Protein AF-A0A0R3M4E8-F1 (afdb_monomer)

Structure (mmCIF, N/CA/C/O backbone):
data_AF-A0A0R3M4E8-F1
#
_entry.id   AF-A0A0R3M4E8-F1
#
loop_
_atom_site.group_PDB
_atom_site.id
_atom_site.type_symbol
_atom_site.label_atom_id
_atom_site.label_alt_id
_atom_site.label_comp_id
_atom_site.label_asym_id
_atom_site.label_entity_id
_atom_site.label_seq_id
_atom_site.pdbx_PDB_ins_code
_atom_site.Cartn_x
_atom_site.Cartn_y
_atom_site.Cartn_z
_atom_site.occupancy
_atom_site.B_iso_or_equiv
_atom_site.auth_seq_id
_atom_site.auth_comp_id
_atom_site.auth_asym_id
_atom_site.auth_atom_id
_atom_site.pdbx_PDB_model_num
ATOM 1 N N . MET A 1 1 ? -7.649 -5.199 27.808 1.00 62.06 1 MET A N 1
ATOM 2 C CA . MET A 1 1 ? -7.960 -5.856 26.514 1.00 62.06 1 MET A CA 1
ATOM 3 C C . MET A 1 1 ? -8.496 -7.250 26.816 1.00 62.06 1 MET A C 1
ATOM 5 O O . MET A 1 1 ? -7.953 -7.874 27.716 1.00 62.06 1 MET A O 1
ATOM 9 N N . SER A 1 2 ? -9.551 -7.737 26.151 1.00 83.25 2 SER A N 1
ATOM 10 C CA . SER A 1 2 ? -9.974 -9.137 26.346 1.00 83.25 2 SER A CA 1
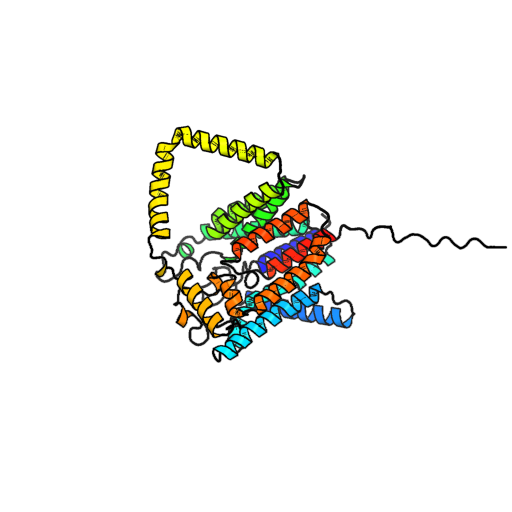ATOM 11 C C . SER A 1 2 ? -8.920 -10.089 25.763 1.00 83.25 2 SER A C 1
ATOM 13 O O . SER A 1 2 ? -8.258 -9.737 24.784 1.00 83.25 2 SER A O 1
ATOM 15 N N . LYS A 1 3 ? -8.766 -11.294 26.332 1.00 87.00 3 LYS A N 1
ATOM 16 C CA . LYS A 1 3 ? -7.793 -12.303 25.857 1.00 87.00 3 LYS A CA 1
ATOM 17 C C . LYS A 1 3 ? -7.952 -12.590 24.354 1.00 87.00 3 LYS A C 1
ATOM 19 O O . LYS A 1 3 ? -6.965 -12.651 23.635 1.00 87.00 3 LYS A O 1
ATOM 24 N N . SER A 1 4 ? -9.199 -12.639 23.876 1.00 90.81 4 SER A N 1
ATOM 25 C CA . SER A 1 4 ? -9.542 -12.791 22.454 1.00 90.81 4 SER A CA 1
ATOM 26 C C . SER A 1 4 ? -8.992 -11.651 21.579 1.00 90.81 4 SER A C 1
ATOM 28 O O . SER A 1 4 ? -8.351 -11.905 20.560 1.00 90.81 4 SER A O 1
ATOM 30 N N . ARG A 1 5 ? -9.140 -10.386 22.002 1.00 91.44 5 ARG A N 1
ATOM 31 C CA . ARG A 1 5 ? -8.614 -9.235 21.246 1.00 91.44 5 ARG A CA 1
ATOM 32 C C . ARG A 1 5 ? -7.090 -9.214 21.210 1.00 91.44 5 ARG A C 1
ATOM 34 O O . ARG A 1 5 ? -6.534 -8.917 20.164 1.00 91.44 5 ARG A O 1
ATOM 41 N N . ALA A 1 6 ? -6.422 -9.598 22.300 1.00 92.94 6 ALA A N 1
ATOM 42 C CA . ALA A 1 6 ? -4.962 -9.724 22.325 1.00 92.94 6 ALA A CA 1
ATOM 43 C C . ALA A 1 6 ? -4.442 -10.746 21.309 1.00 92.94 6 ALA A C 1
ATOM 45 O O . ALA A 1 6 ? -3.509 -10.449 20.566 1.00 92.94 6 ALA A O 1
ATOM 46 N N . THR A 1 7 ? -5.093 -11.909 21.216 1.00 94.81 7 THR A N 1
ATOM 47 C CA . THR A 1 7 ? -4.775 -12.908 20.191 1.00 94.81 7 THR A CA 1
ATOM 48 C C . THR A 1 7 ? -4.981 -12.350 18.781 1.00 94.81 7 THR A C 1
ATOM 50 O O . THR A 1 7 ? -4.099 -12.489 17.938 1.00 94.81 7 THR A O 1
ATOM 53 N N . GLY A 1 8 ? -6.098 -11.661 18.525 1.00 95.00 8 GLY A N 1
ATOM 54 C CA . GLY A 1 8 ? -6.354 -11.047 17.220 1.00 95.00 8 GLY A CA 1
ATOM 55 C C . GLY A 1 8 ? -5.342 -9.959 16.841 1.00 95.00 8 GLY A C 1
ATOM 56 O O . GLY A 1 8 ? -4.887 -9.926 15.698 1.00 95.00 8 GLY A O 1
ATOM 57 N N . THR A 1 9 ? -4.936 -9.109 17.791 1.00 95.06 9 THR A N 1
ATOM 58 C CA . THR A 1 9 ? -3.873 -8.109 17.595 1.00 95.06 9 THR A CA 1
ATOM 59 C C . THR A 1 9 ? -2.549 -8.782 17.246 1.00 95.06 9 THR A C 1
ATOM 61 O O . THR A 1 9 ? -1.916 -8.380 16.275 1.00 95.06 9 THR A O 1
ATOM 64 N N . ALA A 1 10 ? -2.148 -9.830 17.973 1.00 95.69 10 ALA A N 1
ATOM 65 C CA . ALA A 1 10 ? -0.907 -10.556 17.700 1.00 95.69 10 ALA A CA 1
ATOM 66 C C . ALA A 1 10 ? -0.906 -11.198 16.301 1.00 95.69 10 ALA A C 1
ATOM 68 O O . ALA A 1 10 ? 0.052 -11.028 15.549 1.00 95.69 10 ALA A O 1
ATOM 69 N N . ILE A 1 11 ? -2.003 -11.863 15.916 1.00 96.06 11 ILE A N 1
ATOM 70 C CA . ILE A 1 11 ? -2.159 -12.447 14.573 1.00 96.06 11 ILE A CA 1
ATOM 71 C C . ILE A 1 11 ? -2.083 -11.354 13.501 1.00 96.06 11 ILE A C 1
ATOM 73 O O . ILE A 1 11 ? -1.383 -11.514 12.507 1.00 96.06 11 ILE A O 1
ATOM 77 N N . THR A 1 12 ? -2.760 -10.224 13.710 1.00 95.50 12 THR A N 1
ATOM 78 C CA . THR A 1 12 ? -2.741 -9.101 12.758 1.00 95.50 12 THR A CA 1
ATOM 79 C C . THR A 1 12 ? -1.342 -8.500 12.621 1.00 95.50 12 THR A C 1
ATOM 81 O O . THR A 1 12 ? -0.925 -8.192 11.510 1.00 95.50 12 THR A O 1
ATOM 84 N N . THR A 1 13 ? -0.582 -8.390 13.716 1.00 94.50 13 THR A N 1
ATOM 85 C CA . THR A 1 13 ? 0.820 -7.948 13.677 1.00 94.50 13 THR A CA 1
ATOM 86 C C . THR A 1 13 ? 1.671 -8.894 12.831 1.00 94.50 13 THR A C 1
ATOM 88 O O . THR A 1 13 ? 2.413 -8.426 11.976 1.00 94.50 13 THR A O 1
ATOM 91 N N . LEU A 1 14 ? 1.528 -10.213 13.007 1.00 91.75 14 LEU A N 1
ATOM 92 C CA . LEU A 1 14 ? 2.250 -11.202 12.195 1.00 91.75 14 LEU A CA 1
ATOM 93 C C . LEU A 1 14 ? 1.879 -11.105 10.709 1.00 91.75 14 LEU A C 1
ATOM 95 O O . LEU A 1 14 ? 2.760 -11.157 9.851 1.00 91.75 14 LEU A O 1
ATOM 99 N N . LEU A 1 15 ? 0.593 -10.906 10.402 1.00 92.38 15 LEU A N 1
ATOM 100 C CA . LEU A 1 15 ? 0.132 -10.679 9.031 1.00 92.38 15 LEU A CA 1
ATOM 101 C C . LEU A 1 15 ? 0.729 -9.399 8.434 1.00 92.38 15 LEU A C 1
ATOM 103 O O . LEU A 1 15 ? 1.126 -9.418 7.274 1.00 92.38 15 LEU A O 1
ATOM 107 N N . PHE A 1 16 ? 0.855 -8.316 9.208 1.00 90.75 16 PHE A N 1
ATOM 108 C CA . PHE A 1 16 ? 1.550 -7.109 8.756 1.00 90.75 16 PHE A CA 1
ATOM 109 C C . PHE A 1 16 ? 3.044 -7.349 8.536 1.00 90.75 16 PHE A C 1
ATOM 111 O O . PHE A 1 16 ? 3.555 -6.947 7.495 1.00 90.75 16 PHE A O 1
ATOM 118 N N . CYS A 1 17 ? 3.736 -8.056 9.433 1.00 86.44 17 CYS A N 1
ATOM 119 C CA . CYS A 1 17 ? 5.146 -8.401 9.230 1.00 86.44 17 CYS A CA 1
ATOM 120 C C . CYS A 1 17 ? 5.358 -9.221 7.944 1.00 86.44 17 CYS A C 1
ATOM 122 O O . CYS A 1 17 ? 6.305 -8.977 7.199 1.00 86.44 17 CYS A O 1
ATOM 124 N N . SER A 1 18 ? 4.449 -10.154 7.647 1.00 85.06 18 SER A N 1
ATOM 125 C CA . SER A 1 18 ? 4.442 -10.885 6.375 1.00 85.06 18 SER A CA 1
ATOM 126 C C . SER A 1 18 ? 4.154 -9.958 5.183 1.00 85.06 18 SER A C 1
ATOM 128 O O . SER A 1 18 ? 4.870 -10.002 4.185 1.00 85.06 18 SER A O 1
ATOM 130 N N . ALA A 1 19 ? 3.162 -9.068 5.293 1.00 82.25 19 ALA A N 1
ATOM 131 C CA . ALA A 1 19 ? 2.735 -8.181 4.208 1.00 82.25 19 ALA A CA 1
ATOM 132 C C . ALA A 1 19 ? 3.786 -7.139 3.809 1.00 82.25 19 ALA A C 1
ATOM 134 O O . ALA A 1 19 ? 3.996 -6.908 2.620 1.00 82.25 19 ALA A O 1
ATOM 135 N N . PHE A 1 20 ? 4.499 -6.571 4.785 1.00 74.50 20 PHE A N 1
ATOM 136 C CA . PHE A 1 20 ? 5.648 -5.690 4.551 1.00 74.50 20 PHE A CA 1
ATOM 137 C C . PHE A 1 20 ? 6.913 -6.457 4.117 1.00 74.50 20 PHE A C 1
ATOM 139 O O . PHE A 1 20 ? 7.983 -5.863 3.940 1.00 74.50 20 PHE A O 1
ATOM 146 N N . GLN A 1 21 ? 6.793 -7.771 3.896 1.00 69.88 21 GLN A N 1
ATOM 147 C CA . GLN A 1 21 ? 7.810 -8.627 3.294 1.00 69.88 21 GLN A CA 1
ATOM 148 C C . GLN A 1 21 ? 9.078 -8.780 4.143 1.00 69.88 21 GLN A C 1
ATOM 150 O O . GLN A 1 21 ? 10.173 -8.913 3.607 1.00 69.88 21 GLN A O 1
ATOM 155 N N . PHE A 1 22 ? 8.938 -8.788 5.473 1.00 57.41 22 PHE A N 1
ATOM 156 C CA . PHE A 1 22 ? 10.063 -8.781 6.420 1.00 57.41 22 PHE A CA 1
ATOM 157 C C . PHE A 1 22 ? 11.060 -9.924 6.206 1.00 57.41 22 PHE A C 1
ATOM 159 O O . PHE A 1 22 ? 12.260 -9.762 6.406 1.00 57.41 22 PHE A O 1
ATOM 166 N N . PHE A 1 23 ? 10.550 -11.079 5.780 1.00 51.22 23 PHE A N 1
ATOM 167 C CA . PHE A 1 23 ? 11.311 -12.314 5.614 1.00 51.22 23 PHE A CA 1
ATOM 168 C C . PHE A 1 23 ? 11.366 -12.797 4.159 1.00 51.22 23 PHE A C 1
ATOM 170 O O . PHE A 1 23 ? 11.741 -13.940 3.911 1.00 51.22 23 PHE A O 1
ATOM 177 N N . HIS A 1 24 ? 10.951 -11.985 3.187 1.00 50.78 24 HIS A N 1
ATOM 178 C CA . HIS A 1 24 ? 10.823 -12.439 1.802 1.00 50.78 24 HIS A CA 1
ATOM 179 C C . HIS A 1 24 ? 12.125 -12.235 1.020 1.00 50.78 24 HIS A C 1
ATOM 181 O O . HIS A 1 24 ? 12.656 -11.128 0.968 1.00 50.78 24 HIS A O 1
ATOM 187 N N . SER A 1 25 ? 12.639 -13.311 0.419 1.00 43.62 25 SER A N 1
ATOM 188 C CA . SER A 1 25 ? 13.825 -13.315 -0.446 1.00 43.62 25 SER A CA 1
ATOM 189 C C . SER A 1 25 ? 13.421 -13.741 -1.858 1.00 43.62 25 SER A C 1
ATOM 191 O O . SER A 1 25 ? 12.580 -14.627 -2.021 1.00 43.62 25 SER A O 1
ATOM 193 N N . ILE A 1 26 ? 14.019 -13.101 -2.868 1.00 40.25 26 ILE A N 1
ATOM 194 C CA . ILE A 1 26 ? 13.931 -13.490 -4.278 1.00 40.25 26 ILE A CA 1
ATOM 195 C C . ILE A 1 26 ? 15.354 -13.829 -4.741 1.00 40.25 26 ILE A C 1
ATOM 197 O O . ILE A 1 26 ? 16.227 -12.976 -4.655 1.00 40.25 26 ILE A O 1
ATOM 201 N N . GLY A 1 27 ? 15.572 -15.033 -5.276 1.00 40.22 27 GLY A N 1
ATOM 202 C CA . GLY A 1 27 ? 16.795 -15.354 -6.030 1.00 40.22 27 GLY A CA 1
ATOM 203 C C . GLY A 1 27 ? 18.064 -15.614 -5.203 1.00 40.22 27 GLY A C 1
ATOM 204 O O . GLY A 1 27 ? 18.010 -15.790 -3.988 1.00 40.22 27 GLY A O 1
ATOM 205 N N . ASN A 1 28 ? 19.203 -15.736 -5.902 1.00 31.58 28 ASN A N 1
ATOM 206 C CA . ASN A 1 28 ? 20.511 -16.073 -5.319 1.00 31.58 28 ASN A CA 1
ATOM 207 C C . ASN A 1 28 ? 20.929 -15.071 -4.227 1.00 31.58 28 ASN A C 1
ATOM 209 O O . ASN A 1 28 ? 20.568 -13.899 -4.289 1.00 31.58 28 ASN A O 1
ATOM 213 N N . ALA A 1 29 ? 21.767 -15.534 -3.289 1.00 32.72 29 ALA A N 1
ATOM 214 C CA . ALA A 1 29 ? 22.208 -14.874 -2.046 1.00 32.72 29 ALA A CA 1
ATOM 215 C C . ALA A 1 29 ? 22.697 -13.405 -2.142 1.00 32.72 29 ALA A C 1
ATOM 217 O O . ALA A 1 29 ? 22.910 -12.763 -1.117 1.00 32.72 29 ALA A O 1
ATOM 218 N N . PHE A 1 30 ? 22.871 -12.870 -3.351 1.00 33.12 30 PHE A N 1
ATOM 219 C CA . PHE A 1 30 ? 23.314 -11.506 -3.638 1.00 33.12 30 PHE A CA 1
ATOM 220 C C . PHE A 1 30 ? 22.165 -10.495 -3.831 1.00 33.12 30 PHE A C 1
ATOM 222 O O . PHE A 1 30 ? 22.423 -9.295 -3.869 1.00 33.12 30 PHE A O 1
ATOM 229 N N . GLU A 1 31 ? 20.906 -10.943 -3.925 1.00 39.31 31 GLU A N 1
ATOM 230 C CA . GLU A 1 31 ? 19.721 -10.071 -4.086 1.00 39.31 31 GLU A CA 1
ATOM 231 C C . GLU A 1 31 ? 18.872 -9.947 -2.809 1.00 39.31 31 GLU A C 1
ATOM 233 O O . GLU A 1 31 ? 17.789 -9.361 -2.815 1.00 39.31 31 GLU A O 1
ATOM 238 N N . THR A 1 32 ? 19.342 -10.518 -1.698 1.00 47.06 32 THR A N 1
ATOM 239 C CA . THR A 1 32 ? 18.466 -10.910 -0.592 1.00 47.06 32 THR A CA 1
ATOM 240 C C . THR A 1 32 ? 18.948 -10.383 0.747 1.00 47.06 32 THR A C 1
ATOM 242 O O . THR A 1 32 ? 20.133 -10.439 1.070 1.00 47.06 32 THR A O 1
ATOM 245 N N . HIS A 1 33 ? 18.000 -9.944 1.572 1.00 49.28 33 HIS A N 1
ATOM 246 C CA . HIS A 1 33 ? 18.232 -9.728 2.992 1.00 49.28 33 HIS A CA 1
ATOM 247 C C . HIS A 1 33 ? 18.763 -11.027 3.640 1.00 49.28 33 HIS A C 1
ATOM 249 O O . HIS A 1 33 ? 18.192 -12.088 3.386 1.00 49.28 33 HIS A O 1
ATOM 255 N N . PRO A 1 34 ? 19.797 -10.986 4.502 1.00 51.19 34 PRO A N 1
ATOM 256 C CA . PRO A 1 34 ? 20.463 -12.193 5.009 1.00 51.19 34 PRO A CA 1
ATOM 257 C C . PRO A 1 34 ? 19.550 -13.114 5.835 1.00 51.19 34 PRO A C 1
ATOM 259 O O . PRO A 1 34 ? 19.832 -14.299 5.972 1.00 51.19 34 PRO A O 1
ATOM 262 N N . LEU A 1 35 ? 18.445 -12.586 6.373 1.00 54.88 35 LEU A N 1
ATOM 263 C CA . LEU A 1 35 ? 17.439 -13.363 7.116 1.00 54.88 35 LEU A CA 1
ATOM 264 C C . LEU A 1 35 ? 16.225 -13.792 6.281 1.00 54.88 35 LEU A C 1
ATOM 266 O O . LEU A 1 35 ? 15.286 -14.371 6.824 1.00 54.88 35 LEU A O 1
ATOM 270 N N . ALA A 1 36 ? 16.169 -13.436 5.000 1.00 58.34 36 ALA A N 1
ATOM 271 C CA . ALA A 1 36 ? 14.986 -13.692 4.201 1.00 58.34 36 ALA A CA 1
ATOM 272 C C . ALA A 1 36 ? 14.990 -15.124 3.646 1.00 58.34 36 ALA A C 1
ATOM 274 O O . ALA A 1 36 ? 15.937 -15.555 2.990 1.00 58.34 36 ALA A O 1
ATOM 275 N N . ALA A 1 37 ? 13.911 -15.861 3.909 1.00 63.91 37 ALA A N 1
ATOM 276 C CA . ALA A 1 37 ? 13.771 -17.239 3.471 1.00 63.91 37 ALA A CA 1
ATOM 277 C C . ALA A 1 37 ? 13.447 -17.291 1.972 1.00 63.91 37 ALA A C 1
ATOM 279 O O . ALA A 1 37 ? 12.542 -16.602 1.485 1.00 63.91 37 ALA A O 1
ATOM 280 N N . TYR A 1 38 ? 14.195 -18.124 1.247 1.00 68.00 38 TYR A N 1
ATOM 281 C CA . TYR A 1 38 ? 13.992 -18.369 -0.178 1.00 68.00 38 TYR A CA 1
ATOM 282 C C . TYR A 1 38 ? 12.555 -18.855 -0.444 1.00 68.00 38 TYR A C 1
ATOM 284 O O . TYR A 1 38 ? 12.046 -19.705 0.287 1.00 68.00 38 TYR A O 1
ATOM 292 N N . LEU A 1 39 ? 11.898 -18.301 -1.471 1.00 72.50 39 LEU A N 1
ATOM 293 C CA . LEU A 1 39 ? 10.517 -18.610 -1.893 1.00 72.50 39 LEU A CA 1
ATOM 294 C C . LEU A 1 39 ? 9.404 -18.304 -0.876 1.00 72.50 39 LEU A C 1
ATOM 296 O O . LEU A 1 39 ? 8.247 -18.671 -1.099 1.00 72.50 39 LEU A O 1
ATOM 300 N N . LEU A 1 40 ? 9.698 -17.618 0.234 1.00 77.94 40 LEU A N 1
ATOM 301 C CA . LEU A 1 40 ? 8.673 -17.326 1.239 1.00 77.94 40 LEU A CA 1
ATOM 302 C C . LEU A 1 40 ? 7.575 -16.394 0.701 1.00 77.94 40 LEU A C 1
ATOM 304 O O . LEU A 1 40 ? 6.406 -16.562 1.055 1.00 77.94 40 LEU A O 1
ATOM 308 N N . LEU A 1 41 ? 7.921 -15.446 -0.177 1.00 78.12 41 LEU A N 1
ATOM 309 C CA . LEU A 1 41 ? 6.932 -14.588 -0.834 1.00 78.12 41 LEU A CA 1
ATOM 310 C C . LEU A 1 41 ? 6.006 -15.419 -1.719 1.00 78.12 41 LEU A C 1
ATOM 312 O O . LEU A 1 41 ? 4.792 -15.307 -1.603 1.00 78.12 41 LEU A O 1
ATOM 316 N N . GLU A 1 42 ? 6.570 -16.255 -2.585 1.00 82.94 42 GLU A N 1
ATOM 317 C CA . GLU A 1 42 ? 5.833 -17.105 -3.516 1.00 82.94 42 GLU A CA 1
ATOM 318 C C . GLU A 1 42 ? 4.895 -18.057 -2.762 1.00 82.94 42 GLU A C 1
ATOM 320 O O . GLU A 1 42 ? 3.714 -18.149 -3.098 1.00 82.94 42 GLU A O 1
ATOM 325 N N . ALA A 1 43 ? 5.378 -18.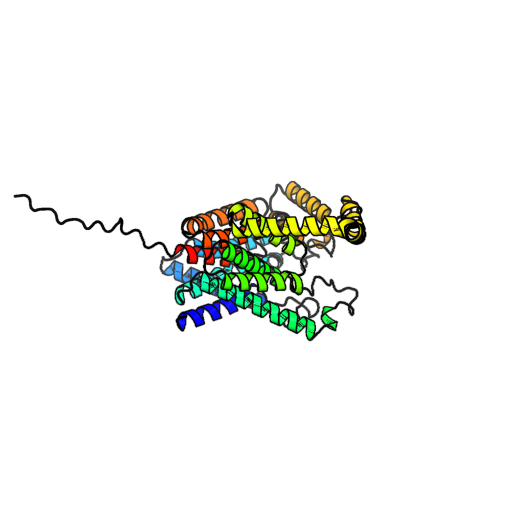681 -1.682 1.00 87.06 43 ALA A N 1
ATOM 326 C CA . ALA A 1 43 ? 4.560 -19.514 -0.803 1.00 87.06 43 ALA A CA 1
ATOM 327 C C . ALA A 1 43 ? 3.430 -18.714 -0.131 1.00 87.06 43 ALA A C 1
ATOM 329 O O . ALA A 1 43 ? 2.289 -19.177 -0.067 1.00 87.06 43 ALA A O 1
ATOM 330 N N . THR A 1 44 ? 3.719 -17.493 0.328 1.00 88.50 44 THR A N 1
ATOM 331 C CA . THR A 1 44 ? 2.721 -16.602 0.938 1.00 88.50 44 THR A CA 1
ATOM 332 C C . THR A 1 44 ? 1.646 -16.204 -0.071 1.00 88.50 44 THR A C 1
ATOM 334 O O . THR A 1 44 ? 0.458 -16.301 0.227 1.00 88.50 44 THR A O 1
ATOM 337 N N . LEU A 1 45 ? 2.031 -15.805 -1.285 1.00 90.06 45 LEU A N 1
ATOM 338 C CA . LEU A 1 45 ? 1.089 -15.448 -2.345 1.00 90.06 45 LEU A CA 1
ATOM 339 C C . LEU A 1 45 ? 0.227 -16.650 -2.756 1.00 90.06 45 LEU A C 1
ATOM 341 O O . LEU A 1 45 ? -0.986 -16.503 -2.890 1.00 90.06 45 LEU A O 1
ATOM 345 N N . ALA A 1 46 ? 0.816 -17.843 -2.886 1.00 93.00 46 ALA A N 1
ATOM 346 C CA . ALA A 1 46 ? 0.073 -19.070 -3.171 1.00 93.00 46 ALA A CA 1
ATOM 347 C C . ALA A 1 46 ? -0.950 -19.392 -2.069 1.00 93.00 46 ALA A C 1
ATOM 349 O O . ALA A 1 46 ? -2.106 -19.706 -2.360 1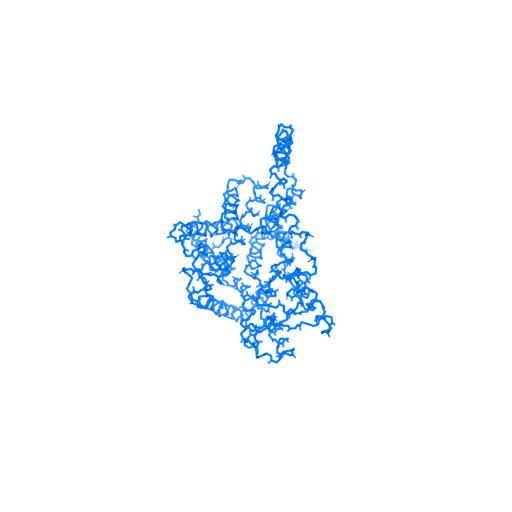.00 93.00 46 ALA A O 1
ATOM 350 N N . MET A 1 47 ? -0.561 -19.239 -0.799 1.00 94.94 47 MET A N 1
ATOM 351 C CA . MET A 1 47 ? -1.469 -19.405 0.336 1.00 94.94 47 MET A CA 1
ATOM 352 C C . MET A 1 47 ? -2.608 -18.378 0.304 1.00 94.94 47 MET A C 1
ATOM 354 O O . MET A 1 47 ? -3.765 -18.745 0.505 1.00 94.94 47 MET A O 1
ATOM 358 N N . LEU A 1 48 ? -2.314 -17.106 0.015 1.00 95.75 48 LEU A N 1
ATOM 359 C CA . LEU A 1 48 ? -3.333 -16.061 -0.108 1.00 95.75 48 LEU A CA 1
ATOM 360 C C . LEU A 1 48 ? -4.322 -16.352 -1.243 1.00 95.75 48 LEU A C 1
ATOM 362 O O . LEU A 1 48 ? -5.521 -16.160 -1.050 1.00 95.75 48 LEU A O 1
ATOM 366 N N . ILE A 1 49 ? -3.854 -16.862 -2.388 1.00 97.00 49 ILE A N 1
ATOM 367 C CA . ILE A 1 49 ? -4.724 -17.309 -3.488 1.00 97.00 49 ILE A CA 1
ATOM 368 C C . ILE A 1 49 ? -5.639 -18.440 -3.015 1.00 97.00 49 ILE A C 1
ATOM 370 O O . ILE A 1 49 ? -6.851 -18.358 -3.209 1.00 97.00 49 ILE A O 1
ATOM 374 N N . ALA A 1 50 ? -5.091 -19.470 -2.365 1.00 97.50 50 ALA A N 1
ATOM 375 C CA . ALA A 1 50 ? -5.877 -20.603 -1.878 1.00 97.50 50 ALA A CA 1
ATOM 376 C C . ALA A 1 50 ? -6.954 -20.163 -0.869 1.00 97.50 50 ALA A C 1
ATOM 378 O O . ALA A 1 50 ? -8.117 -20.553 -0.989 1.00 97.50 50 ALA A O 1
ATOM 379 N N . ILE A 1 51 ? -6.595 -19.295 0.084 1.00 97.38 51 ILE A N 1
ATOM 380 C CA . ILE A 1 51 ? -7.532 -18.738 1.069 1.00 97.38 51 ILE A CA 1
ATOM 381 C C . ILE A 1 51 ? -8.599 -17.878 0.383 1.00 97.38 51 ILE A C 1
ATOM 383 O O . ILE A 1 51 ? -9.781 -17.993 0.716 1.00 97.38 51 ILE A O 1
ATOM 387 N N . ALA A 1 52 ? -8.217 -17.038 -0.580 1.00 97.38 52 ALA A N 1
ATOM 388 C CA . ALA A 1 52 ? -9.152 -16.200 -1.323 1.00 97.38 52 ALA A CA 1
ATOM 389 C C . ALA A 1 52 ? -10.150 -17.046 -2.127 1.00 97.38 52 ALA A C 1
ATOM 391 O O . ALA A 1 52 ? -11.353 -16.829 -2.016 1.00 97.38 52 ALA A O 1
ATOM 392 N N . MET A 1 53 ? -9.677 -18.061 -2.856 1.00 97.06 53 MET A N 1
ATOM 393 C CA . MET A 1 53 ? -10.517 -19.004 -3.606 1.00 97.06 53 MET A CA 1
ATOM 394 C C . MET A 1 53 ? -11.503 -19.743 -2.696 1.00 97.06 53 MET A C 1
ATOM 396 O O . MET A 1 53 ? -12.697 -19.826 -2.998 1.00 97.06 53 MET A O 1
ATOM 400 N N . LEU A 1 54 ? -11.031 -20.248 -1.553 1.00 97.00 54 LEU A N 1
ATOM 401 C CA . LEU A 1 54 ? -11.886 -20.914 -0.572 1.00 97.00 54 LEU A CA 1
ATOM 402 C C . LEU A 1 54 ? -12.929 -19.948 0.012 1.00 97.00 54 LEU A C 1
ATOM 404 O O . LEU A 1 54 ? -14.101 -20.293 0.151 1.00 97.00 54 LEU A O 1
ATOM 408 N N . THR A 1 55 ? -12.532 -18.715 0.319 1.00 95.69 55 THR A N 1
ATOM 409 C CA . THR A 1 55 ? -13.451 -17.706 0.862 1.00 95.69 55 THR A CA 1
ATOM 410 C C . THR A 1 55 ? -14.510 -17.319 -0.169 1.00 95.69 55 THR A C 1
ATOM 412 O O . THR A 1 55 ? -15.695 -17.317 0.139 1.00 95.69 55 THR A O 1
ATOM 415 N N . ILE A 1 56 ? -14.119 -17.055 -1.417 1.00 96.56 56 ILE A N 1
ATOM 416 C CA . ILE A 1 56 ? -15.061 -16.700 -2.485 1.00 96.56 56 ILE A CA 1
ATOM 417 C C . ILE A 1 56 ? -16.019 -17.852 -2.784 1.00 96.56 56 ILE A C 1
ATOM 419 O O . ILE A 1 56 ? -17.218 -17.618 -2.884 1.00 96.56 56 ILE A O 1
ATOM 423 N N . SER A 1 57 ? -15.530 -19.091 -2.875 1.00 95.56 57 SER A N 1
ATOM 424 C CA . SER A 1 57 ? -16.391 -20.256 -3.127 1.00 95.56 57 SER A CA 1
ATOM 425 C C . SER A 1 57 ? -17.401 -20.495 -2.001 1.00 95.56 57 SER A C 1
ATOM 427 O O . SER A 1 57 ? -18.577 -20.727 -2.275 1.00 95.56 57 SER A O 1
ATOM 429 N N . THR A 1 58 ? -16.985 -20.374 -0.739 1.00 94.94 58 THR A N 1
ATOM 430 C CA . THR A 1 58 ? -17.877 -20.534 0.425 1.00 94.94 58 THR A CA 1
ATOM 431 C C . THR A 1 58 ? -18.896 -19.396 0.560 1.00 94.94 58 THR A C 1
ATOM 433 O O . THR A 1 58 ? -20.077 -19.640 0.823 1.00 94.94 58 THR A O 1
ATOM 436 N N . GLU A 1 59 ? -18.486 -18.147 0.337 1.00 93.50 59 GLU A N 1
ATOM 437 C CA . GLU A 1 59 ? -19.380 -16.981 0.367 1.00 93.50 59 GLU A CA 1
ATOM 438 C C . GLU A 1 59 ? -20.356 -16.980 -0.824 1.00 93.50 59 GLU A C 1
ATOM 440 O O . GLU A 1 59 ? -21.518 -16.597 -0.674 1.00 93.50 59 GLU A O 1
ATOM 445 N N . LEU A 1 60 ? -19.925 -17.469 -1.993 1.00 94.00 60 LEU A N 1
ATOM 446 C CA . LEU A 1 60 ? -20.787 -17.659 -3.161 1.00 94.00 60 LEU A CA 1
ATOM 447 C C . LEU A 1 60 ? -21.817 -18.768 -2.913 1.00 94.00 60 LEU A C 1
ATOM 449 O O . LEU A 1 60 ? -23.007 -18.541 -3.118 1.00 94.00 60 LEU A O 1
ATOM 453 N N . ALA A 1 61 ? -21.385 -19.928 -2.407 1.00 94.50 61 ALA A N 1
ATOM 454 C CA . ALA A 1 61 ? -22.274 -21.049 -2.091 1.00 94.50 61 ALA A CA 1
ATOM 455 C C . ALA A 1 61 ? -23.310 -20.700 -1.008 1.00 94.50 61 ALA A C 1
ATOM 457 O O . ALA A 1 61 ? -24.423 -21.216 -1.021 1.00 94.50 61 ALA A O 1
ATOM 458 N N . SER A 1 62 ? -22.962 -19.806 -0.079 1.00 93.88 62 SER A N 1
ATOM 459 C CA . SER A 1 62 ? -23.870 -19.341 0.976 1.00 93.88 62 SER A CA 1
ATOM 460 C C . SER A 1 62 ? -24.710 -18.113 0.600 1.00 93.88 62 SER A C 1
ATOM 462 O O . SER A 1 62 ? -25.534 -17.682 1.408 1.00 93.88 62 SER A O 1
ATOM 464 N N . GLY A 1 63 ? -24.514 -17.533 -0.592 1.00 91.56 63 GLY A N 1
ATOM 465 C CA . GLY A 1 63 ? -25.220 -16.331 -1.051 1.00 91.56 63 GLY A CA 1
ATOM 466 C C . GLY A 1 63 ? -24.861 -15.047 -0.287 1.00 91.56 63 GLY A C 1
ATOM 467 O O . GLY A 1 63 ? -25.620 -14.080 -0.318 1.00 91.56 63 GLY A O 1
ATOM 468 N N . LYS A 1 64 ? -23.726 -15.026 0.424 1.00 92.19 64 LYS A N 1
ATOM 469 C CA . LYS A 1 64 ? -23.289 -13.920 1.302 1.00 92.19 64 LYS A CA 1
ATOM 470 C C . LYS A 1 64 ? -22.125 -13.103 0.739 1.00 92.19 64 LYS A C 1
ATOM 472 O O . LYS A 1 64 ? -21.596 -12.224 1.423 1.00 92.19 64 LYS A O 1
ATOM 477 N N . LEU A 1 65 ? -21.775 -13.332 -0.526 1.00 92.88 65 LEU A N 1
ATOM 478 C CA . LEU A 1 65 ? -20.673 -12.661 -1.206 1.00 92.88 65 LEU A CA 1
ATOM 479 C C . LEU A 1 65 ? -20.795 -11.129 -1.151 1.00 92.88 65 LEU A C 1
ATOM 481 O O . LEU A 1 65 ? -21.717 -10.528 -1.708 1.00 92.88 65 LEU A O 1
ATOM 485 N N . ARG A 1 66 ? -19.831 -10.476 -0.492 1.00 92.25 66 ARG A N 1
ATOM 486 C CA . ARG A 1 66 ? -19.805 -9.013 -0.375 1.00 92.25 66 ARG A CA 1
ATOM 487 C C . ARG A 1 66 ? -19.129 -8.400 -1.607 1.00 92.25 66 ARG A C 1
ATOM 489 O O . ARG A 1 66 ? -18.103 -8.916 -2.047 1.00 92.25 66 ARG A O 1
ATOM 496 N N . PRO A 1 67 ? -19.585 -7.228 -2.092 1.00 93.31 67 PRO A N 1
ATOM 497 C CA . PRO A 1 67 ? -18.935 -6.538 -3.211 1.00 93.31 67 PRO A CA 1
ATOM 498 C C . PRO A 1 67 ? -17.443 -6.252 -2.987 1.00 93.31 67 PRO A C 1
ATOM 500 O O . PRO A 1 67 ? -16.663 -6.292 -3.931 1.00 93.31 67 PRO A O 1
ATOM 503 N N . LEU A 1 68 ? -17.032 -5.983 -1.739 1.00 93.56 68 LEU A N 1
ATOM 504 C CA . LEU A 1 68 ? -15.617 -5.792 -1.394 1.00 93.56 68 LEU A CA 1
ATOM 505 C C . LEU A 1 68 ? -14.799 -7.075 -1.567 1.00 93.56 68 LEU A C 1
ATOM 507 O O . LEU A 1 68 ? -13.689 -6.999 -2.076 1.00 93.56 68 LEU A O 1
ATOM 511 N N . ASP A 1 69 ? -15.346 -8.235 -1.196 1.00 94.94 69 ASP A N 1
ATOM 512 C CA . ASP A 1 69 ? -14.651 -9.515 -1.372 1.00 94.94 69 ASP A CA 1
ATOM 513 C C . ASP A 1 69 ? -14.459 -9.804 -2.860 1.00 94.94 69 ASP A C 1
ATOM 515 O O . ASP A 1 69 ? -13.356 -10.119 -3.295 1.00 94.94 69 ASP A O 1
ATOM 519 N N . LEU A 1 70 ? -15.505 -9.590 -3.661 1.00 95.19 70 LEU A N 1
ATOM 520 C CA . LEU A 1 70 ? -15.416 -9.746 -5.108 1.00 95.19 70 LEU A CA 1
ATOM 521 C C . LEU A 1 70 ? -14.396 -8.780 -5.733 1.00 95.19 70 LEU A C 1
ATOM 523 O O . LEU A 1 70 ? -13.629 -9.189 -6.598 1.00 95.19 70 LEU A O 1
ATOM 527 N N . PHE A 1 71 ? -14.346 -7.525 -5.276 1.00 95.31 71 PHE A N 1
ATOM 528 C CA . PHE A 1 71 ? -13.356 -6.548 -5.733 1.00 95.31 71 PHE A CA 1
ATOM 529 C C . PHE A 1 71 ? -11.924 -6.995 -5.420 1.00 95.31 71 PHE A C 1
ATOM 531 O O . PHE A 1 71 ? -11.100 -7.067 -6.326 1.00 95.31 71 PHE A O 1
ATOM 538 N N . PHE A 1 72 ? -11.631 -7.339 -4.162 1.00 95.56 72 PHE A N 1
ATOM 539 C CA . PHE A 1 72 ? -10.291 -7.770 -3.754 1.00 95.56 72 PHE A CA 1
ATOM 540 C C . PHE A 1 72 ? -9.858 -9.086 -4.399 1.00 95.56 72 PHE A C 1
ATOM 542 O O . PHE A 1 72 ? -8.661 -9.336 -4.507 1.00 95.56 72 PHE A O 1
ATOM 549 N N . PHE A 1 73 ? -10.811 -9.907 -4.840 1.00 96.81 73 PHE A N 1
ATOM 550 C CA . PHE A 1 73 ? -10.536 -11.087 -5.644 1.00 96.81 73 PHE A CA 1
ATOM 551 C C . PHE A 1 73 ? -10.254 -10.722 -7.107 1.00 96.81 73 PHE A C 1
ATOM 553 O O . PHE A 1 73 ? -9.161 -10.970 -7.600 1.00 96.81 73 PHE A O 1
ATOM 560 N N . LEU A 1 74 ? -11.206 -10.096 -7.805 1.00 96.56 74 LEU A N 1
ATOM 561 C CA . LEU A 1 74 ? -11.117 -9.876 -9.251 1.00 96.56 74 LEU A CA 1
ATOM 562 C C . LEU A 1 74 ? -10.075 -8.830 -9.652 1.00 96.56 74 LEU A C 1
ATOM 564 O O . LEU A 1 74 ? -9.466 -8.973 -10.710 1.00 96.56 74 LEU A O 1
ATOM 568 N N . PHE A 1 75 ? -9.863 -7.790 -8.843 1.00 95.75 75 PHE A N 1
ATOM 569 C CA . PHE A 1 75 ? -8.954 -6.687 -9.167 1.00 95.75 75 PHE A CA 1
ATOM 570 C C . PHE A 1 75 ? -7.524 -7.166 -9.478 1.00 95.75 75 PHE A C 1
ATOM 572 O O . PHE A 1 75 ? -7.066 -6.927 -10.599 1.00 95.75 75 PHE A O 1
ATOM 579 N N . PRO A 1 76 ? -6.820 -7.881 -8.572 1.00 95.19 76 PRO A N 1
ATOM 580 C CA . PRO A 1 76 ? -5.455 -8.319 -8.846 1.00 95.19 76 PRO A CA 1
ATOM 581 C C . PRO A 1 76 ? -5.375 -9.343 -9.985 1.00 95.19 76 PRO A C 1
ATOM 583 O O . PRO A 1 76 ? -4.438 -9.279 -10.772 1.00 95.19 76 PRO A O 1
ATOM 586 N N . PHE A 1 77 ? -6.350 -10.249 -10.138 1.00 95.88 77 PHE A N 1
ATOM 587 C CA . PHE A 1 77 ? -6.337 -11.211 -11.250 1.00 95.88 77 PHE A CA 1
ATOM 588 C C . PHE A 1 77 ? -6.574 -10.544 -12.603 1.00 95.88 77 PHE A C 1
ATOM 590 O O . PHE A 1 77 ? -5.895 -10.873 -13.569 1.00 95.88 77 PHE A O 1
ATOM 597 N N . THR A 1 78 ? -7.484 -9.572 -12.678 1.00 95.88 78 THR A N 1
ATOM 598 C CA . THR A 1 78 ? -7.718 -8.813 -13.915 1.00 95.88 78 THR A CA 1
ATOM 599 C C . THR A 1 78 ? -6.470 -8.021 -14.296 1.00 95.88 78 THR A C 1
ATOM 601 O O . THR A 1 78 ? -6.067 -8.036 -15.455 1.00 95.88 78 THR A O 1
ATOM 604 N N . TRP A 1 79 ? -5.812 -7.390 -13.318 1.00 94.56 79 TRP A N 1
ATOM 605 C CA . TRP A 1 79 ? -4.538 -6.703 -13.532 1.00 94.56 79 TRP A CA 1
ATOM 606 C C . TRP A 1 79 ? -3.452 -7.650 -14.057 1.00 94.56 79 TRP A C 1
ATOM 608 O O . TRP A 1 79 ? -2.818 -7.351 -15.065 1.00 94.56 79 TRP A O 1
ATOM 618 N N . LEU A 1 80 ? -3.272 -8.810 -13.412 1.00 93.75 80 LEU A N 1
ATOM 619 C CA . LEU A 1 80 ? -2.311 -9.836 -13.831 1.00 93.75 80 LEU A CA 1
ATOM 620 C C . LEU A 1 80 ? -2.552 -10.310 -15.265 1.00 93.75 80 LEU A C 1
ATOM 622 O O . LEU A 1 80 ? -1.609 -10.406 -16.047 1.00 93.75 80 LEU A O 1
ATOM 626 N N . LEU A 1 81 ? -3.806 -10.622 -15.599 1.00 94.50 81 LEU A N 1
ATOM 627 C CA . LEU A 1 81 ? -4.178 -11.133 -16.915 1.00 94.50 81 LEU A CA 1
ATOM 628 C C . LEU A 1 81 ? -3.996 -10.077 -18.003 1.00 94.50 81 LEU A C 1
ATOM 630 O O . LEU A 1 81 ? -3.479 -10.406 -19.064 1.00 94.50 81 LEU A O 1
ATOM 634 N N . LEU A 1 82 ? -4.357 -8.817 -17.738 1.00 94.19 82 LEU A N 1
ATOM 635 C CA . LEU A 1 82 ? -4.118 -7.723 -18.681 1.00 94.19 82 LEU A CA 1
ATOM 636 C C . LEU A 1 82 ? -2.622 -7.466 -18.868 1.00 94.19 82 LEU A C 1
ATOM 638 O O . LEU A 1 82 ? -2.152 -7.429 -19.999 1.00 94.19 82 LEU A O 1
ATOM 642 N N . GLY A 1 83 ? -1.858 -7.351 -17.777 1.00 92.56 83 GLY A N 1
ATOM 643 C CA . GLY A 1 83 ? -0.416 -7.115 -17.846 1.00 92.56 83 GLY A CA 1
ATOM 644 C C . GLY A 1 83 ? 0.327 -8.241 -18.572 1.00 92.56 83 GLY A C 1
ATOM 645 O O . GLY A 1 83 ? 1.168 -7.980 -19.429 1.00 92.56 83 GLY A O 1
ATOM 646 N N . SER A 1 84 ? -0.006 -9.497 -18.279 1.00 93.12 84 SER A N 1
ATOM 647 C CA . SER A 1 84 ? 0.583 -10.659 -18.952 1.00 93.12 84 SER A CA 1
ATOM 648 C C . SER A 1 84 ? 0.116 -10.788 -20.409 1.00 93.12 84 SER A C 1
ATOM 650 O O . SER A 1 84 ? 0.935 -11.000 -21.302 1.00 93.12 84 SER A O 1
ATOM 652 N N . GLY A 1 85 ? -1.179 -10.589 -20.668 1.00 94.31 85 GLY A N 1
ATOM 653 C CA . GLY A 1 85 ? -1.769 -10.673 -22.003 1.00 94.31 85 GLY A CA 1
ATOM 654 C C . GLY A 1 85 ? -1.235 -9.608 -22.957 1.00 94.31 85 GLY A C 1
ATOM 655 O O . GLY A 1 85 ? -0.890 -9.927 -24.088 1.00 94.31 85 GLY A O 1
ATOM 656 N N . PHE A 1 86 ? -1.083 -8.363 -22.502 1.00 94.19 86 PHE A N 1
ATOM 657 C CA . PHE A 1 86 ? -0.484 -7.310 -23.321 1.00 94.19 86 PHE A CA 1
ATOM 658 C C . PHE A 1 86 ? 0.994 -7.566 -23.620 1.00 94.19 86 PHE A C 1
ATOM 660 O O . PHE A 1 86 ? 1.419 -7.325 -24.744 1.00 94.19 86 PHE A O 1
ATOM 667 N N . ALA A 1 87 ? 1.760 -8.128 -22.678 1.00 91.88 87 ALA A N 1
ATOM 668 C CA . ALA A 1 87 ? 3.157 -8.480 -22.937 1.00 91.88 87 ALA A CA 1
ATOM 669 C C . ALA A 1 87 ? 3.276 -9.609 -23.969 1.00 91.88 87 ALA A C 1
ATOM 671 O O . ALA A 1 87 ? 4.190 -9.603 -24.793 1.00 91.88 87 ALA A O 1
ATOM 672 N N . TRP A 1 88 ? 2.341 -10.562 -23.939 1.00 93.44 88 TRP A N 1
ATOM 673 C CA . TRP A 1 88 ? 2.256 -11.608 -24.949 1.00 93.44 88 TRP A CA 1
ATOM 674 C C . TRP A 1 88 ? 1.926 -11.035 -26.330 1.00 93.44 88 TRP A C 1
ATOM 676 O O . TRP A 1 88 ? 2.620 -11.347 -27.287 1.00 93.44 88 TRP A O 1
ATOM 686 N N . LEU A 1 89 ? 0.934 -10.145 -26.427 1.00 92.81 89 LEU A N 1
ATOM 687 C CA . LEU A 1 89 ? 0.534 -9.538 -27.701 1.00 92.81 89 LEU A CA 1
ATOM 688 C C . LEU A 1 89 ? 1.585 -8.581 -28.284 1.00 92.81 89 LEU A C 1
ATOM 690 O O . LEU A 1 89 ? 1.705 -8.488 -29.500 1.00 92.81 89 LEU A O 1
ATOM 694 N N . ALA A 1 90 ? 2.317 -7.851 -27.438 1.00 89.88 90 ALA A N 1
ATOM 695 C CA . ALA A 1 90 ? 3.272 -6.836 -27.884 1.00 89.88 90 ALA A CA 1
ATOM 696 C C . ALA A 1 90 ? 4.689 -7.383 -28.130 1.00 89.88 90 ALA A C 1
ATOM 698 O O . ALA A 1 90 ? 5.436 -6.805 -28.916 1.00 89.88 90 ALA A O 1
ATOM 699 N N . PHE A 1 91 ? 5.086 -8.458 -27.441 1.00 89.19 91 PHE A N 1
ATOM 700 C CA . PHE A 1 91 ? 6.476 -8.939 -27.437 1.00 89.19 91 PHE A CA 1
ATOM 701 C C . PHE A 1 91 ? 6.617 -10.456 -27.587 1.00 89.19 91 PHE A C 1
ATOM 703 O O . PHE A 1 91 ? 7.697 -10.987 -27.319 1.00 89.19 91 PHE A O 1
ATOM 710 N N . ASP A 1 92 ? 5.533 -11.162 -27.922 1.00 91.38 92 ASP A N 1
ATOM 711 C CA . ASP A 1 92 ? 5.476 -12.629 -27.975 1.00 91.38 92 ASP A CA 1
ATOM 712 C C . ASP A 1 92 ? 5.961 -13.299 -26.675 1.00 91.38 92 ASP A C 1
ATOM 714 O O . ASP A 1 92 ? 6.393 -14.452 -26.660 1.00 91.38 92 ASP A O 1
ATOM 718 N N . GLN A 1 93 ? 5.896 -12.579 -25.548 1.00 90.19 93 GLN A N 1
ATOM 719 C CA . GLN A 1 93 ? 6.358 -13.083 -24.262 1.00 90.19 93 GLN A CA 1
ATOM 720 C C . GLN A 1 93 ? 5.388 -14.149 -23.738 1.00 90.19 93 GLN A C 1
ATOM 722 O O . GLN A 1 93 ? 4.204 -13.852 -23.556 1.00 90.19 93 GLN A O 1
ATOM 727 N N . PRO A 1 94 ? 5.860 -15.359 -23.382 1.00 93.31 94 PRO A N 1
ATOM 728 C CA . PRO A 1 94 ? 5.003 -16.360 -22.767 1.00 93.31 94 PRO A CA 1
ATOM 729 C C . PRO A 1 94 ? 4.336 -15.819 -21.487 1.00 93.31 94 PRO A C 1
ATOM 731 O O . PRO A 1 94 ? 5.032 -15.259 -20.628 1.00 93.31 94 PRO A O 1
ATOM 734 N N . PRO A 1 95 ? 3.017 -16.026 -21.292 1.00 91.25 95 PRO A N 1
ATOM 735 C CA . PRO A 1 95 ? 2.265 -15.409 -20.197 1.00 91.25 95 PRO A CA 1
ATOM 736 C C . PRO A 1 95 ? 2.845 -15.634 -18.794 1.00 91.25 95 PRO A C 1
ATOM 738 O O . PRO A 1 95 ? 2.736 -14.766 -17.926 1.00 91.25 95 PRO A O 1
ATOM 741 N N . ILE A 1 96 ? 3.507 -16.773 -18.564 1.00 90.00 96 ILE A N 1
ATOM 742 C CA . ILE A 1 96 ? 4.120 -17.117 -17.273 1.00 90.00 96 ILE A CA 1
ATOM 743 C C . ILE A 1 96 ? 5.160 -16.088 -16.808 1.00 90.00 96 ILE A C 1
ATOM 745 O O . ILE A 1 96 ? 5.223 -15.777 -15.618 1.00 90.00 96 ILE A O 1
ATOM 749 N N . TYR A 1 97 ? 5.924 -15.501 -17.734 1.00 86.38 97 TYR A N 1
ATOM 750 C CA . TYR A 1 97 ? 6.910 -14.473 -17.407 1.00 86.38 97 TYR A CA 1
ATOM 751 C C . TYR A 1 97 ? 6.231 -13.169 -16.982 1.00 86.38 97 TYR A C 1
ATOM 753 O O . TYR A 1 97 ? 6.636 -12.564 -15.991 1.00 86.38 97 TYR A O 1
ATOM 761 N N . GLY A 1 98 ? 5.138 -12.789 -17.652 1.00 85.56 98 GLY A N 1
ATOM 762 C CA . GLY A 1 98 ? 4.355 -11.609 -17.280 1.00 85.56 98 GLY A CA 1
ATOM 763 C C . GLY A 1 98 ? 3.636 -11.779 -15.941 1.00 85.56 98 GLY A C 1
ATOM 764 O O . GLY A 1 98 ? 3.632 -10.869 -15.115 1.00 85.56 98 GLY A O 1
ATOM 765 N N . LEU A 1 99 ? 3.098 -12.976 -15.675 1.00 87.88 99 LEU A N 1
ATOM 766 C CA . LEU A 1 99 ? 2.495 -13.312 -14.380 1.00 87.88 99 LEU A CA 1
ATOM 767 C C . LEU A 1 99 ? 3.525 -13.255 -13.249 1.00 87.88 99 LEU A C 1
ATOM 769 O O . LEU A 1 99 ? 3.226 -12.746 -12.169 1.00 87.88 99 LEU A O 1
ATOM 773 N N . SER A 1 100 ? 4.739 -13.755 -13.498 1.00 82.62 100 SER A N 1
ATOM 774 C CA . SER A 1 100 ? 5.839 -13.669 -12.540 1.00 82.62 100 SER A CA 1
ATOM 775 C C . SER A 1 100 ? 6.204 -12.213 -12.251 1.00 82.62 100 SER A C 1
ATOM 777 O O . SER A 1 100 ? 6.320 -11.839 -11.084 1.00 82.62 100 SER A O 1
ATOM 779 N N . GLU A 1 101 ? 6.320 -11.369 -13.276 1.00 78.94 101 GLU A N 1
ATOM 780 C CA . GLU A 1 101 ? 6.671 -9.954 -13.120 1.00 78.94 101 GLU A CA 1
ATOM 781 C C . GLU A 1 101 ? 5.613 -9.178 -12.313 1.00 78.94 101 GLU A C 1
ATOM 783 O O . GLU A 1 101 ? 5.953 -8.402 -11.424 1.00 78.94 101 GLU A O 1
ATOM 788 N N . GLU A 1 102 ? 4.322 -9.430 -12.548 1.00 81.81 102 GLU A N 1
ATOM 789 C CA . GLU A 1 102 ? 3.225 -8.684 -11.909 1.00 81.81 102 GLU A CA 1
ATOM 790 C C . GLU A 1 102 ? 2.770 -9.246 -10.559 1.00 81.81 102 GLU A C 1
ATOM 792 O O . GLU A 1 102 ? 1.927 -8.644 -9.892 1.00 81.81 102 GLU A O 1
ATOM 797 N N . ARG A 1 103 ? 3.321 -10.380 -10.108 1.00 84.69 103 ARG A N 1
ATOM 798 C CA . ARG A 1 103 ? 2.813 -11.135 -8.946 1.00 84.69 103 ARG A CA 1
ATOM 799 C C . ARG A 1 103 ? 2.640 -10.315 -7.664 1.00 84.69 103 ARG A C 1
ATOM 801 O O . ARG A 1 103 ? 1.827 -10.673 -6.820 1.00 84.69 103 ARG A O 1
ATOM 808 N N . ARG A 1 104 ? 3.356 -9.196 -7.504 1.00 80.94 104 ARG A N 1
ATOM 809 C CA . ARG A 1 104 ? 3.241 -8.304 -6.333 1.00 80.94 104 ARG A CA 1
ATOM 810 C C . ARG A 1 104 ? 1.847 -7.683 -6.178 1.00 80.94 104 ARG A C 1
ATOM 812 O O . ARG A 1 104 ? 1.439 -7.423 -5.043 1.00 80.94 104 ARG A O 1
ATOM 819 N N . ILE A 1 105 ? 1.075 -7.547 -7.260 1.00 88.06 105 ILE A N 1
ATOM 820 C CA . ILE A 1 105 ? -0.322 -7.095 -7.192 1.00 88.06 105 ILE A CA 1
ATOM 821 C C . ILE A 1 105 ? -1.201 -8.064 -6.381 1.00 88.06 105 ILE A C 1
ATOM 823 O O . ILE A 1 105 ? -2.180 -7.654 -5.765 1.00 88.06 105 ILE A O 1
ATOM 827 N N . LEU A 1 106 ? -0.823 -9.343 -6.265 1.00 92.19 106 LEU A N 1
ATOM 828 C CA . LEU A 1 106 ? -1.545 -10.327 -5.447 1.00 92.19 106 LEU A CA 1
ATOM 829 C C . LEU A 1 106 ? -1.517 -10.002 -3.949 1.00 92.19 106 LEU A C 1
ATOM 831 O O . LEU A 1 106 ? -2.286 -10.578 -3.185 1.00 92.19 106 LEU A O 1
ATOM 835 N N . THR A 1 107 ? -0.702 -9.042 -3.505 1.00 90.19 107 THR A N 1
ATOM 836 C CA . THR A 1 107 ? -0.754 -8.543 -2.124 1.00 90.19 107 THR A CA 1
ATOM 837 C C . THR A 1 107 ? -2.096 -7.880 -1.770 1.00 90.19 107 THR A C 1
ATOM 839 O O . THR A 1 107 ? -2.424 -7.770 -0.591 1.00 90.19 107 THR A O 1
ATOM 842 N N . PHE A 1 108 ? -2.946 -7.534 -2.747 1.00 93.06 108 PHE A N 1
ATOM 843 C CA . PHE A 1 108 ? -4.358 -7.193 -2.498 1.00 93.06 108 PHE A CA 1
ATOM 844 C C . PHE A 1 108 ? -5.114 -8.305 -1.746 1.00 93.06 108 PHE A C 1
ATOM 846 O O . PHE A 1 108 ? -6.009 -8.025 -0.945 1.00 93.06 108 PHE A O 1
ATOM 853 N N . LEU A 1 109 ? -4.719 -9.568 -1.938 1.00 95.81 109 LEU A N 1
ATOM 854 C CA . LEU A 1 109 ? -5.361 -10.725 -1.315 1.00 95.81 109 LEU A CA 1
ATOM 855 C C . LEU A 1 109 ? -5.149 -10.799 0.205 1.00 95.81 109 LEU A C 1
ATOM 857 O O . LEU A 1 109 ? -5.853 -11.560 0.869 1.00 95.81 109 LEU A O 1
ATOM 861 N N . TYR A 1 110 ? -4.282 -9.961 0.794 1.00 95.00 110 TYR A N 1
ATOM 862 C CA . TYR A 1 110 ? -4.210 -9.815 2.254 1.00 95.00 110 TYR A CA 1
ATOM 863 C C . TYR A 1 110 ? -5.559 -9.423 2.878 1.00 95.00 110 TYR A C 1
ATOM 865 O O . TYR A 1 110 ? -5.793 -9.705 4.054 1.00 95.00 110 TYR A O 1
ATOM 873 N N . TRP A 1 111 ? -6.487 -8.850 2.103 1.00 96.00 111 TRP A N 1
ATOM 874 C CA . TRP A 1 111 ? -7.875 -8.642 2.523 1.00 96.00 111 TRP A CA 1
ATOM 875 C C . TRP A 1 111 ? -8.528 -9.913 3.097 1.00 96.00 111 TRP A C 1
ATOM 877 O O . TRP A 1 111 ? -9.167 -9.856 4.151 1.00 96.00 111 TRP A O 1
ATOM 887 N N . PHE A 1 112 ? -8.304 -11.067 2.459 1.00 96.44 112 PHE A N 1
ATOM 888 C CA . PHE A 1 112 ? -8.917 -12.350 2.824 1.00 96.44 112 PHE A CA 1
ATOM 889 C C . PHE A 1 112 ? -8.362 -12.969 4.105 1.00 96.44 112 PHE A C 1
ATOM 891 O O . PHE A 1 112 ? -8.981 -13.868 4.661 1.00 96.44 112 PHE A O 1
ATOM 898 N N . VAL A 1 113 ? -7.234 -12.480 4.615 1.00 96.19 113 VAL A N 1
ATOM 899 C CA . VAL A 1 113 ? -6.711 -12.890 5.926 1.00 96.19 113 VAL A CA 1
ATOM 900 C C . VAL A 1 113 ? -6.970 -11.822 6.985 1.00 96.19 113 VAL A C 1
ATOM 902 O O . VAL A 1 113 ? -7.349 -12.145 8.110 1.00 96.19 113 VAL A O 1
ATOM 905 N N . LEU A 1 114 ? -6.864 -10.542 6.625 1.00 95.69 114 LEU A N 1
ATOM 906 C CA . LEU A 1 114 ? -7.021 -9.432 7.561 1.00 95.69 114 LEU A CA 1
ATOM 907 C C . LEU A 1 114 ? -8.478 -9.204 7.988 1.00 95.69 114 LEU A C 1
ATOM 909 O O . LEU A 1 114 ? -8.751 -9.077 9.184 1.00 95.69 114 LEU A O 1
ATOM 913 N N . ASP A 1 115 ? -9.432 -9.158 7.051 1.00 95.00 115 ASP A N 1
ATOM 914 C CA . ASP A 1 115 ? -10.829 -8.868 7.399 1.00 95.00 115 ASP A CA 1
ATOM 915 C C . ASP A 1 115 ? -11.494 -9.995 8.213 1.00 95.00 115 ASP A C 1
ATOM 917 O O . ASP A 1 115 ? -12.184 -9.681 9.191 1.00 95.00 115 ASP A O 1
ATOM 921 N N . PRO A 1 116 ? -11.274 -11.294 7.923 1.00 94.31 116 PRO A N 1
ATOM 922 C CA . PRO A 1 116 ? -11.769 -12.365 8.786 1.00 94.31 116 PRO A CA 1
ATOM 923 C C . PRO A 1 116 ? -11.169 -12.344 10.193 1.00 94.31 116 PRO A C 1
ATOM 925 O O . PRO A 1 116 ? -11.917 -12.492 11.160 1.00 94.31 116 PRO A O 1
ATOM 928 N N . VAL A 1 117 ? -9.860 -12.098 10.344 1.00 95.50 117 VAL A N 1
ATOM 929 C CA . VAL A 1 117 ? -9.220 -11.957 11.668 1.00 95.50 117 VAL A CA 1
ATOM 930 C C . VAL A 1 117 ? -9.845 -10.791 12.432 1.00 95.50 117 VAL A C 1
ATOM 932 O O . VAL A 1 117 ? -10.281 -10.956 13.574 1.00 95.50 117 VAL A O 1
ATOM 935 N N . ARG A 1 118 ? -9.994 -9.630 11.786 1.00 94.75 118 ARG A N 1
ATOM 936 C CA . ARG A 1 118 ? -10.642 -8.460 12.385 1.00 94.75 118 ARG A CA 1
ATOM 937 C C . ARG A 1 118 ? -12.060 -8.772 12.865 1.00 94.75 118 ARG A C 1
ATOM 939 O O . ARG A 1 118 ? -12.396 -8.442 14.002 1.00 94.75 118 ARG A O 1
ATOM 946 N N . ARG A 1 119 ? -12.884 -9.410 12.025 1.00 91.88 119 ARG A N 1
ATOM 947 C CA . ARG A 1 119 ? -14.273 -9.771 12.359 1.00 91.88 119 ARG A CA 1
ATOM 948 C C . ARG A 1 119 ? -14.345 -10.810 13.479 1.00 91.88 119 ARG A C 1
ATOM 950 O O . ARG A 1 119 ? -15.110 -10.616 14.417 1.00 91.88 119 ARG A O 1
ATOM 957 N N . LYS A 1 120 ? -13.531 -11.868 13.415 1.00 93.88 120 LYS A N 1
ATOM 958 C CA . LYS A 1 120 ? -13.520 -12.975 14.388 1.00 93.88 120 LYS A CA 1
ATOM 959 C C . LYS A 1 120 ? -13.131 -12.518 15.792 1.00 93.88 120 LYS A C 1
ATOM 961 O O . LYS A 1 120 ? -13.735 -12.955 16.766 1.00 93.88 120 LYS A O 1
ATOM 966 N N . PHE A 1 121 ? -12.134 -11.641 15.897 1.00 94.38 121 PHE A N 1
ATOM 967 C CA . PHE A 1 121 ? -11.616 -11.172 17.185 1.00 94.38 121 PHE A CA 1
ATOM 968 C C . PHE A 1 121 ? -12.185 -9.812 17.619 1.00 94.38 121 PHE A C 1
ATOM 970 O O . PHE A 1 121 ? -11.822 -9.314 18.684 1.00 94.38 121 PHE A O 1
ATOM 977 N N . GLY A 1 122 ? -13.082 -9.206 16.830 1.00 91.19 122 GLY A N 1
ATOM 978 C CA . GLY A 1 122 ? -13.705 -7.917 17.148 1.00 91.19 122 GLY A CA 1
ATOM 979 C C . GLY A 1 122 ? -12.694 -6.771 17.249 1.00 91.19 122 GLY A C 1
ATOM 980 O O . GLY A 1 122 ? -12.777 -5.951 18.167 1.00 91.19 122 GLY A O 1
ATOM 981 N N . LEU A 1 123 ? -11.708 -6.746 16.347 1.00 93.25 123 LEU A N 1
ATOM 982 C CA . LEU A 1 123 ? -10.636 -5.752 16.367 1.00 93.25 123 LEU A CA 1
ATOM 983 C C . LEU A 1 123 ? -11.156 -4.371 15.959 1.00 93.25 123 LEU A C 1
ATOM 985 O O . LEU A 1 123 ? -11.831 -4.201 14.941 1.00 93.25 123 LEU A O 1
ATOM 989 N N . THR A 1 124 ? -10.806 -3.377 16.766 1.00 91.75 124 THR A N 1
ATOM 990 C CA . THR A 1 124 ? -11.115 -1.961 16.548 1.00 91.75 124 THR A CA 1
ATOM 991 C C . THR A 1 124 ? -9.992 -1.258 15.798 1.00 91.75 124 THR A C 1
ATOM 993 O O . THR A 1 124 ? -8.886 -1.782 15.692 1.00 91.75 124 THR A O 1
ATOM 996 N N . VAL A 1 125 ? -10.247 -0.025 15.346 1.00 90.44 125 VAL A N 1
ATOM 997 C CA . VAL A 1 125 ? -9.221 0.854 14.762 1.00 90.44 125 VAL A CA 1
ATOM 998 C C . VAL A 1 125 ? -7.974 0.905 15.647 1.00 90.44 125 VAL A C 1
ATOM 1000 O O . VAL A 1 125 ? -6.886 0.631 15.162 1.00 90.44 125 VAL A O 1
ATOM 1003 N N . SER A 1 126 ? -8.120 1.140 16.955 1.00 89.00 126 SER A N 1
ATOM 1004 C CA . SER A 1 126 ? -6.976 1.197 17.875 1.00 89.00 126 SER A CA 1
ATOM 1005 C C . SER A 1 126 ? -6.160 -0.099 17.922 1.00 89.00 126 SER A C 1
ATOM 1007 O O . SER A 1 126 ? -4.942 -0.026 18.042 1.00 89.00 126 SER A O 1
ATOM 1009 N N . ASP A 1 127 ? -6.798 -1.267 17.794 1.00 92.00 127 ASP A N 1
ATOM 1010 C CA . ASP A 1 127 ? -6.081 -2.550 17.775 1.00 92.00 127 ASP A CA 1
ATOM 1011 C C . ASP A 1 127 ? -5.286 -2.714 16.474 1.00 92.00 127 ASP A C 1
ATOM 1013 O O . ASP A 1 127 ? -4.150 -3.172 16.507 1.00 92.00 127 ASP A O 1
ATOM 1017 N N . LEU A 1 128 ? -5.857 -2.291 15.339 1.00 92.62 128 LEU A N 1
ATOM 1018 C CA . LEU A 1 128 ? -5.171 -2.303 14.043 1.00 92.62 128 LEU A CA 1
ATOM 1019 C C . LEU A 1 128 ? -3.969 -1.350 14.037 1.00 92.62 128 LEU A C 1
ATOM 1021 O O . LEU A 1 1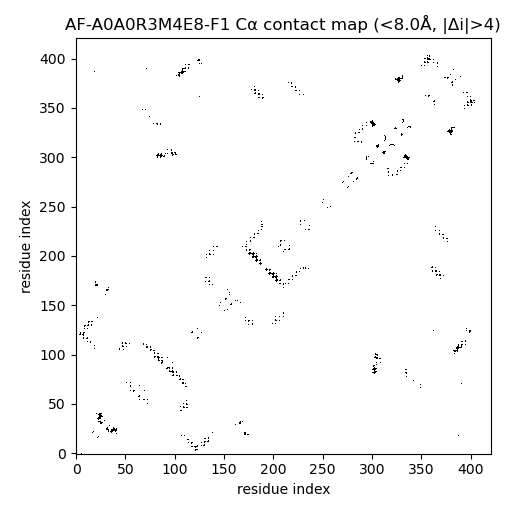28 ? -2.910 -1.694 13.518 1.00 92.62 128 LEU A O 1
ATOM 1025 N N . LEU A 1 129 ? -4.110 -0.170 14.648 1.00 90.75 129 LEU A N 1
ATOM 1026 C CA . LEU A 1 129 ? -3.008 0.785 14.781 1.00 90.75 129 LEU A CA 1
ATOM 1027 C C . LEU A 1 129 ? -1.910 0.269 15.711 1.00 90.75 129 LEU A C 1
ATOM 1029 O O . LEU A 1 129 ? -0.727 0.455 15.425 1.00 90.75 129 LEU A O 1
ATOM 1033 N N . LEU A 1 130 ? -2.290 -0.402 16.801 1.00 91.38 130 LEU A N 1
ATOM 1034 C CA . LEU A 1 130 ? -1.340 -1.069 17.683 1.00 91.38 130 LEU A CA 1
ATOM 1035 C C . LEU A 1 130 ? -0.577 -2.160 16.926 1.00 91.38 130 LEU A C 1
ATOM 1037 O O . LEU A 1 130 ? 0.646 -2.190 17.005 1.00 91.38 130 LEU A O 1
ATOM 1041 N N . SER A 1 131 ? -1.262 -3.002 16.146 1.00 93.69 131 SER A N 1
ATOM 1042 C CA . SER A 1 131 ? -0.606 -4.014 15.309 1.00 93.69 131 SER A CA 1
ATOM 1043 C C . SER A 1 131 ? 0.367 -3.403 14.301 1.00 93.69 131 SER A C 1
ATOM 1045 O O . SER A 1 131 ? 1.473 -3.915 14.141 1.00 93.69 131 SER A O 1
ATOM 1047 N N . LEU A 1 132 ? -0.002 -2.290 13.657 1.00 91.94 132 LEU A N 1
ATOM 1048 C CA . LEU A 1 132 ? 0.891 -1.571 12.743 1.00 91.94 132 LEU A CA 1
ATOM 1049 C C . LEU A 1 132 ? 2.120 -1.016 13.475 1.00 91.94 132 LEU A C 1
ATOM 1051 O O . LEU A 1 132 ? 3.239 -1.160 12.993 1.00 91.94 132 LEU A O 1
ATOM 1055 N N . THR A 1 133 ? 1.920 -0.416 14.649 1.00 91.50 133 THR A N 1
ATOM 1056 C CA . THR A 1 133 ? 3.008 0.171 15.445 1.00 91.50 133 THR A CA 1
ATOM 1057 C C . THR A 1 133 ? 3.959 -0.915 15.939 1.00 91.50 133 THR A C 1
ATOM 1059 O O . THR A 1 133 ? 5.168 -0.759 15.830 1.00 91.50 133 THR A O 1
ATOM 1062 N N . LEU A 1 134 ? 3.426 -2.045 16.416 1.00 93.38 134 LEU A N 1
ATOM 1063 C CA . LEU A 1 134 ? 4.222 -3.208 16.813 1.00 93.38 134 LEU A CA 1
ATOM 1064 C C . LEU A 1 134 ? 5.012 -3.773 15.632 1.00 93.38 134 LEU A C 1
ATOM 1066 O O . LEU A 1 134 ? 6.190 -4.072 15.793 1.00 93.38 134 LEU A O 1
ATOM 1070 N N . CYS A 1 135 ? 4.399 -3.868 14.448 1.00 91.88 135 CYS A N 1
ATOM 1071 C CA . CYS A 1 135 ? 5.099 -4.251 13.225 1.00 91.88 135 CYS A CA 1
ATOM 1072 C C . CYS A 1 135 ? 6.267 -3.290 12.951 1.00 91.88 135 CYS A C 1
ATOM 1074 O O . CYS A 1 135 ? 7.405 -3.738 12.846 1.00 91.88 135 CYS A O 1
ATOM 1076 N N . ALA A 1 136 ? 6.022 -1.976 12.935 1.00 90.19 136 ALA A N 1
ATOM 1077 C CA . ALA A 1 136 ? 7.070 -0.975 12.741 1.00 90.19 136 ALA A CA 1
ATOM 1078 C C . ALA A 1 136 ? 8.180 -1.083 13.806 1.00 90.19 136 ALA A C 1
ATOM 1080 O O . ALA A 1 136 ? 9.360 -1.019 13.477 1.00 90.19 136 ALA A O 1
ATOM 1081 N N . SER A 1 137 ? 7.838 -1.316 15.075 1.00 91.69 137 SER A N 1
ATOM 1082 C CA . SER A 1 137 ? 8.823 -1.515 16.144 1.00 91.69 137 SER A CA 1
ATOM 1083 C C . SER A 1 137 ? 9.670 -2.775 15.945 1.00 91.69 137 SER A C 1
ATOM 1085 O O . SER A 1 137 ? 10.885 -2.706 16.108 1.00 91.69 137 SER A O 1
ATOM 1087 N N . ILE A 1 138 ? 9.065 -3.904 15.559 1.00 89.44 138 ILE A N 1
ATOM 1088 C CA . ILE A 1 138 ? 9.788 -5.152 15.252 1.00 89.44 138 ILE A CA 1
ATOM 1089 C C . ILE A 1 138 ? 10.783 -4.915 14.111 1.00 89.44 138 ILE A C 1
ATOM 1091 O O . ILE A 1 138 ? 11.949 -5.306 14.216 1.00 89.44 138 ILE A O 1
ATOM 1095 N N . TYR A 1 139 ? 10.346 -4.220 13.057 1.00 83.00 139 TYR A N 1
ATOM 1096 C CA . TYR A 1 139 ? 11.208 -3.827 11.945 1.00 83.00 139 TYR A CA 1
ATOM 1097 C C . TYR A 1 139 ? 12.359 -2.940 12.396 1.00 83.00 139 TYR A C 1
ATOM 1099 O O . TYR A 1 139 ? 13.501 -3.203 12.036 1.00 83.00 139 TYR A O 1
ATOM 1107 N N . LEU A 1 140 ? 12.076 -1.910 13.194 1.00 84.12 140 LEU A N 1
ATOM 1108 C CA . LEU A 1 140 ? 13.085 -0.971 13.668 1.00 84.12 140 LEU A CA 1
ATOM 1109 C C . LEU A 1 140 ? 14.168 -1.678 14.486 1.00 84.12 140 LEU A C 1
ATOM 1111 O O . LEU A 1 140 ? 15.352 -1.522 14.201 1.00 84.12 140 LEU A O 1
ATOM 1115 N N . VAL A 1 141 ? 13.760 -2.479 15.474 1.00 86.19 141 VAL A N 1
ATOM 1116 C CA . VAL A 1 141 ? 14.685 -3.215 16.347 1.00 86.19 141 VAL A CA 1
ATOM 1117 C C . VAL A 1 141 ? 15.529 -4.190 15.537 1.00 86.19 141 VAL A C 1
ATOM 1119 O O . VAL A 1 141 ? 16.740 -4.254 15.724 1.00 86.19 141 VAL A O 1
ATOM 1122 N N . THR A 1 142 ? 14.913 -4.916 14.605 1.00 79.19 142 THR A N 1
ATOM 1123 C CA . THR A 1 142 ? 15.639 -5.909 13.809 1.00 79.19 142 THR A CA 1
ATOM 1124 C C . THR A 1 142 ? 16.577 -5.257 12.802 1.00 79.19 142 THR A C 1
ATOM 1126 O O . THR A 1 142 ? 17.704 -5.713 12.647 1.00 79.19 142 THR A O 1
ATOM 1129 N N . ALA A 1 143 ? 16.159 -4.164 12.160 1.00 74.25 143 ALA A N 1
ATOM 1130 C CA . ALA A 1 143 ? 17.000 -3.412 11.236 1.00 74.25 143 ALA A CA 1
ATOM 1131 C C . ALA A 1 143 ? 18.233 -2.833 11.937 1.00 74.25 143 ALA A C 1
ATOM 1133 O O . ALA A 1 143 ? 19.347 -3.016 11.454 1.00 74.25 143 ALA A O 1
ATOM 1134 N N . ILE A 1 144 ? 18.051 -2.200 13.101 1.00 74.88 144 ILE A N 1
ATOM 1135 C CA . ILE A 1 144 ? 19.166 -1.688 13.909 1.00 74.88 144 ILE A CA 1
ATOM 1136 C C . ILE A 1 144 ? 20.057 -2.846 14.372 1.00 74.88 144 ILE A C 1
ATOM 1138 O O . ILE A 1 144 ? 21.274 -2.777 14.232 1.00 74.88 144 ILE A O 1
ATOM 1142 N N . GLY A 1 145 ? 19.463 -3.930 14.879 1.00 72.94 145 GLY A N 1
ATOM 1143 C CA . GLY A 1 145 ? 20.205 -5.112 15.320 1.00 72.94 145 GLY A CA 1
ATOM 1144 C C . GLY A 1 145 ? 21.080 -5.701 14.213 1.00 72.94 145 GLY A C 1
ATOM 1145 O O . GLY A 1 145 ? 22.240 -6.017 14.452 1.00 72.94 145 GLY A O 1
ATOM 1146 N N . LEU A 1 146 ? 20.564 -5.778 12.986 1.00 68.88 146 LEU A N 1
ATOM 1147 C CA . LEU A 1 146 ? 21.315 -6.252 11.824 1.00 68.88 146 LEU A CA 1
ATOM 1148 C C . LEU A 1 146 ? 22.414 -5.290 11.381 1.00 68.88 146 LEU A C 1
ATOM 1150 O O . LEU A 1 146 ? 23.514 -5.742 11.072 1.00 68.88 146 LEU A O 1
ATOM 1154 N N . GLN A 1 147 ? 22.144 -3.982 11.383 1.00 66.81 147 GLN A N 1
ATOM 1155 C CA . GLN A 1 147 ? 23.156 -2.964 11.087 1.00 66.81 147 GLN A CA 1
ATOM 1156 C C . GLN A 1 147 ? 24.334 -3.029 12.071 1.00 66.81 147 GLN A C 1
ATOM 1158 O O . GLN A 1 147 ? 25.476 -2.823 11.668 1.00 66.81 147 GLN A O 1
ATOM 1163 N N . LEU A 1 148 ? 24.066 -3.344 13.344 1.00 68.56 148 LEU A N 1
ATOM 1164 C CA . LEU A 1 148 ? 25.091 -3.502 14.378 1.00 68.56 148 LEU A CA 1
ATOM 1165 C C . LEU A 1 148 ? 25.818 -4.853 14.302 1.00 68.56 148 LEU A C 1
ATOM 1167 O O . LEU A 1 148 ? 27.021 -4.906 14.537 1.00 68.56 148 LEU A O 1
ATOM 1171 N N . ALA A 1 149 ? 25.102 -5.940 13.999 1.00 66.12 149 ALA A N 1
ATOM 1172 C CA . ALA A 1 149 ? 25.652 -7.296 14.019 1.00 66.12 149 ALA A CA 1
ATOM 1173 C C . ALA A 1 149 ? 26.459 -7.652 12.762 1.00 66.12 149 ALA A C 1
ATOM 1175 O O . ALA A 1 149 ? 27.376 -8.466 12.844 1.00 66.12 149 ALA A O 1
ATOM 1176 N N . VAL A 1 150 ? 26.124 -7.075 11.602 1.00 62.53 150 VAL A N 1
ATOM 1177 C CA . VAL A 1 150 ? 26.769 -7.409 10.321 1.00 62.53 150 VAL A CA 1
ATOM 1178 C C . VAL A 1 150 ? 27.136 -6.144 9.522 1.00 62.53 150 VAL A C 1
ATOM 1180 O O . VAL A 1 150 ? 26.638 -5.937 8.410 1.00 62.53 150 VAL A O 1
ATOM 1183 N N . PRO A 1 151 ? 28.014 -5.272 10.055 1.00 55.88 151 PRO A N 1
ATOM 1184 C CA . PRO A 1 151 ? 28.362 -4.014 9.396 1.00 55.88 151 PRO A CA 1
ATOM 1185 C C . PRO A 1 151 ? 29.063 -4.226 8.042 1.00 55.88 151 PRO A C 1
ATOM 1187 O O . PRO A 1 151 ? 28.833 -3.461 7.108 1.00 55.88 151 PRO A O 1
ATOM 1190 N N . GLU A 1 152 ? 29.870 -5.281 7.885 1.00 48.50 152 GLU A N 1
ATOM 1191 C CA . GLU A 1 152 ? 30.705 -5.486 6.690 1.00 48.50 152 GLU A CA 1
ATOM 1192 C C . GLU A 1 152 ? 29.924 -5.959 5.449 1.00 48.50 152 GLU A C 1
ATOM 1194 O O . GLU A 1 152 ? 30.142 -5.404 4.371 1.00 48.50 152 GLU A O 1
ATOM 1199 N N . LEU A 1 153 ? 28.948 -6.874 5.581 1.00 47.44 153 LEU A N 1
ATOM 1200 C CA . LEU A 1 153 ? 28.100 -7.324 4.454 1.00 47.44 153 LEU A CA 1
ATOM 1201 C C . LEU A 1 153 ? 27.090 -6.259 3.988 1.00 47.44 153 LEU A C 1
ATOM 1203 O O . LEU A 1 153 ? 26.679 -6.273 2.830 1.00 47.44 153 LEU A O 1
ATOM 1207 N N . LEU A 1 154 ? 26.704 -5.322 4.860 1.00 46.97 154 LEU A N 1
ATOM 1208 C CA . LEU A 1 154 ? 25.763 -4.239 4.538 1.00 46.97 154 LEU A CA 1
ATOM 1209 C C . LEU A 1 154 ? 26.459 -2.943 4.087 1.00 46.97 154 LEU A C 1
ATOM 1211 O O . LEU A 1 154 ? 25.825 -2.096 3.460 1.00 46.97 154 LEU A O 1
ATOM 1215 N N . SER A 1 155 ? 27.760 -2.785 4.369 1.00 41.38 155 SER A N 1
ATOM 1216 C CA . SER A 1 155 ? 28.542 -1.594 3.997 1.00 41.38 155 SER A CA 1
ATOM 1217 C C . SER A 1 155 ? 28.852 -1.471 2.500 1.00 41.38 155 SER A C 1
ATOM 1219 O O . SER A 1 155 ? 29.380 -0.444 2.076 1.00 41.38 155 SER A O 1
ATOM 1221 N N . GLY A 1 156 ? 28.565 -2.501 1.693 1.00 41.81 156 GLY A N 1
ATOM 1222 C CA . GLY A 1 156 ? 28.811 -2.495 0.245 1.00 41.81 156 GLY A CA 1
ATOM 1223 C C . GLY A 1 156 ? 30.291 -2.407 -0.157 1.00 41.81 156 GLY A C 1
ATOM 1224 O O . GLY A 1 156 ? 30.586 -2.263 -1.337 1.00 41.81 156 GLY A O 1
ATOM 1225 N N . ARG A 1 157 ? 31.237 -2.495 0.792 1.00 39.06 157 ARG A N 1
ATOM 1226 C CA . ARG A 1 157 ? 32.678 -2.306 0.533 1.00 39.06 157 ARG A CA 1
ATOM 1227 C C . ARG A 1 157 ? 33.376 -3.504 -0.118 1.00 39.06 157 ARG A C 1
ATOM 1229 O O . ARG A 1 157 ? 34.488 -3.340 -0.603 1.00 39.06 157 ARG A O 1
ATOM 1236 N N . ALA A 1 158 ? 32.753 -4.682 -0.139 1.00 40.59 158 ALA A N 1
ATOM 1237 C CA . ALA A 1 158 ? 33.393 -5.912 -0.613 1.00 40.59 158 ALA A CA 1
ATOM 1238 C C . ALA A 1 158 ? 33.044 -6.313 -2.061 1.00 40.59 158 ALA A C 1
ATOM 1240 O O . ALA A 1 158 ? 33.664 -7.233 -2.587 1.00 40.59 158 ALA A O 1
ATOM 1241 N N . LEU A 1 159 ? 32.068 -5.667 -2.715 1.00 43.78 159 LEU A N 1
ATOM 1242 C CA . LEU A 1 159 ? 31.561 -6.093 -4.028 1.00 43.78 159 LEU A CA 1
ATOM 1243 C C . LEU A 1 159 ? 31.338 -4.872 -4.944 1.00 43.78 159 LEU A C 1
ATOM 1245 O O . LEU A 1 159 ? 30.309 -4.209 -4.815 1.00 43.78 159 LEU A O 1
ATOM 1249 N N . PRO A 1 160 ? 32.278 -4.561 -5.858 1.00 37.88 160 PRO A N 1
ATOM 1250 C CA . PRO A 1 160 ? 32.248 -3.344 -6.679 1.00 37.88 160 PRO A CA 1
ATOM 1251 C C . PRO A 1 160 ? 31.058 -3.241 -7.655 1.00 37.88 160 PRO A C 1
ATOM 1253 O O . PRO A 1 160 ? 30.748 -2.137 -8.090 1.00 37.88 160 PRO A O 1
ATOM 1256 N N . ASP A 1 161 ? 30.345 -4.342 -7.923 1.00 40.38 161 ASP A N 1
ATOM 1257 C CA . ASP A 1 161 ? 29.159 -4.382 -8.800 1.00 40.38 161 ASP A CA 1
ATOM 1258 C C . ASP A 1 161 ? 27.817 -4.471 -8.044 1.00 40.38 161 ASP A C 1
ATOM 1260 O O . ASP A 1 161 ? 26.748 -4.570 -8.656 1.00 40.38 161 ASP A O 1
ATOM 1264 N N . LEU A 1 162 ? 27.831 -4.465 -6.706 1.00 39.34 162 LEU A N 1
ATOM 1265 C CA . LEU A 1 162 ? 26.609 -4.603 -5.918 1.00 39.34 162 LEU A CA 1
ATOM 1266 C C . LEU A 1 162 ? 25.940 -3.234 -5.743 1.00 39.34 162 LEU A C 1
ATOM 1268 O O . LEU A 1 162 ? 26.425 -2.370 -5.011 1.00 39.34 162 LEU A O 1
ATOM 1272 N N . ASP A 1 163 ? 24.794 -3.031 -6.393 1.00 41.22 163 ASP A N 1
ATOM 1273 C CA . ASP A 1 163 ? 23.968 -1.842 -6.177 1.00 41.22 163 ASP A CA 1
ATOM 1274 C C . ASP A 1 163 ? 23.567 -1.754 -4.694 1.00 41.22 163 ASP A C 1
ATOM 1276 O O . ASP A 1 163 ? 22.705 -2.488 -4.207 1.00 41.22 163 ASP A O 1
ATOM 1280 N N . THR A 1 164 ? 24.193 -0.830 -3.961 1.00 38.25 164 THR A N 1
ATOM 1281 C CA . THR A 1 164 ? 23.958 -0.600 -2.526 1.00 38.25 164 THR A CA 1
ATOM 1282 C C . THR A 1 164 ? 22.507 -0.235 -2.197 1.00 38.25 164 THR A C 1
ATOM 1284 O O . THR A 1 164 ? 22.123 -0.266 -1.028 1.00 38.25 164 THR A O 1
ATOM 1287 N N . ARG A 1 165 ? 21.665 0.085 -3.194 1.00 39.75 165 ARG A N 1
ATOM 1288 C CA . ARG A 1 165 ? 20.212 0.248 -3.024 1.00 39.75 165 ARG A CA 1
ATOM 1289 C C . ARG A 1 165 ? 19.495 -1.087 -2.817 1.00 39.75 165 ARG A C 1
ATOM 1291 O O . ARG A 1 165 ? 18.482 -1.102 -2.126 1.00 39.75 165 ARG A O 1
ATOM 1298 N N . ARG A 1 166 ? 20.019 -2.194 -3.357 1.00 39.16 166 ARG A N 1
ATOM 1299 C CA . ARG A 1 166 ? 19.440 -3.549 -3.257 1.00 39.16 166 ARG A CA 1
ATOM 1300 C C . ARG A 1 166 ? 19.645 -4.198 -1.886 1.00 39.16 166 ARG A C 1
ATOM 1302 O O . ARG A 1 166 ? 18.862 -5.054 -1.501 1.00 39.16 166 ARG A O 1
ATOM 1309 N N . LEU A 1 167 ? 20.645 -3.744 -1.126 1.00 36.00 167 LEU A N 1
ATOM 1310 C CA . LEU A 1 167 ? 20.857 -4.127 0.278 1.00 36.00 167 LEU A CA 1
ATOM 1311 C C . LEU A 1 167 ? 19.966 -3.347 1.259 1.00 36.00 167 LEU A C 1
ATOM 1313 O O . LEU A 1 167 ? 19.880 -3.696 2.437 1.00 36.00 167 LEU A O 1
ATOM 1317 N N . ARG A 1 168 ? 19.308 -2.271 0.808 1.00 40.97 168 ARG A N 1
ATOM 1318 C CA . ARG A 1 168 ? 18.414 -1.485 1.664 1.00 40.97 168 ARG A CA 1
ATOM 1319 C C . ARG A 1 168 ? 17.092 -2.225 1.795 1.00 40.97 168 ARG A C 1
ATOM 1321 O O . ARG A 1 168 ? 16.521 -2.661 0.800 1.00 40.97 168 ARG A O 1
ATOM 1328 N N . MET A 1 169 ? 16.574 -2.308 3.020 1.00 42.28 169 MET A N 1
ATOM 1329 C CA . MET A 1 169 ? 15.220 -2.787 3.313 1.00 42.28 169 MET A CA 1
ATOM 1330 C C . MET A 1 169 ? 14.175 -1.853 2.668 1.00 42.28 169 MET A C 1
ATOM 1332 O O . MET A 1 169 ? 13.569 -1.023 3.345 1.00 42.28 169 MET A O 1
ATOM 1336 N N . SER A 1 170 ? 13.975 -1.933 1.350 1.00 41.94 170 SER A N 1
ATOM 1337 C CA . SER A 1 170 ? 13.142 -0.967 0.626 1.00 41.94 170 SER A CA 1
ATOM 1338 C C . SER A 1 170 ? 11.654 -1.103 0.970 1.00 41.94 170 SER A C 1
ATOM 1340 O O . SER A 1 170 ? 10.925 -0.124 0.853 1.00 41.94 170 SER A O 1
ATOM 1342 N N . SER A 1 171 ? 11.197 -2.277 1.426 1.00 51.09 171 SER A N 1
ATOM 1343 C CA . SER A 1 171 ? 9.791 -2.533 1.782 1.00 51.09 171 SER A CA 1
ATOM 1344 C C . SER A 1 171 ? 9.407 -2.063 3.192 1.00 51.09 171 SER A C 1
ATOM 1346 O O . SER A 1 171 ? 8.230 -1.840 3.472 1.00 51.09 171 SER A O 1
ATOM 1348 N N . ALA A 1 172 ? 10.382 -1.868 4.089 1.00 60.84 172 ALA A N 1
ATOM 1349 C CA . ALA A 1 172 ? 10.135 -1.402 5.456 1.00 60.84 172 ALA A CA 1
ATOM 1350 C C . ALA A 1 172 ? 9.767 0.091 5.515 1.00 60.84 172 ALA A C 1
ATOM 1352 O O . ALA A 1 172 ? 9.108 0.536 6.457 1.00 60.84 172 ALA A O 1
ATOM 1353 N N . GLY A 1 173 ? 10.183 0.865 4.505 1.00 73.75 173 GLY A N 1
ATOM 1354 C CA . GLY A 1 173 ? 9.952 2.307 4.442 1.00 73.75 173 GLY A CA 1
ATOM 1355 C C . GLY A 1 173 ? 8.474 2.669 4.544 1.00 73.75 173 GLY A C 1
ATOM 1356 O O . GLY A 1 173 ? 8.114 3.550 5.324 1.00 73.75 173 GLY A O 1
ATOM 1357 N N . ASP A 1 174 ? 7.607 1.945 3.837 1.00 79.81 174 ASP A N 1
ATOM 1358 C CA . ASP A 1 174 ? 6.166 2.200 3.858 1.00 79.81 174 ASP A CA 1
ATOM 1359 C C . ASP A 1 174 ? 5.556 1.950 5.238 1.00 79.81 174 ASP A C 1
ATOM 1361 O O . ASP A 1 174 ? 4.692 2.706 5.676 1.00 79.81 174 ASP A O 1
ATOM 1365 N N . CYS A 1 175 ? 6.045 0.945 5.972 1.00 86.44 175 CYS A N 1
ATOM 1366 C CA . CYS A 1 175 ? 5.586 0.664 7.334 1.00 86.44 175 CYS A CA 1
ATOM 1367 C C . CYS A 1 175 ? 5.860 1.857 8.251 1.00 86.44 175 CYS A C 1
ATOM 1369 O O . CYS A 1 175 ? 4.969 2.336 8.958 1.00 86.44 175 CYS A O 1
ATOM 1371 N N . PHE A 1 176 ? 7.082 2.388 8.177 1.00 87.56 176 PHE A N 1
ATOM 1372 C CA . PHE A 1 176 ? 7.492 3.559 8.941 1.00 87.56 176 PHE A CA 1
ATOM 1373 C C . PHE A 1 176 ? 6.752 4.823 8.513 1.00 87.56 176 PHE A C 1
ATOM 1375 O O . PHE A 1 176 ? 6.305 5.578 9.375 1.00 87.56 176 PHE A O 1
ATOM 1382 N N . ALA A 1 177 ? 6.559 5.030 7.209 1.00 88.50 177 ALA A N 1
ATOM 1383 C CA . ALA A 1 177 ? 5.835 6.180 6.685 1.00 88.50 177 ALA A CA 1
ATOM 1384 C C . ALA A 1 177 ? 4.366 6.172 7.119 1.00 88.50 177 ALA A C 1
ATOM 1386 O O . ALA A 1 177 ? 3.881 7.167 7.654 1.00 88.50 177 ALA A O 1
ATOM 1387 N N . ILE A 1 178 ? 3.667 5.043 6.968 1.00 90.00 178 ILE A N 1
ATOM 1388 C CA . ILE A 1 178 ? 2.273 4.907 7.403 1.00 90.00 178 ILE A CA 1
ATOM 1389 C C . ILE A 1 178 ? 2.180 5.080 8.925 1.00 90.00 178 ILE A C 1
ATOM 1391 O O . ILE A 1 178 ? 1.330 5.839 9.389 1.00 90.00 178 ILE A O 1
ATOM 1395 N N . SER A 1 179 ? 3.061 4.437 9.706 1.00 92.06 179 SER A N 1
ATOM 1396 C CA . SER A 1 179 ? 3.093 4.587 11.170 1.00 92.06 179 SER A CA 1
ATOM 1397 C C . SER A 1 179 ? 3.318 6.042 11.586 1.00 92.06 179 SER A C 1
ATOM 1399 O O . SER A 1 179 ? 2.621 6.547 12.467 1.00 92.06 179 SER A O 1
ATOM 1401 N N . PHE A 1 180 ? 4.242 6.740 10.918 1.00 92.81 180 PHE A N 1
ATOM 1402 C CA . PHE A 1 180 ? 4.520 8.151 11.164 1.00 92.81 180 PHE A CA 1
ATOM 1403 C C . PHE A 1 180 ? 3.297 9.024 10.875 1.00 92.81 180 PHE A C 1
ATOM 1405 O O . PHE A 1 180 ? 2.855 9.772 11.746 1.00 92.81 180 PHE A O 1
ATOM 1412 N N . ILE A 1 181 ? 2.707 8.893 9.684 1.00 92.81 181 ILE A N 1
ATOM 1413 C CA . ILE A 1 181 ? 1.562 9.707 9.263 1.00 92.81 181 ILE A CA 1
ATOM 1414 C C . ILE A 1 181 ? 0.335 9.452 10.134 1.00 92.81 181 ILE A C 1
ATOM 1416 O O . ILE A 1 181 ? -0.310 10.405 10.566 1.00 92.81 181 ILE A O 1
ATOM 1420 N N . ILE A 1 182 ? 0.030 8.193 10.451 1.00 90.50 182 ILE A N 1
ATOM 1421 C CA . ILE A 1 182 ? -1.063 7.841 11.363 1.00 90.50 182 ILE A CA 1
ATOM 1422 C C . ILE A 1 182 ? -0.792 8.393 12.767 1.00 90.50 182 ILE A C 1
ATOM 1424 O O . ILE A 1 182 ? -1.702 8.937 13.394 1.00 90.50 182 ILE A O 1
ATOM 1428 N N . GLY A 1 183 ? 0.442 8.289 13.263 1.00 90.25 183 GLY A N 1
ATOM 1429 C CA . GLY A 1 183 ? 0.827 8.838 14.560 1.00 90.25 183 GLY A CA 1
ATOM 1430 C C . GLY A 1 183 ? 0.665 10.359 14.623 1.00 90.25 183 GLY A C 1
ATOM 1431 O O . GLY A 1 183 ? 0.077 10.895 15.562 1.00 90.25 183 GLY A O 1
ATOM 1432 N N . VAL A 1 184 ? 1.091 11.077 13.584 1.00 89.88 184 VAL A N 1
ATOM 1433 C CA . VAL A 1 184 ? 0.905 12.530 13.512 1.00 89.88 184 VAL A CA 1
ATOM 1434 C C . VAL A 1 184 ? -0.581 12.873 13.391 1.00 89.88 184 VAL A C 1
ATOM 1436 O O . VAL A 1 184 ? -1.102 13.591 14.241 1.00 89.88 184 VAL A O 1
ATOM 1439 N N . ALA A 1 185 ? -1.300 12.304 12.421 1.00 88.88 185 ALA A N 1
ATOM 1440 C CA . ALA A 1 185 ? -2.726 12.560 12.208 1.00 88.88 185 ALA A CA 1
ATOM 1441 C C . ALA A 1 185 ? -3.574 12.286 13.464 1.00 88.88 185 ALA A C 1
ATOM 1443 O O . ALA A 1 185 ? -4.463 13.071 13.803 1.00 88.88 185 ALA A O 1
ATOM 1444 N N . GLY A 1 186 ? -3.273 11.202 14.182 1.00 86.62 186 GLY A N 1
ATOM 1445 C CA . GLY A 1 186 ? -3.935 10.853 15.432 1.00 86.62 186 GLY A CA 1
ATOM 1446 C C . GLY A 1 186 ? -3.570 11.790 16.582 1.00 86.62 186 GLY A C 1
ATOM 1447 O O . GLY A 1 186 ? -4.456 12.207 17.320 1.00 86.62 186 GLY A O 1
ATOM 1448 N N . SER A 1 187 ? -2.305 12.201 16.719 1.00 87.31 187 SER A N 1
ATOM 1449 C CA . SER A 1 187 ? -1.891 13.151 17.769 1.00 87.31 187 SER A CA 1
ATOM 1450 C C . SER A 1 187 ? -2.477 14.559 17.583 1.00 87.31 187 SER A C 1
ATOM 1452 O O . SER A 1 187 ? -2.717 15.260 18.568 1.00 87.31 187 SER A O 1
ATOM 1454 N N . LEU A 1 188 ? -2.769 14.953 16.337 1.00 84.75 188 LEU A N 1
ATOM 1455 C CA . LEU A 1 188 ? -3.398 16.235 16.011 1.00 84.75 188 LEU A CA 1
ATOM 1456 C C . LEU A 1 188 ? -4.864 16.310 16.460 1.00 84.75 188 LEU A C 1
ATOM 1458 O O . LEU A 1 188 ? -5.308 17.383 16.869 1.00 84.75 188 LEU A O 1
ATOM 1462 N N . VAL A 1 189 ? -5.601 15.194 16.404 1.00 84.50 189 VAL A N 1
ATOM 1463 C CA . VAL A 1 189 ? -7.069 15.175 16.573 1.00 84.50 189 VAL A CA 1
ATOM 1464 C C . VAL A 1 189 ? -7.522 14.438 17.837 1.00 84.50 189 VAL A C 1
ATOM 1466 O O . VAL A 1 189 ? -8.542 14.792 18.425 1.00 84.50 189 VAL A O 1
ATOM 1469 N N . SER A 1 190 ? -6.791 13.413 18.275 1.00 83.19 190 SER A N 1
ATOM 1470 C CA . SER A 1 190 ? -7.221 12.521 19.354 1.00 83.19 190 SER A CA 1
ATOM 1471 C C . SER A 1 190 ? -6.859 13.050 20.746 1.00 83.19 190 SER A C 1
ATOM 1473 O O . SER A 1 190 ? -5.768 13.595 20.937 1.00 83.19 190 SER A O 1
ATOM 1475 N N . PRO A 1 191 ? -7.702 12.816 21.773 1.00 75.69 191 PRO A N 1
ATOM 1476 C CA . PRO A 1 191 ? -7.328 13.054 23.168 1.00 75.69 191 PRO A CA 1
ATOM 1477 C C . PRO A 1 191 ? -6.249 12.076 23.666 1.00 75.69 191 PRO A C 1
ATOM 1479 O O . PRO A 1 191 ? -5.520 12.386 24.605 1.00 75.69 191 PRO A O 1
ATOM 1482 N N . ARG A 1 192 ? -6.089 10.903 23.034 1.00 78.50 192 ARG A N 1
ATOM 1483 C CA . ARG A 1 192 ? -5.097 9.877 23.414 1.00 78.50 192 ARG A CA 1
ATOM 1484 C C . ARG A 1 192 ? -3.742 10.110 22.745 1.00 78.50 192 ARG A C 1
ATOM 1486 O O . ARG A 1 192 ? -3.176 9.211 22.128 1.00 78.50 192 ARG A O 1
ATOM 1493 N N . ARG A 1 193 ? -3.226 11.337 22.846 1.00 80.38 193 ARG A N 1
ATOM 1494 C CA . ARG A 1 193 ? -2.045 11.790 22.090 1.00 80.38 193 ARG A CA 1
ATOM 1495 C C . ARG A 1 193 ? -0.809 10.923 22.309 1.00 80.38 193 ARG A C 1
ATOM 1497 O O . ARG A 1 193 ? -0.056 10.721 21.367 1.00 80.38 193 ARG A O 1
ATOM 1504 N N . THR A 1 194 ? -0.618 10.384 23.511 1.00 80.75 194 THR A N 1
ATOM 1505 C CA . THR A 1 194 ? 0.576 9.606 23.877 1.00 80.75 194 THR A CA 1
ATOM 1506 C C . THR A 1 194 ? 0.752 8.351 23.022 1.00 80.75 194 THR A C 1
ATOM 1508 O O . THR A 1 194 ? 1.842 8.116 22.516 1.00 80.75 194 THR A O 1
ATOM 1511 N N . THR A 1 195 ? -0.309 7.575 22.784 1.00 81.81 195 THR A N 1
ATOM 1512 C CA . THR A 1 195 ? -0.230 6.360 21.952 1.00 81.81 195 THR A CA 1
ATOM 1513 C C . THR A 1 195 ? 0.120 6.689 20.500 1.00 81.81 195 THR A C 1
ATOM 1515 O O . THR A 1 195 ? 0.947 6.018 19.890 1.00 81.81 195 THR A O 1
ATOM 1518 N N . TYR A 1 196 ? -0.468 7.755 19.958 1.00 88.62 196 TYR A N 1
ATOM 1519 C CA . TYR A 1 196 ? -0.180 8.216 18.602 1.00 88.62 196 TYR A CA 1
ATOM 1520 C C . TYR A 1 196 ? 1.221 8.821 18.468 1.00 88.62 196 TYR A C 1
ATOM 1522 O O . TYR A 1 196 ? 1.878 8.629 17.449 1.00 88.62 196 TYR A O 1
ATOM 1530 N N . LEU A 1 197 ? 1.713 9.483 19.518 1.00 89.19 197 LEU A N 1
ATOM 1531 C CA . LEU A 1 197 ? 3.078 9.996 19.573 1.00 89.19 197 LEU A CA 1
ATOM 1532 C C . LEU A 1 197 ? 4.102 8.858 19.492 1.00 89.19 197 LEU A C 1
ATOM 1534 O O . LEU A 1 197 ? 5.088 8.991 18.780 1.00 89.19 197 LEU A O 1
ATOM 1538 N N . VAL A 1 198 ? 3.855 7.722 20.157 1.00 90.44 198 VAL A N 1
ATOM 1539 C CA . VAL A 1 198 ? 4.729 6.540 20.050 1.00 90.44 198 VAL A CA 1
ATOM 1540 C C . VAL A 1 198 ? 4.800 6.050 18.603 1.00 90.44 198 VAL A C 1
ATOM 1542 O O . VAL A 1 198 ? 5.897 5.863 18.083 1.00 90.44 198 VAL A O 1
ATOM 1545 N N . ALA A 1 199 ? 3.657 5.916 17.922 1.00 91.00 199 ALA A N 1
ATOM 1546 C CA . ALA A 1 199 ? 3.624 5.528 16.509 1.00 91.00 199 ALA A CA 1
ATOM 1547 C C . ALA A 1 199 ? 4.361 6.534 15.603 1.00 91.00 199 ALA A C 1
ATOM 1549 O O . ALA A 1 199 ? 5.076 6.126 14.682 1.00 91.00 199 ALA A O 1
ATOM 1550 N N . ALA A 1 200 ? 4.235 7.835 15.899 1.00 92.12 200 ALA A N 1
ATOM 1551 C CA . ALA A 1 200 ? 4.945 8.899 15.197 1.00 92.12 200 ALA A CA 1
ATOM 1552 C C . ALA A 1 200 ? 6.463 8.809 15.411 1.00 92.12 200 ALA A C 1
ATOM 1554 O O . ALA A 1 200 ? 7.220 8.855 14.449 1.00 92.12 200 ALA A O 1
ATOM 1555 N N . ILE A 1 201 ? 6.921 8.630 16.651 1.00 92.12 201 ILE A N 1
ATOM 1556 C CA . ILE A 1 201 ? 8.348 8.532 16.976 1.00 92.12 201 ILE A CA 1
ATOM 1557 C C . ILE A 1 201 ? 8.960 7.290 16.326 1.00 92.12 201 ILE A C 1
ATOM 1559 O O . ILE A 1 201 ? 9.972 7.407 15.643 1.00 92.12 201 ILE A O 1
ATOM 1563 N N . VAL A 1 202 ? 8.331 6.120 16.477 1.00 91.69 202 VAL A N 1
ATOM 1564 C CA . VAL A 1 202 ? 8.807 4.871 15.855 1.00 91.69 202 VAL A CA 1
ATOM 1565 C C . VAL A 1 202 ? 8.882 5.023 14.335 1.00 91.69 202 VAL A C 1
ATOM 1567 O O . VAL A 1 202 ? 9.894 4.665 13.734 1.00 91.69 202 VAL A O 1
ATOM 1570 N N . GLY A 1 203 ? 7.847 5.600 13.717 1.00 89.62 203 GLY A N 1
ATOM 1571 C CA . GLY A 1 203 ? 7.823 5.858 12.280 1.00 89.62 203 GLY A CA 1
ATOM 1572 C C . GLY A 1 203 ? 8.916 6.832 11.831 1.00 89.62 203 GLY A C 1
ATOM 1573 O O . GLY A 1 203 ? 9.623 6.553 10.870 1.00 89.62 203 GLY A O 1
ATOM 1574 N N . LEU A 1 204 ? 9.118 7.942 12.544 1.00 88.88 204 LEU A N 1
ATOM 1575 C CA . LEU A 1 204 ? 10.137 8.937 12.203 1.00 88.88 204 LEU A CA 1
ATOM 1576 C C . LEU A 1 204 ? 11.555 8.376 12.344 1.00 88.88 204 LEU A C 1
ATOM 1578 O O . LEU A 1 204 ? 12.373 8.540 11.441 1.00 88.88 204 LEU A O 1
ATOM 1582 N N . VAL A 1 205 ? 11.843 7.693 13.455 1.00 84.31 205 VAL A N 1
ATOM 1583 C CA . VAL A 1 205 ? 13.152 7.065 13.680 1.00 84.31 205 VAL A CA 1
ATOM 1584 C C . VAL A 1 205 ? 13.410 6.013 12.605 1.00 84.31 205 VAL A C 1
ATOM 1586 O O . VAL A 1 205 ? 14.487 6.007 12.018 1.00 84.31 205 VAL A O 1
ATOM 1589 N N . GLY A 1 206 ? 12.419 5.183 12.269 1.00 80.31 206 GLY A N 1
ATOM 1590 C CA . GLY A 1 206 ? 12.540 4.216 11.179 1.00 80.31 206 GLY A CA 1
ATOM 1591 C C . GLY A 1 206 ? 12.760 4.858 9.808 1.00 80.31 206 GLY A C 1
ATOM 1592 O O . GLY A 1 206 ? 13.613 4.399 9.052 1.00 80.31 206 GLY A O 1
ATOM 1593 N N . LEU A 1 207 ? 12.074 5.960 9.495 1.00 78.25 207 LEU A N 1
ATOM 1594 C CA . LEU A 1 207 ? 12.292 6.699 8.247 1.00 78.25 207 LEU A CA 1
ATOM 1595 C C . LEU A 1 207 ? 13.716 7.259 8.142 1.00 78.25 207 LEU A C 1
ATOM 1597 O O . LEU A 1 207 ? 14.354 7.127 7.097 1.00 78.25 207 LEU A O 1
ATOM 1601 N N . VAL A 1 208 ? 14.214 7.869 9.219 1.00 77.25 208 VAL A N 1
ATOM 1602 C CA . VAL A 1 208 ? 15.519 8.546 9.234 1.00 77.25 208 VAL A CA 1
ATOM 1603 C C . VAL A 1 208 ? 16.677 7.554 9.332 1.00 77.25 208 VAL A C 1
ATOM 1605 O O . VAL A 1 208 ? 17.685 7.745 8.661 1.00 77.25 208 VAL A O 1
ATOM 1608 N N . GLN A 1 209 ? 16.548 6.500 10.140 1.00 72.56 209 GLN A N 1
ATOM 1609 C CA . GLN A 1 209 ? 17.649 5.572 10.423 1.00 72.56 209 GLN A CA 1
ATOM 1610 C C . GLN A 1 209 ? 17.667 4.364 9.485 1.00 72.56 209 GLN A C 1
ATOM 1612 O O . GLN A 1 209 ? 18.741 3.935 9.069 1.00 72.56 209 GLN A O 1
ATOM 1617 N N . VAL A 1 210 ? 16.496 3.827 9.128 1.00 69.94 210 VAL A N 1
ATOM 1618 C CA . VAL A 1 210 ? 16.389 2.573 8.365 1.00 69.94 210 VAL A CA 1
ATOM 1619 C C . VAL A 1 210 ? 16.066 2.840 6.900 1.00 69.94 210 VAL A C 1
ATOM 1621 O O . VAL A 1 210 ? 16.809 2.412 6.023 1.00 69.94 210 VAL A O 1
ATOM 1624 N N . ALA A 1 211 ? 14.967 3.547 6.617 1.00 69.88 211 ALA A N 1
ATOM 1625 C CA . ALA A 1 211 ? 14.499 3.718 5.243 1.00 69.88 211 ALA A CA 1
ATOM 1626 C C . ALA A 1 211 ? 15.429 4.625 4.425 1.00 69.88 211 ALA A C 1
ATOM 1628 O O . ALA A 1 211 ? 15.694 4.340 3.258 1.00 69.88 211 ALA A O 1
ATOM 1629 N N . GLN A 1 212 ? 15.895 5.730 5.025 1.00 63.81 212 GLN A N 1
ATOM 1630 C CA . GLN A 1 212 ? 16.840 6.695 4.442 1.00 63.81 212 GLN A CA 1
ATOM 1631 C C . GLN A 1 212 ? 16.475 7.165 3.017 1.00 63.81 212 GLN A C 1
ATOM 1633 O O . GLN A 1 212 ? 17.327 7.601 2.239 1.00 63.81 212 GLN A O 1
ATOM 1638 N N . SER A 1 213 ? 15.193 7.088 2.648 1.00 66.88 213 SER A N 1
ATOM 1639 C CA . SER A 1 213 ? 14.710 7.493 1.332 1.00 66.88 213 SER A CA 1
ATOM 1640 C C . SER A 1 213 ? 14.333 8.965 1.372 1.00 66.88 213 SER A C 1
ATOM 1642 O O . SER A 1 213 ? 13.326 9.349 1.967 1.00 66.88 213 SER A O 1
ATOM 1644 N N . ARG A 1 214 ? 15.143 9.797 0.706 1.00 68.69 214 ARG A N 1
ATOM 1645 C CA . ARG A 1 214 ? 14.920 11.250 0.596 1.00 68.69 214 ARG A CA 1
ATOM 1646 C C . ARG A 1 214 ? 13.500 11.559 0.124 1.00 68.69 214 ARG A C 1
ATOM 1648 O O . ARG A 1 214 ? 12.837 12.434 0.669 1.00 68.69 214 ARG A O 1
ATOM 1655 N N . GLN A 1 215 ? 13.026 10.801 -0.858 1.00 69.81 215 GLN A N 1
ATOM 1656 C CA . GLN A 1 215 ? 11.723 11.013 -1.458 1.00 69.81 215 GLN A CA 1
ATOM 1657 C C . GLN A 1 215 ? 10.569 10.614 -0.528 1.00 69.81 215 GLN A C 1
ATOM 1659 O O . GLN A 1 215 ? 9.594 11.353 -0.411 1.00 69.81 215 GLN A O 1
ATOM 1664 N N . LEU A 1 216 ? 10.687 9.473 0.154 1.00 75.31 216 LEU A N 1
ATOM 1665 C CA . LEU A 1 216 ? 9.678 9.003 1.101 1.00 75.31 216 LEU A CA 1
ATOM 1666 C C . LEU A 1 216 ? 9.550 9.959 2.293 1.00 75.31 216 LEU A C 1
ATOM 1668 O O . LEU A 1 216 ? 8.442 10.324 2.681 1.00 75.31 216 LEU A O 1
ATOM 1672 N N . THR A 1 217 ? 10.685 10.412 2.829 1.00 75.38 217 THR A N 1
ATOM 1673 C CA . THR A 1 217 ? 10.734 11.389 3.922 1.00 75.38 217 THR A CA 1
ATOM 1674 C C . THR A 1 217 ? 10.149 12.733 3.493 1.00 75.38 217 THR A C 1
ATOM 1676 O O . THR A 1 217 ? 9.372 13.322 4.242 1.00 75.38 217 THR A O 1
ATOM 1679 N N . LEU A 1 218 ? 10.452 13.201 2.276 1.00 77.25 218 LEU A N 1
ATOM 1680 C CA . LEU A 1 218 ? 9.869 14.427 1.728 1.00 77.25 218 LEU A CA 1
ATOM 1681 C C . LEU A 1 218 ? 8.348 14.303 1.550 1.00 77.25 218 LEU A C 1
ATOM 1683 O O . LEU A 1 218 ? 7.609 15.186 1.983 1.00 77.25 218 LEU A O 1
ATOM 1687 N N . ALA A 1 219 ? 7.866 13.199 0.973 1.00 78.56 219 ALA A N 1
ATOM 1688 C CA . ALA A 1 219 ? 6.435 12.943 0.811 1.00 78.56 219 ALA A CA 1
ATOM 1689 C C . ALA A 1 219 ? 5.713 12.897 2.168 1.00 78.56 219 ALA A C 1
ATOM 1691 O O . ALA A 1 219 ? 4.638 13.483 2.323 1.00 78.56 219 ALA A O 1
ATOM 1692 N N . ALA A 1 220 ? 6.323 12.269 3.176 1.00 84.56 220 ALA A N 1
ATOM 1693 C CA . ALA A 1 220 ? 5.800 12.246 4.536 1.00 84.56 220 ALA A CA 1
ATOM 1694 C C . ALA A 1 220 ? 5.761 13.648 5.170 1.00 84.56 220 ALA A C 1
ATOM 1696 O O . ALA A 1 220 ? 4.746 14.026 5.755 1.00 84.56 220 ALA A O 1
ATOM 1697 N N . ALA A 1 221 ? 6.814 14.452 5.007 1.00 81.75 221 ALA A N 1
ATOM 1698 C CA . ALA A 1 221 ? 6.860 15.822 5.516 1.00 81.75 221 ALA A CA 1
ATOM 1699 C C . ALA A 1 221 ? 5.778 16.714 4.881 1.00 81.75 221 ALA A C 1
ATOM 1701 O O . ALA A 1 221 ? 5.038 17.389 5.598 1.00 81.75 221 ALA A O 1
ATOM 1702 N N . ILE A 1 222 ? 5.622 16.664 3.553 1.00 80.81 222 ILE A N 1
ATOM 1703 C CA . ILE A 1 222 ? 4.565 17.397 2.837 1.00 80.81 222 ILE A CA 1
ATOM 1704 C C . ILE A 1 222 ? 3.183 16.933 3.309 1.00 80.81 222 ILE A C 1
ATOM 1706 O O . ILE A 1 222 ? 2.319 17.762 3.585 1.00 80.81 222 ILE A O 1
ATOM 1710 N N . THR A 1 223 ? 2.980 15.623 3.477 1.00 87.56 223 THR A N 1
ATOM 1711 C CA . THR A 1 223 ? 1.720 15.072 3.999 1.00 87.56 223 THR A CA 1
ATOM 1712 C C . THR A 1 223 ? 1.385 15.643 5.375 1.00 87.56 223 THR A C 1
ATOM 1714 O O . THR A 1 223 ? 0.253 16.061 5.607 1.00 87.56 223 THR A O 1
ATOM 1717 N N . VAL A 1 224 ? 2.362 15.713 6.286 1.00 87.56 224 VAL A N 1
ATOM 1718 C CA . VAL A 1 224 ? 2.175 16.308 7.617 1.00 87.56 224 VAL A CA 1
ATOM 1719 C C . VAL A 1 224 ? 1.791 17.784 7.521 1.00 87.56 224 VAL A C 1
ATOM 1721 O O . VAL A 1 224 ? 0.850 18.202 8.194 1.00 87.56 224 VAL A O 1
ATOM 1724 N N . LEU A 1 225 ? 2.460 18.564 6.668 1.00 85.19 225 LEU A N 1
ATOM 1725 C CA . LEU A 1 225 ? 2.131 19.979 6.463 1.00 85.19 225 LEU A CA 1
ATOM 1726 C C . LEU A 1 225 ? 0.695 20.158 5.957 1.00 85.19 225 LEU A C 1
ATOM 1728 O O . LEU A 1 225 ? -0.058 20.965 6.505 1.00 85.19 225 LEU A O 1
ATOM 1732 N N . VAL A 1 226 ? 0.290 19.357 4.967 1.00 86.19 226 VAL A N 1
ATOM 1733 C CA . VAL A 1 226 ? -1.082 19.358 4.443 1.00 86.19 226 VAL A CA 1
ATOM 1734 C C . VAL A 1 226 ? -2.078 18.976 5.541 1.00 86.19 226 VAL A C 1
ATOM 1736 O O . VAL A 1 226 ? -3.098 19.642 5.69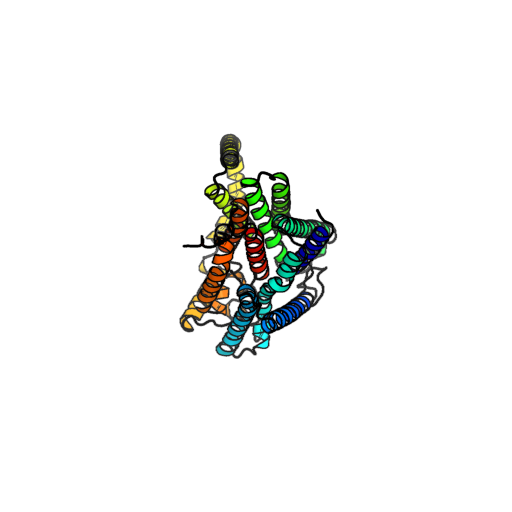5 1.00 86.19 226 VAL A O 1
ATOM 1739 N N . LEU A 1 227 ? -1.784 17.962 6.360 1.00 87.44 227 LEU A N 1
ATOM 1740 C CA . LEU A 1 227 ? -2.649 17.566 7.474 1.00 87.44 227 LEU A CA 1
ATOM 1741 C C . LEU A 1 227 ? -2.790 18.665 8.530 1.00 87.44 227 LEU A C 1
ATOM 1743 O O . LEU A 1 227 ? -3.903 18.922 8.982 1.00 87.44 227 LEU A O 1
ATOM 1747 N N . ILE A 1 228 ? -1.702 19.338 8.910 1.00 84.94 228 ILE A N 1
ATOM 1748 C CA . ILE A 1 228 ? -1.752 20.467 9.849 1.00 84.94 228 ILE A CA 1
ATOM 1749 C C . ILE A 1 228 ? -2.630 21.584 9.274 1.00 84.94 228 ILE A C 1
ATOM 1751 O O . ILE A 1 228 ? -3.485 22.114 9.984 1.00 84.94 228 ILE A O 1
ATOM 1755 N N . PHE A 1 229 ? -2.473 21.904 7.988 1.00 83.38 229 PHE A N 1
ATOM 1756 C CA . PHE A 1 229 ? -3.260 22.943 7.327 1.00 83.38 229 PHE A CA 1
ATOM 1757 C C . PHE A 1 229 ? -4.750 22.587 7.210 1.00 83.38 229 PHE A C 1
ATOM 1759 O O . PHE A 1 229 ? -5.609 23.436 7.451 1.00 83.38 229 PHE A O 1
ATOM 1766 N N . LEU A 1 230 ? -5.071 21.334 6.872 1.00 83.94 230 LEU A N 1
ATOM 1767 C CA . LEU A 1 230 ? -6.451 20.865 6.722 1.00 83.94 230 LEU A CA 1
ATOM 1768 C C . LEU A 1 230 ? -7.167 20.714 8.068 1.00 83.94 230 LEU A C 1
ATOM 1770 O O . LEU A 1 230 ? -8.344 21.046 8.179 1.00 83.94 230 LEU A O 1
ATOM 1774 N N . LEU A 1 231 ? -6.473 20.213 9.093 1.00 81.88 231 LEU A N 1
ATOM 1775 C CA . LEU A 1 231 ? -7.057 19.944 10.410 1.00 81.88 231 LEU A CA 1
ATOM 1776 C C . LEU A 1 231 ? -7.024 21.169 11.337 1.00 81.88 231 LEU A C 1
ATOM 1778 O O . LEU A 1 231 ? -7.730 21.183 12.342 1.00 81.88 231 LEU A O 1
ATOM 1782 N N . ARG A 1 232 ? -6.199 22.177 11.016 1.00 78.75 232 ARG A N 1
ATOM 1783 C CA . ARG A 1 232 ? -6.005 23.435 11.762 1.00 78.75 232 ARG A CA 1
ATOM 1784 C C . ARG A 1 232 ? -5.903 23.281 13.292 1.00 78.75 232 ARG A C 1
ATOM 1786 O O . ARG A 1 232 ? -6.557 24.031 14.023 1.00 78.75 232 ARG A O 1
ATOM 1793 N N . PRO A 1 233 ? -5.098 22.348 13.837 1.00 74.44 233 PRO A N 1
ATOM 1794 C CA . PRO A 1 233 ? -4.972 22.231 15.281 1.00 74.44 233 PRO A CA 1
ATOM 1795 C C . PRO A 1 233 ? -4.194 23.433 15.832 1.00 74.44 233 PRO A C 1
ATOM 1797 O O . PRO A 1 233 ? -3.009 23.601 15.540 1.00 74.44 233 PRO A O 1
ATOM 1800 N N . LEU A 1 234 ? -4.857 24.253 16.659 1.00 72.56 234 LEU A N 1
ATOM 1801 C CA . LEU A 1 234 ? -4.303 25.487 17.242 1.00 72.56 234 LEU A CA 1
ATOM 1802 C C . LEU A 1 234 ? -2.913 25.281 17.858 1.00 72.56 234 LEU A C 1
ATOM 1804 O O . LEU A 1 234 ? -2.006 26.065 17.606 1.00 72.56 234 LEU A O 1
ATOM 1808 N N . TRP A 1 235 ? -2.718 24.191 18.604 1.00 72.81 235 TRP A N 1
ATOM 1809 C CA . TRP A 1 235 ? -1.440 23.896 19.252 1.00 72.81 235 TRP A CA 1
ATOM 1810 C C . TRP A 1 235 ? -0.297 23.678 18.250 1.00 72.81 235 TRP A C 1
ATOM 1812 O O . TRP A 1 235 ? 0.807 24.160 18.481 1.00 72.81 235 TRP A O 1
ATOM 1822 N N . ALA A 1 236 ? -0.544 22.992 17.129 1.00 70.25 236 ALA A N 1
ATOM 1823 C CA . ALA A 1 236 ? 0.496 22.719 16.139 1.00 70.25 236 ALA A CA 1
ATOM 1824 C C . ALA A 1 236 ? 0.831 23.978 15.336 1.00 70.25 236 ALA A C 1
ATOM 1826 O O . ALA A 1 236 ? 1.989 24.190 14.994 1.00 70.25 236 ALA A O 1
ATOM 1827 N N . MET A 1 237 ? -0.162 24.840 15.087 1.00 73.25 237 MET A N 1
ATOM 1828 C CA . MET A 1 237 ? 0.071 26.153 14.480 1.00 73.25 237 MET A CA 1
ATOM 1829 C C . MET A 1 237 ? 0.908 27.051 15.400 1.00 73.25 237 MET A C 1
ATOM 1831 O O . MET A 1 237 ? 1.840 27.693 14.928 1.00 73.25 237 MET A O 1
ATOM 1835 N N . VAL A 1 238 ? 0.638 27.045 16.712 1.00 75.69 238 VAL A N 1
ATOM 1836 C CA . VAL A 1 238 ? 1.429 27.788 17.710 1.00 75.69 238 VAL A CA 1
ATOM 1837 C C . VAL A 1 238 ? 2.857 27.248 17.803 1.00 75.69 238 VAL A C 1
ATOM 1839 O O . VAL A 1 238 ? 3.802 28.024 17.721 1.00 75.69 238 VAL A O 1
ATOM 1842 N N . VAL A 1 239 ? 3.043 25.928 17.915 1.00 74.38 239 VAL A N 1
ATOM 1843 C CA . VAL A 1 239 ? 4.383 25.310 17.934 1.00 74.38 239 VAL A CA 1
ATOM 1844 C C . VAL A 1 239 ? 5.132 25.579 16.627 1.00 74.38 239 VAL A C 1
ATOM 1846 O O . VAL A 1 239 ? 6.321 25.894 16.657 1.00 74.38 239 VAL A O 1
ATOM 1849 N N . GLY A 1 240 ? 4.446 25.499 15.486 1.00 72.06 240 GLY A N 1
ATOM 1850 C CA . GLY A 1 240 ? 5.003 25.836 14.179 1.00 72.06 240 GLY A CA 1
ATOM 1851 C C . GLY A 1 240 ? 5.462 27.291 14.111 1.00 72.06 240 GLY A C 1
ATOM 1852 O O . GLY A 1 240 ? 6.590 27.547 13.703 1.00 72.06 240 GLY A O 1
ATOM 1853 N N . LEU A 1 241 ? 4.649 28.232 14.598 1.00 75.12 241 LEU A N 1
ATOM 1854 C CA . LEU A 1 241 ? 5.020 29.644 14.687 1.00 75.12 241 LEU A CA 1
ATOM 1855 C C . LEU A 1 241 ? 6.232 29.854 15.603 1.00 75.12 241 LEU A C 1
ATOM 1857 O O . LEU A 1 241 ? 7.173 30.529 15.202 1.00 75.12 241 LEU A O 1
ATOM 1861 N N . ILE A 1 242 ? 6.254 29.235 16.788 1.00 80.06 242 ILE A N 1
ATOM 1862 C CA . ILE A 1 242 ? 7.398 29.304 17.714 1.00 80.06 242 ILE A CA 1
ATOM 1863 C C . ILE A 1 242 ? 8.660 28.753 17.046 1.00 80.06 242 ILE A C 1
ATOM 1865 O O . ILE A 1 242 ? 9.724 29.348 17.167 1.00 80.06 242 ILE A O 1
ATOM 1869 N N . THR A 1 243 ? 8.545 27.648 16.309 1.00 74.88 243 THR A N 1
ATOM 1870 C CA . THR A 1 243 ? 9.678 27.017 15.622 1.00 74.88 243 THR A CA 1
ATOM 1871 C C . THR A 1 243 ? 10.179 27.888 14.475 1.00 74.88 243 THR A C 1
ATOM 1873 O O . THR A 1 243 ? 11.385 28.043 14.326 1.00 74.88 243 THR A O 1
ATOM 1876 N N . ILE A 1 244 ? 9.284 28.510 13.702 1.00 74.94 244 ILE A N 1
ATOM 1877 C CA . ILE A 1 244 ? 9.650 29.472 12.655 1.00 74.94 244 ILE A CA 1
ATOM 1878 C C . ILE A 1 244 ? 10.336 30.692 13.271 1.00 74.94 244 ILE A C 1
ATOM 1880 O O . ILE A 1 244 ? 11.390 31.090 12.792 1.00 74.94 244 ILE A O 1
ATOM 1884 N N . VAL A 1 245 ? 9.795 31.258 14.352 1.00 75.44 245 VAL A N 1
ATOM 1885 C CA . VAL A 1 245 ? 10.401 32.401 15.052 1.00 75.44 245 VAL A CA 1
ATOM 1886 C C . VAL A 1 245 ? 11.768 32.028 15.630 1.00 75.44 245 VAL A C 1
ATOM 1888 O O . VAL A 1 245 ? 12.719 32.787 15.475 1.00 75.44 245 VAL A O 1
ATOM 1891 N N . ALA A 1 246 ? 11.906 30.845 16.231 1.00 75.19 246 ALA A N 1
ATOM 1892 C CA . ALA A 1 246 ? 13.178 30.346 16.746 1.00 75.19 246 ALA A CA 1
ATOM 1893 C C . ALA A 1 246 ? 14.191 30.078 15.624 1.00 75.19 246 ALA A C 1
ATOM 1895 O O . ALA A 1 246 ? 15.371 30.394 15.768 1.00 75.19 246 ALA A O 1
ATOM 1896 N N . PHE A 1 247 ? 13.744 29.533 14.491 1.00 73.38 247 PHE A N 1
ATOM 1897 C CA . PHE A 1 247 ? 14.577 29.291 13.318 1.00 73.38 247 PHE A CA 1
ATOM 1898 C C . PHE A 1 247 ? 15.035 30.601 12.675 1.00 73.38 247 PHE A C 1
ATOM 1900 O O . PHE A 1 247 ? 16.226 30.765 12.432 1.00 73.38 247 PHE A O 1
ATOM 1907 N N . LEU A 1 248 ? 14.127 31.561 12.478 1.00 73.38 248 LEU A N 1
ATOM 1908 C CA . LEU A 1 248 ? 14.451 32.901 11.990 1.00 73.38 248 LEU A CA 1
ATOM 1909 C C . LEU A 1 248 ? 15.383 33.629 12.958 1.00 73.38 248 LEU A C 1
ATOM 1911 O O . LEU A 1 248 ? 16.374 34.184 12.512 1.00 73.38 248 LEU A O 1
ATOM 1915 N N . GLY A 1 249 ? 15.148 33.550 14.269 1.00 74.50 249 GLY A N 1
ATOM 1916 C CA . GLY A 1 249 ? 16.060 34.094 15.278 1.00 74.50 249 GLY A CA 1
ATOM 1917 C C . GLY A 1 249 ? 17.444 33.439 15.228 1.00 74.50 249 GLY A C 1
ATOM 1918 O O . GLY A 1 249 ? 18.462 34.124 15.286 1.00 74.50 249 GLY A O 1
ATOM 1919 N N . THR A 1 250 ? 17.501 32.120 15.029 1.00 71.00 250 THR A N 1
ATOM 1920 C CA . THR A 1 250 ? 18.763 31.386 14.849 1.00 71.00 250 THR A CA 1
ATOM 1921 C C . THR A 1 250 ? 19.467 31.796 13.556 1.00 71.00 250 THR A C 1
ATOM 1923 O O . THR A 1 250 ? 20.680 31.988 13.569 1.00 71.00 250 THR A O 1
ATOM 1926 N N . LEU A 1 251 ? 18.734 31.991 12.457 1.00 64.88 251 LEU A N 1
ATOM 1927 C CA . LEU A 1 251 ? 19.262 32.515 11.197 1.00 64.88 251 LEU A CA 1
ATOM 1928 C C . LEU A 1 251 ? 19.695 33.980 11.312 1.00 64.88 251 LEU A C 1
ATOM 1930 O O . LEU A 1 251 ? 20.677 34.361 10.697 1.00 64.88 251 LEU A O 1
ATOM 1934 N N . SER A 1 252 ? 19.040 34.810 12.115 1.00 67.06 252 SER A N 1
ATOM 1935 C CA . SER A 1 252 ? 19.489 36.187 12.339 1.00 67.06 252 SER A CA 1
ATOM 1936 C C . SER A 1 252 ? 20.802 36.239 13.127 1.00 67.06 252 SER A C 1
ATOM 1938 O O . SER A 1 252 ? 21.619 37.119 12.886 1.00 67.06 252 SER A O 1
ATOM 1940 N N . ILE A 1 253 ? 21.033 35.283 14.035 1.00 73.56 253 ILE A N 1
ATOM 1941 C CA . ILE A 1 253 ? 22.236 35.233 14.885 1.00 73.56 253 ILE A CA 1
ATOM 1942 C C . ILE A 1 253 ? 23.389 34.472 14.210 1.00 73.56 253 ILE A C 1
ATOM 1944 O O . ILE A 1 253 ? 24.548 34.856 14.337 1.00 73.56 253 ILE A O 1
ATOM 1948 N N . ARG A 1 254 ? 23.094 33.374 13.506 1.00 68.00 254 ARG A N 1
ATOM 1949 C CA . ARG A 1 254 ? 24.087 32.463 12.902 1.00 68.00 254 ARG A CA 1
ATOM 1950 C C . ARG A 1 254 ? 24.041 32.426 11.375 1.00 68.00 254 ARG A C 1
ATOM 1952 O O . ARG A 1 254 ? 24.744 31.622 10.769 1.00 68.00 254 ARG A O 1
ATOM 1959 N N . GLY A 1 255 ? 23.235 33.285 10.758 1.00 58.47 255 GLY A N 1
ATOM 1960 C CA . GLY A 1 255 ? 22.951 33.314 9.322 1.00 58.47 255 GLY A CA 1
ATOM 1961 C C . GLY A 1 255 ? 24.181 33.245 8.434 1.00 58.47 255 GLY A C 1
ATOM 1962 O O . GLY A 1 255 ? 24.213 32.361 7.594 1.00 58.47 255 GLY A O 1
ATOM 1963 N N . PRO A 1 256 ? 25.223 34.069 8.638 1.00 65.75 256 PRO A N 1
ATOM 1964 C CA . PRO A 1 256 ? 26.397 34.045 7.767 1.00 65.75 256 PRO A CA 1
ATOM 1965 C C . PRO A 1 256 ? 27.141 32.699 7.772 1.00 65.75 256 PRO A C 1
ATOM 1967 O O . PRO A 1 256 ? 27.585 32.246 6.725 1.00 65.75 256 PRO A O 1
ATOM 1970 N N . VAL A 1 257 ? 27.230 32.036 8.932 1.00 70.31 257 VAL A N 1
ATOM 1971 C CA . VAL A 1 257 ? 27.947 30.757 9.109 1.00 70.31 257 VAL A CA 1
ATOM 1972 C C . VAL A 1 257 ? 27.099 29.569 8.654 1.00 70.31 257 VAL A C 1
ATOM 1974 O O . VAL A 1 257 ? 27.595 28.645 8.021 1.00 70.31 257 VAL A O 1
ATOM 1977 N N . VAL A 1 258 ? 25.801 29.588 8.963 1.00 60.06 258 VAL A N 1
ATOM 1978 C CA . VAL A 1 258 ? 24.865 28.538 8.542 1.00 60.06 258 VAL A CA 1
ATOM 1979 C C . VAL A 1 258 ? 24.622 28.617 7.034 1.00 60.06 258 VAL A C 1
ATOM 1981 O O . VAL A 1 258 ? 24.553 27.587 6.377 1.00 60.06 258 VAL A O 1
ATOM 1984 N N . PHE A 1 259 ? 24.537 29.820 6.465 1.00 57.03 259 PHE A N 1
ATOM 1985 C CA . PHE A 1 259 ? 24.324 30.029 5.035 1.00 57.03 259 PHE A CA 1
ATOM 1986 C C . PHE A 1 259 ? 25.543 29.624 4.206 1.00 57.03 259 PHE A C 1
ATOM 1988 O O . PHE A 1 259 ? 25.350 28.979 3.182 1.00 57.03 259 PHE A O 1
ATOM 1995 N N . SER A 1 260 ? 26.775 29.901 4.655 1.00 60.59 260 SER A N 1
ATOM 1996 C CA . SER A 1 260 ? 27.978 29.415 3.965 1.00 60.59 260 SER A CA 1
ATOM 1997 C C . SER A 1 260 ? 28.083 27.889 4.007 1.00 60.59 260 SER A C 1
ATOM 1999 O O . SER A 1 260 ? 28.255 27.270 2.968 1.00 60.59 260 SER A O 1
ATOM 2001 N N . GLN A 1 261 ? 27.849 27.256 5.162 1.00 66.44 261 GLN A N 1
ATOM 2002 C CA . GLN A 1 261 ? 27.866 25.791 5.286 1.00 66.44 261 GLN A CA 1
ATOM 2003 C C . GLN A 1 261 ? 26.758 25.110 4.471 1.00 66.44 261 GLN A C 1
ATOM 2005 O O . GLN A 1 261 ? 26.982 24.071 3.848 1.00 66.44 261 GLN A O 1
ATOM 2010 N N . ILE A 1 262 ? 25.553 25.686 4.463 1.00 55.59 262 ILE A N 1
ATOM 2011 C CA . ILE A 1 262 ? 24.435 25.189 3.660 1.00 55.59 262 ILE A CA 1
ATOM 2012 C C . ILE A 1 262 ? 24.726 25.383 2.174 1.00 55.59 262 ILE A C 1
ATOM 2014 O O . ILE A 1 262 ? 24.484 24.451 1.419 1.00 55.59 262 ILE A O 1
ATOM 2018 N N . LEU A 1 263 ? 25.254 26.532 1.743 1.00 54.03 263 LEU A N 1
ATOM 2019 C CA . LEU A 1 263 ? 25.649 26.755 0.352 1.00 54.03 263 LEU A CA 1
ATOM 2020 C C . LEU A 1 263 ? 26.761 25.794 -0.061 1.00 54.03 263 LEU A C 1
ATOM 2022 O O . LEU A 1 263 ? 26.594 25.126 -1.065 1.00 54.03 263 LEU A O 1
ATOM 2026 N N . ASP A 1 264 ? 27.820 25.618 0.722 1.00 61.84 264 ASP A N 1
ATOM 2027 C CA . ASP A 1 264 ? 28.919 24.700 0.386 1.00 61.84 264 ASP A CA 1
ATOM 2028 C C . ASP A 1 264 ? 28.459 23.235 0.307 1.00 61.84 264 ASP A C 1
ATOM 2030 O O . ASP A 1 264 ? 28.999 22.444 -0.463 1.00 61.84 264 ASP A O 1
ATOM 2034 N N . THR A 1 265 ? 27.415 22.872 1.058 1.00 57.12 265 THR A N 1
ATOM 2035 C CA . THR A 1 265 ? 26.825 21.525 1.017 1.00 57.12 265 THR A CA 1
ATOM 2036 C C . THR A 1 265 ? 25.757 21.389 -0.075 1.00 57.12 265 THR A C 1
ATOM 2038 O O . THR A 1 265 ? 25.621 20.328 -0.681 1.00 57.12 265 THR A O 1
ATOM 2041 N N . LEU A 1 266 ? 24.961 22.429 -0.340 1.00 47.91 266 LEU A N 1
ATOM 2042 C CA . LEU A 1 266 ? 23.841 22.393 -1.282 1.00 47.91 266 LEU A CA 1
ATOM 2043 C C . LEU A 1 266 ? 24.241 22.791 -2.702 1.00 47.91 266 LEU A C 1
ATOM 2045 O O . LEU A 1 266 ? 23.710 22.180 -3.617 1.00 47.91 266 LEU A O 1
ATOM 2049 N N . LEU A 1 267 ? 25.151 23.748 -2.924 1.00 47.91 267 LEU A N 1
ATOM 2050 C CA . LEU A 1 267 ? 25.574 24.172 -4.269 1.00 47.91 267 LEU A CA 1
ATOM 2051 C C . LEU A 1 267 ? 26.085 23.003 -5.110 1.00 47.91 267 LEU A C 1
ATOM 2053 O O . LEU A 1 267 ? 25.619 22.901 -6.237 1.00 47.91 267 LEU A O 1
ATOM 2057 N N . PRO A 1 268 ? 26.967 22.114 -4.607 1.00 48.75 268 PRO A N 1
ATOM 2058 C CA . PRO A 1 268 ? 27.432 20.963 -5.379 1.00 48.75 268 PRO A CA 1
ATOM 2059 C C . PRO A 1 268 ? 26.295 19.982 -5.693 1.00 48.75 268 PRO A C 1
ATOM 2061 O O . PRO A 1 268 ? 26.198 19.467 -6.798 1.00 48.75 268 PRO A O 1
ATOM 2064 N N . ASN A 1 269 ? 25.381 19.771 -4.741 1.00 49.09 269 ASN A N 1
ATOM 2065 C CA . ASN A 1 269 ? 24.227 18.887 -4.922 1.00 49.09 269 ASN A CA 1
ATOM 2066 C C . ASN A 1 269 ? 23.174 19.482 -5.876 1.00 49.09 269 ASN A C 1
ATOM 2068 O O . ASN A 1 269 ? 22.516 18.747 -6.602 1.00 49.09 269 ASN A O 1
ATOM 2072 N N . ILE A 1 270 ? 22.993 20.805 -5.877 1.00 44.56 270 ILE A N 1
ATOM 2073 C CA . ILE A 1 270 ? 22.082 21.544 -6.761 1.00 44.56 270 ILE A CA 1
ATOM 2074 C C . ILE A 1 270 ? 22.700 21.648 -8.159 1.00 44.56 270 ILE A C 1
ATOM 2076 O O . ILE A 1 270 ? 21.995 21.436 -9.140 1.00 44.56 270 ILE A O 1
ATOM 2080 N N . SER A 1 271 ? 24.003 21.908 -8.281 1.00 41.41 271 SER A N 1
ATOM 2081 C CA . SER A 1 271 ? 24.697 21.919 -9.571 1.00 41.41 271 SER A CA 1
ATOM 2082 C C . SER A 1 271 ? 24.776 20.528 -10.198 1.00 41.41 271 SER A C 1
ATOM 2084 O O . SER A 1 271 ? 24.722 20.426 -11.412 1.00 41.41 271 SER A O 1
ATOM 2086 N N . GLU A 1 272 ? 24.800 19.447 -9.420 1.00 47.69 272 GLU A N 1
ATOM 2087 C CA . GLU A 1 272 ? 24.659 18.081 -9.941 1.00 47.69 272 GLU A CA 1
ATOM 2088 C C . GLU A 1 272 ? 23.205 17.772 -10.365 1.00 47.69 272 GLU A C 1
ATOM 2090 O O . GLU A 1 272 ? 22.967 17.151 -11.405 1.00 47.69 272 GLU A O 1
ATOM 2095 N N . PHE A 1 273 ? 22.218 18.273 -9.609 1.00 41.94 273 PHE A N 1
ATOM 2096 C CA . PHE A 1 273 ? 20.785 18.075 -9.877 1.00 41.94 273 PHE A CA 1
ATOM 2097 C C . PHE A 1 273 ? 20.255 18.888 -11.071 1.00 41.94 273 PHE A C 1
ATOM 2099 O O . PHE A 1 273 ? 19.330 18.443 -11.746 1.00 41.94 273 PHE A O 1
ATOM 2106 N N . PHE A 1 274 ? 20.825 20.069 -11.328 1.00 45.50 274 PHE A N 1
ATOM 2107 C CA . PHE A 1 274 ? 20.445 20.961 -12.433 1.00 45.50 274 PHE A CA 1
ATOM 2108 C C . PHE A 1 274 ? 21.494 21.051 -13.555 1.00 45.50 274 PHE A C 1
ATOM 2110 O O . PHE A 1 274 ? 21.172 21.549 -14.630 1.00 45.50 274 PHE A O 1
ATOM 2117 N N . GLY A 1 275 ? 22.735 20.619 -13.314 1.00 41.59 275 GLY A N 1
ATOM 2118 C CA . GLY A 1 275 ? 23.864 20.742 -14.247 1.00 41.59 275 GLY A CA 1
ATOM 2119 C C . GLY A 1 275 ? 24.283 19.445 -14.939 1.00 41.59 275 GLY A C 1
ATOM 2120 O O . GLY A 1 275 ? 25.110 19.499 -15.845 1.00 41.59 275 GLY A O 1
ATOM 2121 N N . SER A 1 276 ? 23.690 18.296 -14.599 1.00 47.38 276 SER A N 1
ATOM 2122 C CA . SER A 1 276 ? 23.616 17.192 -15.561 1.00 47.38 276 SER A CA 1
ATOM 2123 C C . SER A 1 276 ? 22.538 17.559 -16.579 1.00 47.38 276 SER A C 1
ATOM 2125 O O . SER A 1 276 ? 21.427 17.924 -16.190 1.00 47.38 276 SER A O 1
ATOM 2127 N N . ASN A 1 277 ? 22.868 17.557 -17.875 1.00 48.06 277 ASN A N 1
ATOM 2128 C CA . ASN A 1 277 ? 21.912 17.906 -18.925 1.00 48.06 277 ASN A CA 1
ATOM 2129 C C . ASN A 1 277 ? 20.594 17.165 -18.662 1.00 48.06 277 ASN A C 1
ATOM 2131 O O . ASN A 1 277 ? 20.609 15.950 -18.468 1.00 48.06 277 ASN A O 1
ATOM 2135 N N . LEU A 1 278 ? 19.445 17.853 -18.667 1.00 49.56 278 LEU A N 1
ATOM 2136 C CA . LEU A 1 278 ? 18.149 17.172 -18.512 1.00 49.56 278 LEU A CA 1
ATOM 2137 C C . LEU A 1 278 ? 17.964 16.032 -19.542 1.00 49.56 278 LEU A C 1
ATOM 2139 O O . LEU A 1 278 ? 17.195 15.109 -19.283 1.00 49.56 278 LEU A O 1
ATOM 2143 N N . SER A 1 279 ? 18.694 16.075 -20.666 1.00 52.06 279 SER A N 1
ATOM 2144 C CA . SER A 1 279 ? 18.777 15.021 -21.685 1.00 52.06 279 SER A CA 1
ATOM 2145 C C . SER A 1 279 ? 19.490 13.740 -21.236 1.00 52.06 279 SER A C 1
ATOM 2147 O O . SER A 1 279 ? 19.227 12.682 -21.796 1.00 52.06 279 SER A O 1
ATOM 2149 N N . ASP A 1 280 ? 20.362 13.803 -20.229 1.00 56.22 280 ASP A N 1
ATOM 2150 C CA . ASP A 1 280 ? 21.130 12.655 -19.725 1.00 56.22 280 ASP A CA 1
ATOM 2151 C C . ASP A 1 280 ? 20.464 12.016 -18.497 1.00 56.22 280 ASP A C 1
ATOM 2153 O O . ASP A 1 280 ? 20.958 11.028 -17.952 1.00 56.22 280 ASP A O 1
ATOM 2157 N N . ASN A 1 281 ? 19.315 12.544 -18.051 1.00 65.50 281 ASN A N 1
ATOM 2158 C CA . ASN A 1 281 ? 18.580 11.973 -16.932 1.00 65.50 281 ASN A CA 1
ATOM 2159 C C . ASN A 1 281 ? 17.859 10.680 -17.372 1.00 65.50 281 ASN A C 1
ATOM 2161 O O . ASN A 1 281 ? 16.872 10.743 -18.117 1.00 65.50 281 ASN A O 1
ATOM 2165 N N . PRO A 1 282 ? 18.262 9.498 -16.864 1.00 65.12 282 PRO A N 1
ATOM 2166 C CA . PRO A 1 282 ? 17.717 8.215 -17.310 1.00 65.12 282 PRO A CA 1
ATOM 2167 C C . PRO A 1 282 ? 16.213 8.083 -17.043 1.00 65.12 282 PRO A C 1
ATOM 2169 O O . PRO A 1 282 ? 15.506 7.391 -17.777 1.00 65.12 282 PRO A O 1
ATOM 2172 N N . ARG A 1 283 ? 15.685 8.790 -16.034 1.00 65.69 283 ARG A N 1
ATOM 2173 C CA . ARG A 1 283 ? 14.251 8.794 -15.736 1.00 65.69 283 ARG A CA 1
ATOM 2174 C C . ARG A 1 283 ? 13.451 9.582 -16.766 1.00 65.69 283 ARG A C 1
ATOM 2176 O O . ARG A 1 283 ? 12.385 9.123 -17.160 1.00 65.69 283 ARG A O 1
ATOM 2183 N N . ILE A 1 284 ? 13.952 10.738 -17.200 1.00 71.31 284 ILE A N 1
ATOM 2184 C CA . ILE A 1 284 ? 13.284 11.567 -18.215 1.00 71.31 284 ILE A CA 1
ATOM 2185 C C . ILE A 1 284 ? 13.273 10.828 -19.555 1.00 71.31 284 ILE A C 1
ATOM 2187 O O . ILE A 1 284 ? 12.218 10.717 -20.177 1.00 71.31 284 ILE A O 1
ATOM 2191 N N . ASN A 1 285 ? 14.400 10.222 -19.934 1.00 73.56 285 ASN A N 1
ATOM 2192 C CA . ASN A 1 285 ? 14.492 9.413 -21.149 1.00 73.56 285 ASN A CA 1
ATOM 2193 C C . ASN A 1 285 ? 13.540 8.214 -21.111 1.00 73.56 285 ASN A C 1
ATOM 2195 O O . ASN A 1 285 ? 12.821 7.967 -22.076 1.00 73.56 285 ASN A O 1
ATOM 2199 N N . THR A 1 286 ? 13.444 7.516 -19.976 1.00 74.50 286 THR A N 1
ATOM 2200 C CA . THR A 1 286 ? 12.503 6.393 -19.851 1.00 74.50 286 THR A CA 1
ATOM 2201 C C . THR A 1 286 ? 11.045 6.845 -19.917 1.00 74.50 286 THR A C 1
ATOM 2203 O O . THR A 1 286 ? 10.226 6.181 -20.548 1.00 74.50 286 THR A O 1
ATOM 2206 N N . LEU A 1 287 ? 10.704 7.987 -19.312 1.00 76.19 287 LEU A N 1
ATOM 2207 C CA . LEU A 1 287 ? 9.362 8.564 -19.424 1.00 76.19 287 LEU A CA 1
ATOM 2208 C C . LEU A 1 287 ? 9.015 8.918 -20.874 1.00 76.19 287 LEU A C 1
ATOM 2210 O O . LEU A 1 287 ? 7.895 8.646 -21.300 1.00 76.19 287 LEU A O 1
ATOM 2214 N N . ALA A 1 288 ? 9.965 9.473 -21.629 1.00 78.81 288 ALA A N 1
ATOM 2215 C CA . ALA A 1 288 ? 9.782 9.771 -23.046 1.00 78.81 288 ALA A CA 1
ATOM 2216 C C . ALA A 1 288 ? 9.574 8.492 -23.872 1.00 78.81 288 ALA A C 1
ATOM 2218 O O . ALA A 1 288 ? 8.630 8.421 -24.656 1.00 78.81 288 ALA A O 1
ATOM 2219 N N . ILE A 1 289 ? 10.382 7.450 -23.639 1.00 81.00 289 ILE A N 1
ATOM 2220 C CA . ILE A 1 289 ? 10.224 6.142 -24.296 1.00 81.00 289 ILE A CA 1
ATOM 2221 C C . ILE A 1 289 ? 8.842 5.553 -24.001 1.00 81.00 289 ILE A C 1
ATOM 2223 O O . ILE A 1 289 ? 8.158 5.111 -24.919 1.00 81.00 289 ILE A O 1
ATOM 2227 N N . ILE A 1 290 ? 8.401 5.579 -22.740 1.00 82.12 290 ILE A N 1
ATOM 2228 C CA . ILE A 1 290 ? 7.083 5.072 -22.337 1.00 82.12 290 ILE A CA 1
ATOM 2229 C C . ILE A 1 290 ? 5.959 5.861 -23.004 1.00 82.12 290 ILE A C 1
ATOM 2231 O O . ILE A 1 290 ? 5.024 5.253 -23.518 1.00 82.12 290 ILE A O 1
ATOM 2235 N N . ALA A 1 291 ? 6.040 7.193 -23.003 1.00 83.31 291 ALA A N 1
ATOM 2236 C CA . ALA A 1 291 ? 5.022 8.043 -23.609 1.00 83.31 291 ALA A CA 1
ATOM 2237 C C . ALA A 1 291 ? 4.908 7.797 -25.120 1.00 83.31 291 ALA A C 1
ATOM 2239 O O . ALA A 1 291 ? 3.797 7.638 -25.623 1.00 83.31 291 ALA A O 1
ATOM 2240 N N . ASN A 1 292 ? 6.042 7.690 -25.818 1.00 84.56 292 ASN A N 1
ATOM 2241 C CA . ASN A 1 292 ? 6.072 7.380 -27.246 1.00 84.56 292 ASN A CA 1
ATOM 2242 C C . ASN A 1 292 ? 5.524 5.977 -27.519 1.00 84.56 292 ASN A C 1
ATOM 2244 O O . ASN A 1 292 ? 4.629 5.831 -28.341 1.00 84.56 292 ASN A O 1
ATOM 2248 N N . SER A 1 293 ? 5.965 4.970 -26.759 1.00 85.81 293 SER A N 1
ATOM 2249 C CA . SER A 1 293 ? 5.513 3.581 -26.940 1.00 85.81 293 SER A CA 1
ATOM 2250 C C . SER A 1 293 ? 4.008 3.435 -26.683 1.00 85.81 293 SER A C 1
ATOM 2252 O O . SER A 1 293 ? 3.312 2.731 -27.408 1.00 85.81 293 SER A O 1
ATOM 2254 N N . LEU A 1 294 ? 3.475 4.129 -25.669 1.00 85.38 294 LEU A N 1
ATOM 2255 C CA . LEU A 1 294 ? 2.034 4.184 -25.422 1.00 85.38 294 LEU A CA 1
ATOM 2256 C C . LEU A 1 294 ? 1.300 4.892 -26.560 1.00 85.38 294 LEU A C 1
ATOM 2258 O O . LEU A 1 294 ? 0.262 4.406 -26.989 1.00 85.38 294 LEU A O 1
ATOM 2262 N N . SER A 1 295 ? 1.824 6.010 -27.063 1.00 87.81 295 SER A N 1
ATOM 2263 C CA . SER A 1 295 ? 1.217 6.735 -28.184 1.00 87.81 295 SER A CA 1
ATOM 2264 C C . SER A 1 295 ? 1.179 5.889 -29.460 1.00 87.81 295 SER A C 1
ATOM 2266 O O . SER A 1 295 ? 0.156 5.856 -30.140 1.00 87.81 295 SER A O 1
ATOM 2268 N N . GLU A 1 296 ? 2.270 5.190 -29.774 1.00 88.75 296 GLU A N 1
ATOM 2269 C CA . GLU A 1 296 ? 2.377 4.280 -30.921 1.00 88.75 296 GLU A CA 1
ATOM 2270 C C . GLU A 1 296 ? 1.426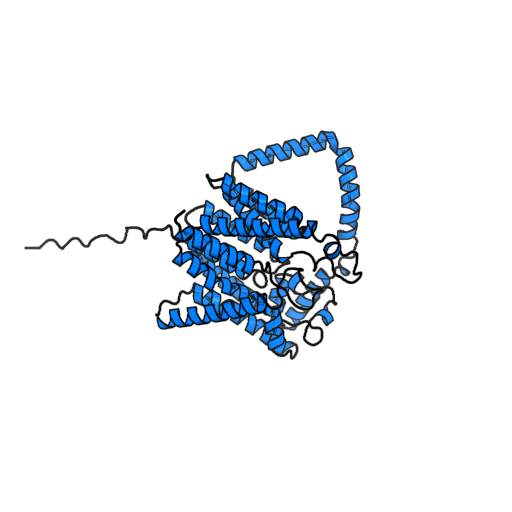 3.085 -30.792 1.00 88.75 296 GLU A C 1
ATOM 2272 O O . GLU A 1 296 ? 0.863 2.633 -31.786 1.00 88.75 296 GLU A O 1
ATOM 2277 N N . ASN A 1 297 ? 1.173 2.626 -29.563 1.00 87.44 297 ASN A N 1
ATOM 2278 C CA . ASN A 1 297 ? 0.247 1.535 -29.270 1.00 87.44 297 ASN A CA 1
ATOM 2279 C C . ASN A 1 297 ? -1.184 2.011 -28.940 1.00 87.44 297 ASN A C 1
ATOM 2281 O O . ASN A 1 297 ? -1.912 1.334 -28.215 1.00 87.44 297 ASN A O 1
ATOM 2285 N N . TYR A 1 298 ? -1.605 3.190 -29.416 1.00 88.12 298 TYR A N 1
ATOM 2286 C CA . TYR A 1 298 ? -2.955 3.748 -29.195 1.00 88.12 298 TYR A CA 1
ATOM 2287 C C . TYR A 1 298 ? -3.390 3.802 -27.717 1.00 88.12 298 TYR A C 1
ATOM 2289 O O . TYR A 1 298 ? -4.565 3.645 -27.383 1.00 88.12 298 TYR A O 1
ATOM 2297 N N . PHE A 1 299 ? -2.431 4.014 -26.816 1.00 87.06 299 PHE A N 1
ATOM 2298 C CA . PHE A 1 299 ? -2.569 3.979 -25.359 1.00 87.06 299 PHE A CA 1
ATOM 2299 C C . PHE A 1 299 ? -3.073 2.642 -24.789 1.00 87.06 299 PHE A C 1
ATOM 2301 O O . PHE A 1 299 ? -3.475 2.568 -23.621 1.00 87.06 299 PHE A O 1
ATOM 2308 N N . LEU A 1 300 ? -3.025 1.568 -25.579 1.00 88.81 300 LEU A N 1
ATOM 2309 C CA . LEU A 1 300 ? -3.129 0.211 -25.065 1.00 88.81 300 LEU A CA 1
ATOM 2310 C C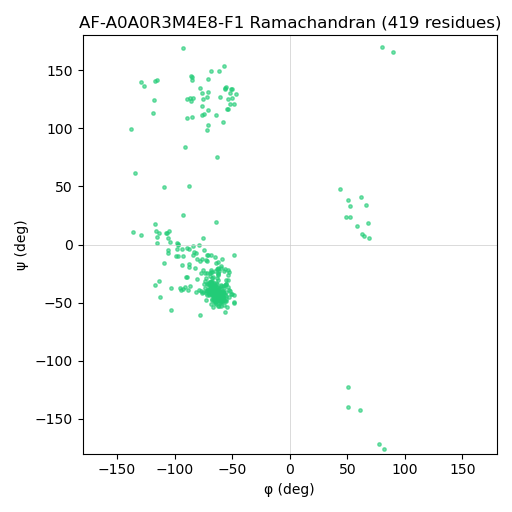 . LEU A 1 300 ? -1.842 -0.127 -24.310 1.00 88.81 300 LEU A C 1
ATOM 2312 O O . LEU A 1 300 ? -0.741 0.285 -24.686 1.00 88.81 300 LEU A O 1
ATOM 2316 N N . GLY A 1 301 ? -1.990 -0.856 -23.205 1.00 88.88 301 GLY A N 1
ATOM 2317 C CA . GLY A 1 301 ? -0.845 -1.290 -22.416 1.00 88.88 301 GLY A CA 1
ATOM 2318 C C . GLY A 1 301 ? 0.076 -2.181 -23.245 1.00 88.88 301 GLY A C 1
ATOM 2319 O O . GLY A 1 301 ? -0.375 -2.907 -24.127 1.00 88.88 301 GLY A O 1
ATOM 2320 N N . LEU A 1 302 ? 1.366 -2.126 -22.940 1.00 89.62 302 LEU A N 1
ATOM 2321 C CA . LEU A 1 302 ? 2.400 -2.988 -23.518 1.00 89.62 302 LEU A CA 1
ATOM 2322 C C . LEU A 1 302 ? 2.723 -4.174 -22.598 1.00 89.62 302 LEU A C 1
ATOM 2324 O O . LEU A 1 302 ? 3.481 -5.072 -22.954 1.00 89.62 302 LEU A O 1
ATOM 2328 N N . GLY A 1 303 ? 2.108 -4.200 -21.416 1.00 88.50 303 GLY A N 1
ATOM 2329 C CA . GLY A 1 303 ? 2.173 -5.313 -20.492 1.00 88.50 303 GLY A CA 1
ATOM 2330 C C . GLY A 1 303 ? 3.420 -5.358 -19.620 1.00 88.50 303 GLY A C 1
ATOM 2331 O O . GLY A 1 303 ? 4.274 -4.470 -19.597 1.00 88.50 303 GLY A O 1
ATOM 2332 N N . ALA A 1 304 ? 3.483 -6.430 -18.845 1.00 84.25 304 ALA A N 1
ATOM 2333 C CA . ALA A 1 304 ? 4.534 -6.709 -17.892 1.00 84.25 304 ALA A CA 1
ATOM 2334 C C . ALA A 1 304 ? 5.650 -7.528 -18.526 1.00 84.25 304 ALA A C 1
ATOM 2336 O O . ALA A 1 304 ? 5.692 -8.759 -18.447 1.00 84.25 304 ALA A O 1
ATOM 2337 N N . VAL A 1 305 ? 6.555 -6.835 -19.194 1.00 82.12 305 VAL A N 1
ATOM 2338 C CA . VAL A 1 305 ? 7.696 -7.480 -19.831 1.00 82.12 305 VAL A CA 1
ATOM 2339 C C . VAL A 1 305 ? 8.726 -7.840 -18.763 1.00 82.12 305 VAL A C 1
ATOM 2341 O O . VAL A 1 305 ? 9.242 -6.971 -18.056 1.00 82.12 305 VAL A O 1
ATOM 2344 N N . SER A 1 306 ? 9.017 -9.128 -18.636 1.00 77.56 306 SER A N 1
ATOM 2345 C CA . SER A 1 306 ? 9.911 -9.653 -17.614 1.00 77.56 306 SER A CA 1
ATOM 2346 C C . SER A 1 306 ? 11.361 -9.576 -18.061 1.00 77.56 306 SER A C 1
ATOM 2348 O O . SER A 1 306 ? 11.691 -9.916 -19.192 1.00 77.56 306 SER A O 1
ATOM 2350 N N . LEU A 1 307 ? 12.256 -9.242 -17.133 1.00 72.12 307 LEU A N 1
ATOM 2351 C CA . LEU A 1 307 ? 13.705 -9.330 -17.355 1.00 72.12 307 LEU A CA 1
ATOM 2352 C C . LEU A 1 307 ? 14.183 -10.765 -17.633 1.00 72.12 307 LEU A C 1
ATOM 2354 O O . LEU A 1 307 ? 15.258 -10.954 -18.195 1.00 72.12 307 LEU A O 1
ATOM 2358 N N . LEU A 1 308 ? 13.386 -11.768 -17.249 1.00 76.56 308 LEU A N 1
ATOM 2359 C CA . LEU A 1 308 ? 13.678 -13.185 -17.469 1.00 76.56 308 LEU A CA 1
ATOM 2360 C C . LEU A 1 308 ? 13.432 -13.637 -18.917 1.00 76.56 308 LEU A C 1
ATOM 2362 O O . LEU A 1 308 ? 13.847 -14.736 -19.276 1.00 76.56 308 LEU A O 1
ATOM 2366 N N . TYR A 1 309 ? 12.762 -12.818 -19.732 1.00 78.19 309 TYR A N 1
ATOM 2367 C CA . TYR A 1 309 ? 12.457 -13.122 -21.125 1.00 78.19 309 TYR A CA 1
ATOM 2368 C C . TYR A 1 309 ? 13.109 -12.088 -22.045 1.00 78.19 309 TYR A C 1
ATOM 2370 O O . TYR A 1 309 ? 12.761 -10.911 -22.007 1.00 78.19 309 TYR A O 1
ATOM 2378 N N . ASP A 1 310 ? 14.082 -12.528 -22.847 1.00 77.81 310 ASP A N 1
ATOM 2379 C CA . ASP A 1 310 ? 14.807 -11.701 -23.828 1.00 77.81 310 ASP A CA 1
ATOM 2380 C C . ASP A 1 310 ? 15.375 -10.377 -23.261 1.00 77.81 310 ASP A C 1
ATOM 2382 O O . ASP A 1 310 ? 15.308 -9.308 -23.867 1.00 77.81 310 ASP A O 1
ATOM 2386 N N . GLY A 1 311 ? 15.885 -10.424 -22.022 1.00 69.62 311 GLY A N 1
ATOM 2387 C CA . GLY A 1 311 ? 16.420 -9.251 -21.316 1.00 69.62 311 GLY A CA 1
ATOM 2388 C C . GLY A 1 311 ? 15.364 -8.215 -20.907 1.00 69.62 311 GLY A C 1
ATOM 2389 O O . GLY A 1 311 ? 15.708 -7.153 -20.380 1.00 69.62 311 GLY A O 1
ATOM 2390 N N . GLY A 1 312 ? 14.084 -8.517 -21.121 1.00 75.50 312 GLY A N 1
ATOM 2391 C CA . GLY A 1 312 ? 12.948 -7.662 -20.838 1.00 75.50 312 GLY A CA 1
ATOM 2392 C C . GLY A 1 312 ? 13.098 -6.262 -21.413 1.00 75.50 312 GLY A C 1
ATOM 2393 O O . GLY A 1 312 ? 13.608 -6.042 -22.507 1.00 75.50 312 GLY A O 1
ATOM 2394 N N . LEU A 1 313 ? 12.677 -5.268 -20.644 1.00 71.19 313 LEU A N 1
ATOM 2395 C CA . LEU A 1 313 ? 12.748 -3.871 -21.065 1.00 71.19 313 LEU A CA 1
ATOM 2396 C C . LEU A 1 313 ? 14.109 -3.214 -20.808 1.00 71.19 313 LEU A C 1
ATOM 2398 O O . LEU A 1 313 ? 14.313 -2.067 -21.202 1.00 71.19 313 LEU A O 1
ATOM 2402 N N . ALA A 1 314 ? 15.073 -3.937 -20.223 1.00 67.69 314 ALA A N 1
ATOM 2403 C CA . ALA A 1 314 ? 16.444 -3.440 -20.116 1.00 67.69 314 ALA A CA 1
ATOM 2404 C C . ALA A 1 314 ? 17.062 -3.163 -21.500 1.00 67.69 314 ALA A C 1
ATOM 2406 O O . ALA A 1 314 ? 17.994 -2.367 -21.603 1.00 67.69 314 ALA A O 1
ATOM 2407 N N . ARG A 1 315 ? 16.513 -3.762 -22.569 1.00 67.69 315 ARG A N 1
ATOM 2408 C CA . ARG A 1 315 ? 16.866 -3.458 -23.964 1.00 67.69 315 ARG A CA 1
ATOM 2409 C C . ARG A 1 315 ? 16.449 -2.058 -24.428 1.00 67.69 315 ARG A C 1
ATOM 2411 O O . ARG A 1 315 ? 17.050 -1.544 -25.360 1.00 67.69 315 ARG A O 1
ATOM 2418 N N . LEU A 1 316 ? 15.443 -1.445 -23.796 1.00 66.00 316 LEU A N 1
ATOM 2419 C CA . LEU A 1 316 ? 14.916 -0.135 -24.196 1.00 66.00 316 LEU A CA 1
ATOM 2420 C C . LEU A 1 316 ? 15.541 1.025 -23.413 1.00 66.00 316 LEU A C 1
ATOM 2422 O O . LEU A 1 316 ? 15.781 2.080 -23.985 1.00 66.00 316 LEU A O 1
ATOM 2426 N N . TYR A 1 317 ? 15.816 0.847 -22.119 1.00 64.69 317 TYR A N 1
ATOM 2427 C CA . TYR A 1 317 ? 16.277 1.936 -21.237 1.00 64.69 317 TYR A CA 1
ATOM 2428 C C . TYR A 1 317 ? 17.543 1.607 -20.421 1.00 64.69 317 TYR A C 1
ATOM 2430 O O . TYR A 1 317 ? 17.948 2.379 -19.553 1.00 64.69 317 TYR A O 1
ATOM 2438 N N . GLY A 1 318 ? 18.195 0.473 -20.698 1.00 61.59 318 GLY A N 1
ATOM 2439 C CA . GLY A 1 318 ? 19.432 0.043 -20.040 1.00 61.59 318 GLY A CA 1
ATOM 2440 C C . GLY A 1 318 ? 19.223 -0.809 -18.780 1.00 61.59 318 GLY A C 1
ATOM 2441 O O . GLY A 1 318 ? 18.134 -0.898 -18.219 1.00 61.59 318 GLY A O 1
ATOM 2442 N N . ARG A 1 319 ? 20.298 -1.462 -18.311 1.00 55.69 319 ARG A N 1
ATOM 2443 C CA . ARG A 1 319 ? 20.268 -2.456 -17.211 1.00 55.69 319 ARG A CA 1
ATOM 2444 C C . ARG A 1 319 ? 20.037 -1.880 -15.804 1.00 55.69 319 ARG A C 1
ATOM 2446 O O . ARG A 1 319 ? 19.740 -2.644 -14.890 1.00 55.69 319 ARG A O 1
ATOM 2453 N N . ASN A 1 320 ? 20.163 -0.564 -15.628 1.00 52.75 320 ASN A N 1
ATOM 2454 C CA . ASN A 1 320 ? 20.144 0.099 -14.314 1.00 52.75 320 ASN A CA 1
ATOM 2455 C C . ASN A 1 320 ? 18.849 0.873 -14.025 1.00 52.75 320 ASN A C 1
ATOM 2457 O O . ASN A 1 320 ? 18.795 1.638 -13.063 1.00 52.75 320 ASN A O 1
ATOM 2461 N N . PHE A 1 321 ? 17.821 0.704 -14.856 1.00 55.34 321 PHE A N 1
ATOM 2462 C CA . PHE A 1 321 ? 16.548 1.396 -14.713 1.00 55.34 321 PHE A CA 1
ATOM 2463 C C . PHE A 1 321 ? 15.404 0.380 -14.709 1.00 55.34 321 PHE A C 1
ATOM 2465 O O . PHE A 1 321 ? 15.419 -0.556 -15.502 1.00 55.34 321 PHE A O 1
ATOM 2472 N N . PHE A 1 322 ? 14.420 0.523 -13.820 1.00 59.78 322 PHE A N 1
ATOM 2473 C CA . PHE A 1 322 ? 13.260 -0.371 -13.774 1.00 59.78 322 PHE A CA 1
ATOM 2474 C C . PHE A 1 322 ? 11.984 0.405 -14.100 1.00 59.78 322 PHE A C 1
ATOM 2476 O O . PHE A 1 322 ? 11.784 1.512 -13.607 1.00 59.78 322 PHE A O 1
ATOM 2483 N N . ILE A 1 323 ? 11.049 -0.202 -14.843 1.00 58.56 323 ILE A N 1
ATOM 2484 C CA . ILE A 1 323 ? 9.714 0.387 -15.083 1.00 58.56 323 ILE A CA 1
ATOM 2485 C C . ILE A 1 323 ? 8.994 0.761 -13.784 1.00 58.56 323 ILE A C 1
ATOM 2487 O O . ILE A 1 323 ? 8.177 1.674 -13.741 1.00 58.56 323 ILE A O 1
ATOM 2491 N N . ASN A 1 324 ? 9.321 0.077 -12.696 1.00 57.09 324 ASN A N 1
ATOM 2492 C CA . ASN A 1 324 ? 8.741 0.362 -11.395 1.00 57.09 324 ASN A CA 1
ATOM 2493 C C . ASN A 1 324 ? 9.228 1.681 -10.774 1.00 57.09 324 ASN A C 1
ATOM 2495 O O . ASN A 1 324 ? 8.671 2.081 -9.759 1.00 57.09 324 ASN A O 1
ATOM 2499 N N . ASP A 1 325 ? 10.235 2.337 -11.356 1.00 58.66 325 ASP A N 1
ATOM 2500 C CA . ASP A 1 325 ? 10.822 3.591 -10.864 1.00 58.66 325 ASP A CA 1
ATOM 2501 C C . ASP A 1 325 ? 10.186 4.840 -11.515 1.00 58.66 325 ASP A C 1
ATOM 2503 O O . ASP A 1 325 ? 10.476 5.982 -11.142 1.00 58.66 325 ASP A O 1
ATOM 2507 N N . VAL A 1 326 ? 9.275 4.642 -12.477 1.00 67.94 326 VAL A N 1
ATOM 2508 C CA . VAL A 1 326 ? 8.458 5.702 -13.108 1.00 67.94 326 VAL A CA 1
ATOM 2509 C C . VAL A 1 326 ? 7.003 5.706 -12.626 1.00 67.94 326 VAL A C 1
ATOM 2511 O O . VAL A 1 326 ? 6.155 6.403 -13.185 1.00 67.94 326 VAL A O 1
ATOM 2514 N N . GLY A 1 327 ? 6.712 4.949 -11.568 1.00 80.50 327 GLY A N 1
ATOM 2515 C CA . GLY A 1 327 ? 5.452 4.971 -10.838 1.00 80.50 327 GLY A CA 1
ATOM 2516 C C . GLY A 1 327 ? 4.195 4.837 -11.700 1.00 80.50 327 GLY A C 1
ATOM 2517 O O . GLY A 1 327 ? 4.055 3.859 -12.430 1.00 80.50 327 GLY A O 1
ATOM 2518 N N . VAL A 1 328 ? 3.279 5.811 -11.622 1.00 83.69 328 VAL A N 1
ATOM 2519 C CA . VAL A 1 328 ? 2.018 5.820 -12.399 1.00 83.69 328 VAL A CA 1
ATOM 2520 C C . VAL A 1 328 ? 2.260 5.644 -13.896 1.00 83.69 328 VAL A C 1
ATOM 2522 O O . VAL A 1 328 ? 1.485 4.960 -14.554 1.00 83.69 328 VAL A O 1
ATOM 2525 N N . MET A 1 329 ? 3.339 6.208 -14.444 1.00 81.94 329 MET A N 1
ATOM 2526 C CA . MET A 1 329 ? 3.647 6.036 -15.867 1.00 81.94 329 MET A CA 1
ATOM 2527 C C . MET A 1 329 ? 4.072 4.602 -16.188 1.00 81.94 329 MET A C 1
ATOM 2529 O O . MET A 1 329 ? 3.753 4.100 -17.259 1.00 81.94 329 MET A O 1
ATOM 2533 N N . GLY A 1 330 ? 4.725 3.911 -15.252 1.00 84.44 330 GLY A N 1
ATOM 2534 C CA . GLY A 1 330 ? 5.029 2.484 -15.380 1.00 84.44 330 GLY A CA 1
ATOM 2535 C C . GLY A 1 330 ? 3.777 1.610 -15.299 1.00 84.44 330 GLY A C 1
ATOM 2536 O O . GLY A 1 330 ? 3.634 0.652 -16.052 1.00 84.44 330 GLY A O 1
ATOM 2537 N N . GLU A 1 331 ? 2.827 1.965 -14.436 1.00 88.75 331 GLU A N 1
ATOM 2538 C CA . GLU A 1 331 ? 1.523 1.297 -14.361 1.00 88.75 331 GLU A CA 1
ATOM 2539 C C . GLU A 1 331 ? 0.679 1.539 -15.620 1.00 88.75 331 GLU A C 1
ATOM 2541 O O . GLU A 1 331 ? 0.109 0.598 -16.173 1.00 88.75 331 GLU A O 1
ATOM 2546 N N . ALA A 1 332 ? 0.670 2.770 -16.133 1.00 88.12 332 ALA A N 1
ATOM 2547 C CA . ALA A 1 332 ? 0.053 3.104 -17.410 1.00 88.12 332 ALA A CA 1
ATOM 2548 C C . ALA A 1 332 ? 0.740 2.387 -18.580 1.00 88.12 332 ALA A C 1
ATOM 2550 O O . ALA A 1 332 ? 0.055 1.929 -19.481 1.00 88.12 332 ALA A O 1
ATOM 2551 N N . PHE A 1 333 ? 2.062 2.202 -18.562 1.00 88.12 333 PHE A N 1
ATOM 2552 C CA . PHE A 1 333 ? 2.746 1.377 -19.564 1.00 88.12 333 PHE A CA 1
ATOM 2553 C C . PHE A 1 333 ? 2.233 -0.069 -19.551 1.00 88.12 333 PHE A C 1
ATOM 2555 O O . PHE A 1 333 ? 1.993 -0.657 -20.603 1.00 88.12 333 PHE A O 1
ATOM 2562 N N . ARG A 1 334 ? 2.022 -0.640 -18.360 1.00 89.50 334 ARG A N 1
ATOM 2563 C CA . ARG A 1 334 ? 1.593 -2.035 -18.190 1.00 89.50 334 ARG A CA 1
ATOM 2564 C C . ARG A 1 334 ? 0.174 -2.270 -18.685 1.00 89.50 334 ARG A C 1
ATOM 2566 O O . ARG A 1 334 ? -0.040 -3.190 -19.466 1.00 89.50 334 ARG A O 1
ATOM 2573 N N . VAL A 1 335 ? -0.787 -1.458 -18.244 1.00 92.00 335 VAL A N 1
ATOM 2574 C CA . VAL A 1 335 ? -2.219 -1.698 -18.511 1.00 92.00 335 VAL A CA 1
ATOM 2575 C C . VAL A 1 335 ? -2.885 -0.627 -19.384 1.00 92.00 335 VAL A C 1
ATOM 2577 O O . VAL A 1 335 ? -4.071 -0.730 -19.674 1.00 92.00 335 VAL A O 1
ATOM 2580 N N . GLY A 1 336 ? -2.160 0.390 -19.841 1.00 89.81 336 GLY A N 1
ATOM 2581 C CA . GLY A 1 336 ? -2.676 1.437 -20.727 1.00 89.81 336 GLY A CA 1
ATOM 2582 C C . GLY A 1 336 ? -3.815 2.243 -20.105 1.00 89.81 336 GLY A C 1
ATOM 2583 O O . GLY A 1 336 ? -3.858 2.486 -18.895 1.00 89.81 336 GLY A O 1
ATOM 2584 N N . LEU A 1 337 ? -4.796 2.603 -20.935 1.00 89.00 337 LEU A N 1
ATOM 2585 C CA . LEU A 1 337 ? -6.022 3.299 -20.518 1.00 89.00 337 LEU A CA 1
ATOM 2586 C C . LEU A 1 337 ? -6.832 2.548 -19.445 1.00 89.00 337 LEU A C 1
ATOM 2588 O O . LEU A 1 337 ? -7.571 3.183 -18.687 1.00 89.00 337 LEU A O 1
ATOM 2592 N N . PHE A 1 338 ? -6.670 1.224 -19.309 1.00 91.38 338 PHE A N 1
ATOM 2593 C CA . PHE A 1 338 ? -7.334 0.455 -18.249 1.00 91.38 338 PHE A CA 1
ATOM 2594 C C . PHE A 1 338 ? -6.878 0.880 -16.850 1.00 91.38 338 PHE A C 1
ATOM 2596 O O . PHE A 1 338 ? -7.628 0.698 -15.891 1.00 91.38 338 PHE A O 1
ATOM 2603 N N . TYR A 1 339 ? -5.709 1.518 -16.718 1.00 90.44 339 TYR A N 1
ATOM 2604 C CA . TYR A 1 339 ? -5.262 2.102 -15.455 1.00 90.44 339 TYR A CA 1
ATOM 2605 C C . TYR A 1 339 ? -6.314 3.053 -14.859 1.00 90.44 339 TYR A C 1
ATOM 2607 O O . TYR A 1 339 ? -6.657 2.939 -13.682 1.00 90.44 339 TYR A O 1
ATOM 2615 N N . ALA A 1 340 ? -6.899 3.936 -15.677 1.00 87.25 340 ALA A N 1
ATOM 2616 C CA . ALA A 1 340 ? -7.940 4.858 -15.225 1.00 87.25 340 ALA A CA 1
ATOM 2617 C C . ALA A 1 340 ? -9.189 4.109 -14.726 1.00 87.25 340 ALA A C 1
ATOM 2619 O O . ALA A 1 340 ? -9.775 4.484 -13.711 1.00 87.25 340 ALA A O 1
ATOM 2620 N N . ILE A 1 341 ? -9.552 3.003 -15.382 1.00 90.81 341 ILE A N 1
ATOM 2621 C CA . ILE A 1 341 ? -10.669 2.142 -14.970 1.00 90.81 341 ILE A CA 1
ATOM 2622 C C . ILE A 1 341 ? -10.380 1.507 -13.606 1.00 90.81 341 ILE A C 1
ATOM 2624 O O . ILE A 1 341 ? -11.253 1.515 -12.738 1.00 90.81 341 ILE A O 1
ATOM 2628 N N . PHE A 1 342 ? -9.157 1.020 -13.376 1.00 92.69 342 PHE A N 1
ATOM 2629 C CA . PHE A 1 342 ? -8.746 0.493 -12.072 1.00 92.69 342 PHE A CA 1
ATOM 2630 C C . PHE A 1 342 ? -8.811 1.562 -10.971 1.00 92.69 342 PHE A C 1
ATOM 2632 O O . PHE A 1 342 ? -9.339 1.289 -9.891 1.00 92.69 342 PHE A O 1
ATOM 2639 N N . VAL A 1 343 ? -8.361 2.792 -11.250 1.00 90.50 343 VAL A N 1
ATOM 2640 C CA . VAL A 1 343 ? -8.482 3.932 -10.321 1.00 90.50 343 VAL A CA 1
ATOM 2641 C C . VAL A 1 343 ? -9.945 4.230 -9.994 1.00 90.50 343 VAL A C 1
ATOM 2643 O O . VAL A 1 343 ? -10.304 4.333 -8.818 1.00 90.50 343 VAL A O 1
ATOM 2646 N N . CYS A 1 344 ? -10.813 4.309 -11.003 1.00 90.56 344 CYS A N 1
ATOM 2647 C CA . CYS A 1 344 ? -12.241 4.550 -10.809 1.00 90.56 344 CYS A CA 1
ATOM 2648 C C . CYS A 1 344 ? -12.922 3.419 -10.026 1.00 90.56 344 CYS A C 1
ATOM 2650 O O . CYS A 1 344 ? -13.692 3.694 -9.104 1.00 90.56 344 CYS A O 1
ATOM 2652 N N . ALA A 1 345 ? -12.619 2.157 -10.344 1.00 91.88 345 ALA A N 1
ATOM 2653 C CA . ALA A 1 345 ? -13.154 0.996 -9.638 1.00 91.88 345 ALA A CA 1
ATOM 2654 C C . ALA A 1 345 ? -12.736 1.001 -8.161 1.00 91.88 345 ALA A C 1
ATOM 2656 O O . ALA A 1 345 ? -13.576 0.831 -7.276 1.00 91.88 345 ALA A O 1
ATOM 2657 N N . TYR A 1 346 ? -11.460 1.276 -7.882 1.00 92.06 346 TYR A N 1
ATOM 2658 C CA . TYR A 1 346 ? -10.957 1.413 -6.520 1.00 92.06 346 TYR A CA 1
ATOM 2659 C C . TYR A 1 346 ? -11.667 2.545 -5.761 1.00 92.06 346 TYR A C 1
ATOM 2661 O O . TYR A 1 346 ? -12.167 2.337 -4.653 1.00 92.06 346 TYR A O 1
ATOM 2669 N N . ALA A 1 347 ? -11.773 3.731 -6.368 1.00 89.56 347 ALA A N 1
ATOM 2670 C CA . ALA A 1 347 ? -12.438 4.882 -5.763 1.00 89.56 347 ALA A CA 1
ATOM 2671 C C . ALA A 1 347 ? -13.920 4.600 -5.462 1.00 89.56 347 ALA A C 1
ATOM 2673 O O . ALA A 1 347 ? -14.397 4.902 -4.365 1.00 89.56 347 ALA A O 1
ATOM 2674 N N . ALA A 1 348 ? -14.638 3.958 -6.390 1.00 90.94 348 ALA A N 1
ATOM 2675 C CA . ALA A 1 348 ? -16.032 3.564 -6.204 1.00 90.94 348 ALA A CA 1
ATOM 2676 C C . ALA A 1 348 ? -16.203 2.597 -5.019 1.00 90.94 348 ALA A C 1
ATOM 2678 O O . ALA A 1 348 ? -17.112 2.764 -4.198 1.00 90.94 348 ALA A O 1
ATOM 2679 N N . MET A 1 349 ? -15.296 1.625 -4.882 1.00 92.31 349 MET A N 1
ATOM 2680 C CA . MET A 1 349 ? -15.311 0.671 -3.772 1.00 92.31 349 MET A CA 1
ATOM 2681 C C . MET A 1 349 ? -14.937 1.307 -2.430 1.00 92.31 349 MET A C 1
ATOM 2683 O O . MET A 1 349 ? -15.493 0.922 -1.398 1.00 92.31 349 MET A O 1
ATOM 2687 N N . ALA A 1 350 ? -14.062 2.314 -2.432 1.00 90.44 350 ALA A N 1
ATOM 2688 C CA . ALA A 1 350 ? -13.668 3.060 -1.240 1.00 90.44 350 ALA A CA 1
ATOM 2689 C C . ALA A 1 350 ? -14.708 4.095 -0.780 1.00 90.44 350 ALA A C 1
ATOM 2691 O O . ALA A 1 350 ? -14.770 4.411 0.411 1.00 90.44 350 ALA A O 1
ATOM 2692 N N . LEU A 1 351 ? -15.571 4.581 -1.679 1.00 90.19 351 LEU A N 1
ATOM 2693 C CA . LEU A 1 351 ? -16.526 5.650 -1.383 1.00 90.19 351 LEU A CA 1
ATOM 2694 C C . LEU A 1 351 ? -17.534 5.265 -0.289 1.00 90.19 351 LEU A C 1
ATOM 2696 O O . LEU A 1 351 ? -17.762 6.033 0.647 1.00 90.19 351 LEU A O 1
ATOM 2700 N N . ARG A 1 352 ? -18.123 4.064 -0.368 1.00 88.69 352 ARG A N 1
ATOM 2701 C CA . ARG A 1 352 ? -19.119 3.603 0.620 1.00 88.69 352 ARG A CA 1
ATOM 2702 C C . ARG A 1 352 ? -18.518 3.427 2.025 1.00 88.69 352 ARG A C 1
ATOM 2704 O O . ARG A 1 352 ? -19.112 3.944 2.972 1.00 88.69 352 ARG A O 1
ATOM 2711 N N . PRO A 1 353 ? -17.384 2.721 2.217 1.00 91.25 353 PRO A N 1
ATOM 2712 C CA . PRO A 1 353 ? -16.704 2.671 3.510 1.00 91.25 353 PRO A CA 1
ATOM 2713 C C . PRO A 1 353 ? -16.311 4.055 4.029 1.00 91.25 353 PRO A C 1
ATOM 2715 O O . PRO A 1 353 ? -16.536 4.332 5.203 1.00 91.25 353 PRO A O 1
ATOM 2718 N N . TRP A 1 354 ? -15.803 4.936 3.161 1.00 90.56 354 TRP A N 1
ATOM 2719 C CA . TRP A 1 354 ? -15.423 6.304 3.521 1.00 90.56 354 TRP A CA 1
ATOM 2720 C C . TRP A 1 354 ? -16.596 7.117 4.083 1.00 90.56 354 TRP A C 1
ATOM 2722 O O . TRP A 1 354 ? -16.491 7.701 5.161 1.00 90.56 354 TRP A O 1
ATOM 2732 N N . GLN A 1 355 ? -17.746 7.094 3.403 1.00 89.31 355 GLN A N 1
ATOM 2733 C CA . GLN A 1 355 ? -18.957 7.805 3.830 1.00 89.31 355 GLN A CA 1
ATOM 2734 C C . GLN A 1 355 ? -19.493 7.333 5.192 1.00 89.31 355 GLN A C 1
ATOM 2736 O O . GLN A 1 355 ? -20.197 8.084 5.862 1.00 89.31 355 GLN A O 1
ATOM 2741 N N . ARG A 1 356 ? -19.163 6.106 5.616 1.00 90.06 356 ARG A N 1
ATOM 2742 C CA . ARG A 1 356 ? -19.584 5.538 6.909 1.00 90.06 356 ARG A CA 1
ATOM 2743 C C . ARG A 1 356 ? -18.682 5.929 8.077 1.00 90.06 356 ARG A C 1
ATOM 2745 O O . ARG A 1 356 ? -19.016 5.619 9.216 1.00 90.06 356 ARG A O 1
ATOM 2752 N N . ILE A 1 357 ? -17.536 6.559 7.830 1.00 90.50 357 ILE A N 1
ATOM 2753 C CA . ILE A 1 357 ? -16.644 6.988 8.906 1.00 90.50 357 ILE A CA 1
ATOM 2754 C C . ILE A 1 357 ? -17.244 8.233 9.552 1.00 90.50 357 ILE A C 1
ATOM 2756 O O . ILE A 1 357 ? -17.244 9.291 8.936 1.00 90.50 357 ILE A O 1
ATOM 2760 N N . ASP A 1 358 ? -17.711 8.142 10.794 1.00 85.25 358 ASP A N 1
ATOM 2761 C CA . ASP A 1 358 ? -18.318 9.295 11.478 1.00 85.25 358 ASP A CA 1
ATOM 2762 C C . ASP A 1 358 ? -17.293 10.139 12.257 1.00 85.25 358 ASP A C 1
ATOM 2764 O O . ASP A 1 358 ? -17.464 11.342 12.437 1.00 85.25 358 ASP A O 1
ATOM 2768 N N . ARG A 1 359 ? -16.198 9.525 12.724 1.00 86.69 359 ARG A N 1
ATOM 2769 C CA . ARG A 1 359 ? -15.200 10.205 13.563 1.00 86.69 359 ARG A CA 1
ATOM 2770 C C . ARG A 1 359 ? -14.150 10.921 12.722 1.00 86.69 359 ARG A C 1
ATOM 2772 O O . ARG A 1 359 ? -13.462 10.283 11.926 1.00 86.69 359 ARG A O 1
ATOM 2779 N N . MET A 1 360 ? -13.964 12.214 12.989 1.00 84.25 360 MET A N 1
ATOM 2780 C CA . MET A 1 360 ? -12.929 13.042 12.354 1.00 84.25 360 MET A CA 1
ATOM 2781 C C . MET A 1 360 ? -11.521 12.468 12.552 1.00 84.25 360 MET A C 1
ATOM 2783 O O . MET A 1 360 ? -10.731 12.470 11.618 1.00 84.25 360 MET A O 1
ATOM 2787 N N . GLU A 1 361 ? -11.244 11.897 13.730 1.00 86.62 361 GLU A N 1
ATOM 2788 C CA . GLU A 1 361 ? -10.002 11.168 14.019 1.00 86.62 361 GLU A CA 1
ATOM 2789 C C . GLU A 1 361 ? -9.758 10.056 12.994 1.00 86.62 361 GLU A C 1
ATOM 2791 O O . GLU A 1 361 ? -8.736 10.035 12.331 1.00 86.62 361 GLU A O 1
ATOM 2796 N N . HIS A 1 362 ? -10.716 9.155 12.777 1.00 90.06 362 HIS A N 1
ATOM 2797 C CA . HIS A 1 362 ? -10.525 8.059 11.824 1.00 90.06 362 HIS A CA 1
ATOM 2798 C C . HIS A 1 362 ? -10.433 8.557 10.371 1.00 90.06 362 HIS A C 1
ATOM 2800 O O . HIS A 1 362 ? -9.683 7.987 9.577 1.00 90.06 362 HIS A O 1
ATOM 2806 N N . ARG A 1 363 ? -11.162 9.629 10.020 1.00 89.44 363 ARG A N 1
ATOM 2807 C CA . ARG A 1 363 ? -11.063 10.258 8.693 1.00 89.44 363 ARG A CA 1
ATOM 2808 C C . ARG A 1 363 ? -9.679 10.852 8.455 1.00 89.44 363 ARG A C 1
ATOM 2810 O O . ARG A 1 363 ? -9.149 10.667 7.366 1.00 89.44 363 ARG A O 1
ATOM 2817 N N . SER A 1 364 ? -9.089 11.527 9.446 1.00 89.06 364 SER A N 1
ATOM 2818 C CA . SER A 1 364 ? -7.760 12.131 9.309 1.00 89.06 364 SER A CA 1
ATOM 2819 C C . SER A 1 364 ? -6.665 11.079 9.142 1.00 89.06 364 SER A C 1
ATOM 2821 O O . SER A 1 364 ? -5.769 11.278 8.325 1.00 89.06 364 SER A O 1
ATOM 2823 N N . LEU A 1 365 ? -6.770 9.939 9.838 1.00 91.12 365 LEU A N 1
ATOM 2824 C CA . LEU A 1 365 ? -5.853 8.808 9.662 1.00 91.12 365 LEU A CA 1
ATOM 2825 C C . LEU A 1 365 ? -5.882 8.284 8.220 1.00 91.12 365 LEU A C 1
ATOM 2827 O O . LEU A 1 365 ? -4.845 8.191 7.569 1.00 91.12 365 LEU A O 1
ATOM 2831 N N . VAL A 1 366 ? -7.077 7.969 7.712 1.00 90.94 366 VAL A N 1
ATOM 2832 C CA . VAL A 1 366 ? -7.262 7.433 6.355 1.00 90.94 366 VAL A CA 1
ATOM 2833 C C . VAL A 1 366 ? -6.833 8.454 5.297 1.00 90.94 366 VAL A C 1
ATOM 2835 O O . VAL A 1 366 ? -6.138 8.100 4.347 1.00 90.94 366 VAL A O 1
ATOM 2838 N N . LEU A 1 367 ? -7.205 9.726 5.472 1.00 90.62 367 LEU A N 1
ATOM 2839 C CA . LEU A 1 367 ? -6.841 10.809 4.560 1.00 90.62 367 LEU A CA 1
ATOM 2840 C C . LEU A 1 367 ? -5.326 11.024 4.502 1.00 90.62 367 LEU A C 1
ATOM 2842 O O . LEU A 1 367 ? -4.777 11.155 3.412 1.00 90.62 367 LEU A O 1
ATOM 2846 N N . GLY A 1 368 ? -4.651 11.033 5.654 1.00 90.06 368 GLY A N 1
ATOM 2847 C CA . GLY A 1 368 ? -3.202 11.207 5.718 1.00 90.06 368 GLY A CA 1
ATOM 2848 C C . GLY A 1 368 ? -2.467 10.144 4.916 1.00 90.06 368 GLY A C 1
ATOM 2849 O O . GLY A 1 368 ? -1.588 10.462 4.120 1.00 90.06 368 GLY A O 1
ATOM 2850 N N . VAL A 1 369 ? -2.873 8.885 5.067 1.00 90.00 369 VAL A N 1
ATOM 2851 C CA . VAL A 1 369 ? -2.265 7.781 4.324 1.00 90.00 369 VAL A CA 1
ATOM 2852 C C . VAL A 1 369 ? -2.542 7.904 2.817 1.00 90.00 369 VAL A C 1
ATOM 2854 O O . VAL A 1 369 ? -1.625 7.708 2.027 1.00 90.00 369 VAL A O 1
ATOM 2857 N N . TYR A 1 370 ? -3.740 8.320 2.385 1.00 89.12 370 TYR A N 1
ATOM 2858 C CA . TYR A 1 370 ? -3.989 8.580 0.957 1.00 89.12 370 TYR A CA 1
ATOM 2859 C C . TYR A 1 370 ? -3.154 9.715 0.377 1.00 89.12 370 TYR A C 1
ATOM 2861 O O . TYR A 1 370 ? -2.659 9.575 -0.737 1.00 89.12 370 TYR A O 1
ATOM 2869 N N . ILE A 1 371 ? -2.997 10.825 1.104 1.00 89.25 371 ILE A N 1
ATOM 2870 C CA . ILE A 1 371 ? -2.167 11.950 0.652 1.00 89.25 371 ILE A CA 1
ATOM 2871 C C . ILE A 1 371 ? -0.723 11.478 0.472 1.00 89.25 371 ILE A C 1
ATOM 2873 O O . ILE A 1 371 ? -0.122 11.754 -0.566 1.00 89.25 371 ILE A O 1
ATOM 2877 N N . LEU A 1 372 ? -0.198 10.705 1.429 1.00 88.31 372 LEU A N 1
ATOM 2878 C CA . LEU A 1 372 ? 1.131 10.108 1.327 1.00 88.31 372 LEU A CA 1
ATOM 2879 C C . LEU A 1 372 ? 1.274 9.274 0.045 1.00 88.31 372 LEU A C 1
ATOM 2881 O O . LEU A 1 372 ? 2.240 9.461 -0.692 1.00 88.31 372 LEU A O 1
ATOM 2885 N N . TYR A 1 373 ? 0.318 8.388 -0.248 1.00 85.56 373 TYR A N 1
ATOM 2886 C CA . TYR A 1 373 ? 0.383 7.548 -1.448 1.00 85.56 373 TYR A CA 1
ATOM 2887 C C . TYR A 1 373 ? 0.199 8.322 -2.740 1.00 85.56 373 TYR A C 1
ATOM 2889 O O . TYR A 1 373 ? 0.894 8.049 -3.711 1.00 85.56 373 TYR A O 1
ATOM 2897 N N . PHE A 1 374 ? -0.674 9.324 -2.754 1.00 85.12 374 PHE A N 1
ATOM 2898 C CA . PHE A 1 374 ? -0.833 10.187 -3.914 1.00 85.12 374 PHE A CA 1
ATOM 2899 C C . PHE A 1 374 ? 0.473 10.928 -4.242 1.00 85.12 374 PHE A C 1
ATOM 2901 O O . PHE A 1 374 ? 0.874 10.985 -5.401 1.00 85.12 374 PHE A O 1
ATOM 2908 N N . LEU A 1 375 ? 1.191 11.413 -3.222 1.00 81.31 375 LEU A N 1
ATOM 2909 C CA . LEU A 1 375 ? 2.501 12.052 -3.389 1.00 81.31 375 LEU A CA 1
ATOM 2910 C C . LEU A 1 375 ? 3.606 11.072 -3.818 1.00 81.31 375 LEU A C 1
ATOM 2912 O O . LEU A 1 375 ? 4.572 11.482 -4.461 1.00 81.31 375 LEU A O 1
ATOM 2916 N N . GLN A 1 376 ? 3.482 9.788 -3.480 1.00 80.25 376 GLN A N 1
ATOM 2917 C CA . GLN A 1 376 ? 4.425 8.744 -3.896 1.00 80.25 376 GLN A CA 1
ATOM 2918 C C . GLN A 1 376 ? 4.103 8.110 -5.252 1.00 80.25 376 GLN A C 1
ATOM 2920 O O . GLN A 1 376 ? 4.988 7.516 -5.871 1.00 80.25 376 GLN A O 1
ATOM 2925 N N . ALA A 1 377 ? 2.866 8.232 -5.732 1.00 82.44 377 ALA A N 1
ATOM 2926 C CA . ALA A 1 377 ? 2.408 7.590 -6.957 1.00 82.44 377 ALA A CA 1
ATOM 2927 C C . ALA A 1 377 ? 3.326 7.858 -8.171 1.00 82.44 377 ALA A C 1
ATOM 2929 O O . ALA A 1 377 ? 3.626 6.903 -8.893 1.00 82.44 377 ALA A O 1
ATOM 2930 N N . PRO A 1 378 ? 3.876 9.076 -8.385 1.00 77.50 378 PRO A N 1
ATOM 2931 C CA . PRO A 1 378 ? 4.770 9.343 -9.514 1.00 77.50 378 PRO A CA 1
ATOM 2932 C C . PRO A 1 378 ? 6.052 8.497 -9.557 1.00 77.50 378 PRO A C 1
ATOM 2934 O O . PRO A 1 378 ? 6.691 8.430 -10.603 1.00 77.50 378 PRO A O 1
ATOM 2937 N N . THR A 1 379 ? 6.465 7.875 -8.450 1.00 72.00 379 THR A N 1
ATOM 2938 C CA . THR A 1 379 ? 7.673 7.026 -8.399 1.00 72.00 379 THR A CA 1
ATOM 2939 C C . THR A 1 379 ? 7.389 5.579 -8.073 1.00 72.00 379 THR A C 1
ATOM 2941 O O . THR A 1 379 ? 8.097 4.723 -8.577 1.00 72.00 379 THR A O 1
ATOM 2944 N N . ASN A 1 380 ? 6.392 5.300 -7.233 1.00 72.44 380 ASN A N 1
ATOM 2945 C CA . ASN A 1 380 ? 6.155 3.955 -6.708 1.00 72.44 380 ASN A CA 1
ATOM 2946 C C . ASN A 1 380 ? 4.946 3.261 -7.342 1.00 72.44 380 ASN A C 1
ATOM 2948 O O . ASN A 1 380 ? 4.738 2.072 -7.102 1.00 72.44 380 ASN A O 1
ATOM 2952 N N . GLY A 1 381 ? 4.177 3.991 -8.153 1.00 80.06 381 GLY A N 1
ATOM 2953 C CA . GLY A 1 381 ? 2.900 3.529 -8.675 1.00 80.06 381 GLY A CA 1
ATOM 2954 C C . GLY A 1 381 ? 1.815 3.709 -7.627 1.00 80.06 381 GLY A C 1
ATOM 2955 O O . GLY A 1 381 ? 2.092 4.068 -6.480 1.00 80.06 381 GLY A O 1
ATOM 2956 N N . PHE A 1 382 ? 0.567 3.516 -8.026 1.00 83.69 382 PHE A N 1
ATOM 2957 C CA . PHE A 1 382 ? -0.546 3.574 -7.098 1.00 83.69 382 PHE A CA 1
ATOM 2958 C C . PHE A 1 382 ? -0.913 2.183 -6.585 1.00 83.69 382 PHE A C 1
ATOM 2960 O O . PHE A 1 382 ? -1.162 2.049 -5.397 1.00 83.69 382 PHE A O 1
ATOM 2967 N N . PHE A 1 383 ? -0.874 1.142 -7.421 1.00 86.44 383 PHE A N 1
ATOM 2968 C CA . PHE A 1 383 ? -1.407 -0.181 -7.086 1.00 86.44 383 PHE A CA 1
ATOM 2969 C C . PHE A 1 383 ? -0.352 -1.281 -6.952 1.00 86.44 383 PHE A C 1
ATOM 2971 O O . PHE A 1 383 ? -0.398 -2.067 -6.003 1.00 86.44 383 PHE A O 1
ATOM 2978 N N . TYR A 1 384 ? 0.599 -1.355 -7.883 1.00 72.50 384 TYR A N 1
ATOM 2979 C CA . TYR A 1 384 ? 1.466 -2.516 -8.102 1.00 72.50 384 TYR A CA 1
ATOM 2980 C C . TYR A 1 384 ? 2.281 -2.919 -6.861 1.00 72.50 384 TYR A C 1
ATOM 2982 O O . TYR A 1 384 ? 2.406 -4.107 -6.550 1.00 72.50 384 TYR A O 1
ATOM 2990 N N . ARG A 1 385 ? 2.804 -1.938 -6.113 1.00 70.12 385 ARG A N 1
ATOM 2991 C CA . ARG A 1 385 ? 3.586 -2.164 -4.880 1.00 70.12 385 ARG A CA 1
ATOM 2992 C C . ARG A 1 385 ? 2.769 -2.035 -3.591 1.00 70.12 38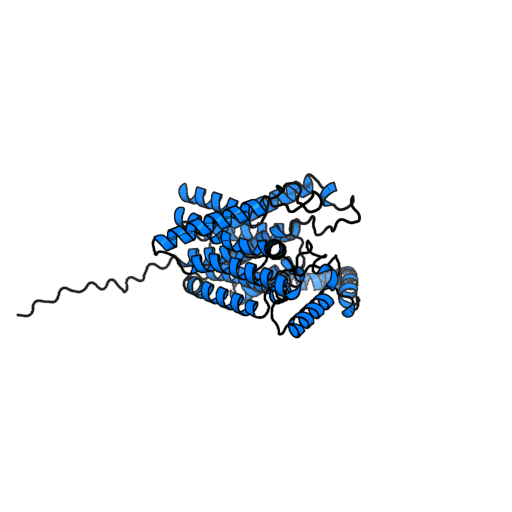5 ARG A C 1
ATOM 2994 O O . ARG A 1 385 ? 3.257 -2.415 -2.531 1.00 70.12 385 ARG A O 1
ATOM 3001 N N . PHE A 1 386 ? 1.530 -1.551 -3.670 1.00 75.25 386 PHE A N 1
ATOM 3002 C CA . PHE A 1 386 ? 0.745 -1.134 -2.503 1.00 75.25 386 PHE A CA 1
ATOM 3003 C C . PHE A 1 386 ? -0.530 -1.947 -2.280 1.00 75.25 386 PHE A C 1
ATOM 3005 O O . PHE A 1 386 ? -1.395 -1.542 -1.503 1.00 75.25 386 PHE A O 1
ATOM 3012 N N . GLY A 1 387 ? -0.647 -3.131 -2.887 1.00 83.44 387 GLY A N 1
ATOM 3013 C CA . GLY A 1 387 ? -1.843 -3.962 -2.754 1.00 83.44 387 GLY A CA 1
ATOM 3014 C C . GLY A 1 387 ? -2.228 -4.291 -1.311 1.00 83.44 387 GLY A C 1
ATOM 3015 O O . GLY A 1 387 ? -3.390 -4.122 -0.929 1.00 83.44 387 GLY A O 1
ATOM 3016 N N . PHE A 1 388 ? -1.260 -4.657 -0.463 1.00 86.12 388 PHE A N 1
ATOM 3017 C CA . PHE A 1 388 ? -1.553 -4.880 0.958 1.00 86.12 388 PHE A CA 1
ATOM 3018 C C . PHE A 1 388 ? -1.973 -3.576 1.667 1.00 86.12 388 PHE A C 1
ATOM 3020 O O . PHE A 1 388 ? -2.805 -3.611 2.575 1.00 86.12 388 PHE A O 1
ATOM 3027 N N . VAL A 1 389 ? -1.427 -2.422 1.264 1.00 87.62 389 VAL A N 1
ATOM 3028 C CA . VAL A 1 389 ? -1.770 -1.131 1.872 1.00 87.62 389 VAL A CA 1
ATOM 3029 C C . VAL A 1 389 ? -3.213 -0.771 1.566 1.00 87.62 389 VAL A C 1
ATOM 3031 O O . VAL A 1 389 ? -3.940 -0.331 2.451 1.00 87.62 389 VAL A O 1
ATOM 3034 N N . HIS A 1 390 ? -3.658 -1.007 0.336 1.00 90.31 390 HIS A N 1
ATOM 3035 C CA . HIS A 1 390 ? -5.053 -0.837 -0.048 1.00 90.31 390 HIS A CA 1
ATOM 3036 C C . HIS A 1 390 ? -5.982 -1.761 0.743 1.00 90.31 390 HIS A C 1
ATOM 3038 O O . HIS A 1 390 ? -7.030 -1.314 1.221 1.00 90.31 390 HIS A O 1
ATOM 3044 N N . ALA A 1 391 ? -5.575 -3.017 0.959 1.00 91.88 391 ALA A N 1
ATOM 3045 C CA . ALA A 1 391 ? -6.286 -3.929 1.851 1.00 91.88 391 ALA A CA 1
ATOM 3046 C C . ALA A 1 391 ? -6.364 -3.372 3.283 1.00 91.88 391 ALA A C 1
ATOM 3048 O O . ALA A 1 391 ? -7.443 -3.349 3.875 1.00 91.88 391 ALA A O 1
ATOM 3049 N N . PHE A 1 392 ? -5.258 -2.849 3.819 1.00 91.00 392 PHE A N 1
ATOM 3050 C CA . PHE A 1 392 ? -5.209 -2.221 5.140 1.00 91.00 392 PHE A CA 1
ATOM 3051 C C . PHE A 1 392 ? -6.060 -0.944 5.238 1.00 91.00 392 PHE A C 1
ATOM 3053 O O . PHE A 1 392 ? -6.791 -0.770 6.210 1.00 91.00 392 PHE A O 1
ATOM 3060 N N . LEU A 1 393 ? -6.027 -0.065 4.236 1.00 91.81 393 LEU A N 1
ATOM 3061 C CA . LEU A 1 393 ? -6.817 1.166 4.196 1.00 91.81 393 LEU A CA 1
ATOM 3062 C C . LEU A 1 393 ? -8.314 0.867 4.216 1.00 91.81 393 LEU A C 1
ATOM 3064 O O . LEU A 1 393 ? -9.049 1.436 5.023 1.00 91.81 393 LEU A O 1
ATOM 3068 N N . LEU A 1 394 ? -8.776 -0.059 3.374 1.00 93.12 394 LEU A N 1
ATOM 3069 C CA . LEU A 1 394 ? -10.182 -0.463 3.352 1.00 93.12 394 LEU A CA 1
ATOM 3070 C C . LEU A 1 394 ? -10.577 -1.229 4.624 1.00 93.12 394 LEU A C 1
ATOM 3072 O O . LEU A 1 394 ? -11.696 -1.064 5.120 1.00 93.12 394 LEU A O 1
ATOM 3076 N N . LEU A 1 395 ? -9.658 -1.990 5.225 1.00 93.50 395 LEU A N 1
ATOM 3077 C CA . LEU A 1 395 ? -9.853 -2.591 6.546 1.00 93.50 395 LEU A CA 1
ATOM 3078 C C . LEU A 1 395 ? -10.043 -1.514 7.626 1.00 93.50 395 LEU A C 1
ATOM 3080 O O . LEU A 1 395 ? -10.955 -1.613 8.446 1.00 93.50 395 LEU A O 1
ATOM 3084 N N . LEU A 1 396 ? -9.230 -0.456 7.599 1.00 92.06 396 LEU A N 1
ATOM 3085 C CA . LEU A 1 396 ? -9.311 0.668 8.528 1.00 92.06 396 LEU A CA 1
ATOM 3086 C C . LEU A 1 396 ? -10.635 1.424 8.369 1.00 92.06 396 LEU A C 1
ATOM 3088 O O . LEU A 1 396 ? -11.310 1.691 9.363 1.00 92.06 396 LEU A O 1
ATOM 3092 N N . MET A 1 397 ? -11.051 1.711 7.131 1.00 92.69 397 MET A N 1
ATOM 3093 C CA . MET A 1 397 ? -12.338 2.357 6.848 1.00 92.69 397 MET A CA 1
ATOM 3094 C C . MET A 1 397 ? -13.523 1.519 7.333 1.00 92.69 397 MET A C 1
ATOM 3096 O O . MET A 1 397 ? -14.440 2.035 7.973 1.00 92.69 397 MET A O 1
ATOM 3100 N N . THR A 1 398 ? -13.518 0.216 7.039 1.00 92.06 398 THR A N 1
ATOM 3101 C CA . THR A 1 398 ? -14.611 -0.681 7.437 1.00 92.06 398 THR A CA 1
ATOM 3102 C C . THR A 1 398 ? -14.665 -0.873 8.950 1.00 92.06 398 THR A C 1
ATOM 3104 O O . THR A 1 398 ? -15.761 -0.886 9.506 1.00 92.06 398 THR A O 1
ATOM 3107 N N . ALA A 1 399 ? -13.519 -0.934 9.636 1.00 91.12 399 ALA A N 1
ATOM 3108 C CA . ALA A 1 399 ? -13.451 -0.920 11.097 1.00 91.12 399 ALA A CA 1
ATOM 3109 C C . ALA A 1 399 ? -13.987 0.398 11.679 1.00 91.12 399 ALA A C 1
ATOM 3111 O O . ALA A 1 399 ? -14.750 0.395 12.645 1.00 91.12 399 ALA A O 1
ATOM 3112 N N . ALA A 1 400 ? -13.621 1.530 11.075 1.00 89.00 400 ALA A N 1
ATOM 3113 C CA . ALA A 1 400 ? -14.028 2.854 11.526 1.00 89.00 400 ALA A CA 1
ATOM 3114 C C . ALA A 1 400 ? -15.535 3.118 11.354 1.00 89.00 400 ALA A C 1
ATOM 3116 O O . ALA A 1 400 ? -16.113 3.841 12.167 1.00 89.00 400 ALA A O 1
ATOM 3117 N N . GLY A 1 401 ? -16.167 2.529 10.332 1.00 83.31 401 GLY A N 1
ATOM 3118 C CA . GLY A 1 401 ? -17.591 2.699 10.029 1.00 83.31 401 GLY A CA 1
ATOM 3119 C C . GLY A 1 401 ? -18.560 1.813 10.825 1.00 83.31 401 GLY A C 1
ATOM 3120 O O . GLY A 1 401 ? -19.771 1.994 10.724 1.00 83.31 401 GLY A O 1
ATOM 3121 N N . GLN A 1 402 ? -18.074 0.863 11.634 1.00 72.25 402 GLN A N 1
ATOM 3122 C CA . GLN A 1 402 ? -18.926 -0.059 12.409 1.00 72.25 402 GLN A CA 1
ATOM 3123 C C . GLN A 1 402 ? -19.605 0.572 13.641 1.00 72.25 402 GLN A C 1
ATOM 3125 O O . GLN A 1 402 ? -20.420 -0.080 14.289 1.00 72.25 402 GLN A O 1
ATOM 3130 N N . HIS A 1 403 ? -19.312 1.834 13.970 1.00 55.72 403 HIS A N 1
ATOM 3131 C CA . HIS A 1 403 ? -19.905 2.518 15.126 1.00 55.72 403 HIS A CA 1
ATOM 3132 C C . HIS A 1 403 ? -21.307 3.096 14.889 1.00 55.72 403 HIS A C 1
ATOM 3134 O O . HIS A 1 403 ? -21.955 3.509 15.854 1.00 55.72 403 HIS A O 1
ATOM 3140 N N . ARG A 1 404 ? -21.814 3.082 13.651 1.00 47.03 404 ARG A N 1
ATOM 3141 C CA . ARG A 1 404 ? -23.216 3.405 13.382 1.00 47.03 404 ARG A CA 1
ATOM 3142 C C . ARG A 1 404 ? -24.086 2.251 13.885 1.00 47.03 404 ARG A C 1
ATOM 3144 O O . ARG A 1 404 ? -24.261 1.250 13.193 1.00 47.03 404 ARG A O 1
ATOM 3151 N N . LYS A 1 405 ? -24.662 2.393 15.087 1.00 39.59 405 LYS A N 1
ATOM 3152 C CA . LYS A 1 405 ? -25.924 1.697 15.382 1.00 39.59 405 LYS A CA 1
ATOM 3153 C C . LYS A 1 405 ? -26.872 2.022 14.218 1.00 39.59 405 LYS A C 1
ATOM 3155 O O . LYS A 1 405 ? -26.917 3.196 13.836 1.00 39.59 405 LYS A O 1
ATOM 3160 N N . PRO A 1 406 ? -27.599 1.051 13.635 1.00 36.47 406 PRO A N 1
ATOM 3161 C CA . PRO A 1 406 ? -28.709 1.398 12.760 1.00 36.47 406 PRO A CA 1
ATOM 3162 C C . PRO A 1 406 ? -29.579 2.375 13.549 1.00 36.47 406 PRO A C 1
ATOM 3164 O O . PRO A 1 406 ? -29.963 2.090 14.686 1.00 36.47 406 PRO A O 1
ATOM 3167 N N . SER A 1 407 ? -29.756 3.579 13.012 1.00 33.81 407 SER A N 1
ATOM 3168 C CA . SER A 1 407 ? -30.585 4.606 13.623 1.00 33.81 407 SER A CA 1
ATOM 3169 C C . SER A 1 407 ? -31.929 3.970 13.957 1.00 33.81 407 SER A C 1
ATOM 3171 O O . SER A 1 407 ? -32.573 3.390 13.084 1.00 33.81 407 SER A O 1
ATOM 3173 N N . SER A 1 408 ? -32.352 4.072 15.217 1.00 37.12 408 SER A N 1
ATOM 3174 C CA . SER A 1 408 ? -33.615 3.537 15.744 1.00 37.12 408 SER A CA 1
ATOM 3175 C C . SER A 1 408 ? -34.865 4.191 15.131 1.00 37.12 408 SER A C 1
ATOM 3177 O O . SER A 1 408 ? -35.944 4.114 15.701 1.00 37.12 408 SER A O 1
ATOM 3179 N N . ALA A 1 409 ? -34.734 4.830 13.969 1.00 37.38 409 ALA A N 1
ATOM 3180 C CA . ALA A 1 409 ? -35.804 5.464 13.215 1.00 37.38 409 ALA A CA 1
ATOM 3181 C C . ALA A 1 409 ? -36.663 4.460 12.416 1.00 37.38 409 ALA A C 1
ATOM 3183 O O . ALA A 1 409 ? -37.609 4.873 11.761 1.00 37.38 409 ALA A O 1
ATOM 3184 N N . TYR A 1 410 ? -36.359 3.156 12.478 1.00 40.62 410 TYR A N 1
ATOM 3185 C CA . TYR A 1 410 ? -37.139 2.085 11.833 1.00 40.62 410 TYR A CA 1
ATOM 3186 C C . TYR A 1 410 ? -37.828 1.120 12.814 1.00 40.62 410 TYR A C 1
ATOM 3188 O O . TYR A 1 410 ? -38.384 0.111 12.395 1.00 40.62 410 TYR A O 1
ATOM 3196 N N . LEU A 1 411 ? -37.835 1.434 14.113 1.00 38.28 411 LEU A N 1
ATOM 3197 C CA . LEU A 1 411 ? -38.697 0.777 15.103 1.00 38.28 411 LEU A CA 1
ATOM 3198 C C . LEU A 1 411 ? -39.792 1.750 15.558 1.00 38.28 411 LEU A C 1
ATOM 3200 O O . LEU A 1 411 ? -40.011 1.948 16.748 1.00 38.28 411 LEU A O 1
ATOM 3204 N N . ALA A 1 412 ? -40.479 2.378 14.601 1.00 35.84 412 ALA A N 1
ATOM 3205 C CA . ALA A 1 412 ? -41.856 2.768 14.854 1.00 35.84 412 ALA A CA 1
ATOM 3206 C C . ALA A 1 412 ? -42.654 1.460 14.881 1.00 35.84 412 ALA A C 1
ATOM 3208 O O . ALA A 1 412 ? -42.870 0.825 13.849 1.00 35.84 412 ALA A O 1
ATOM 3209 N N . SER A 1 413 ? -42.997 1.006 16.083 1.00 35.62 413 SER A N 1
ATOM 3210 C CA . SER A 1 413 ? -43.985 -0.046 16.277 1.00 35.62 413 SER A CA 1
ATOM 3211 C C . SER A 1 413 ? -45.255 0.322 15.502 1.00 35.62 413 SER A C 1
ATOM 3213 O O . SER A 1 413 ? -45.715 1.462 15.623 1.00 35.62 413 SER A O 1
ATOM 3215 N N . PRO A 1 414 ? -45.864 -0.595 14.732 1.00 40.75 414 PRO A N 1
ATOM 3216 C CA . PRO A 1 414 ? -47.235 -0.383 14.312 1.00 40.75 414 PRO A CA 1
ATOM 3217 C C . PRO A 1 414 ? -48.069 -0.378 15.595 1.00 40.75 414 PRO A C 1
ATOM 3219 O O . PRO A 1 414 ? -48.152 -1.386 16.297 1.00 40.75 414 PRO A O 1
ATOM 3222 N N . GLN A 1 415 ? -48.618 0.785 15.952 1.00 40.53 415 GLN A N 1
ATOM 3223 C CA . GLN A 1 415 ? -49.696 0.839 16.931 1.00 40.53 415 GLN A CA 1
ATOM 3224 C C . GLN A 1 415 ? -50.780 -0.147 16.466 1.00 40.53 415 GLN A C 1
ATOM 3226 O O . GLN A 1 415 ? -51.147 -0.111 15.287 1.00 40.53 415 GLN A O 1
ATOM 3231 N N . PRO A 1 416 ? -51.278 -1.047 17.331 1.00 41.69 416 PRO A N 1
ATOM 3232 C CA . PRO A 1 416 ? -52.416 -1.870 16.968 1.00 41.69 416 PRO A CA 1
ATOM 3233 C C . PRO A 1 416 ? -53.587 -0.931 16.680 1.00 41.69 416 PRO A C 1
ATOM 3235 O O . PRO A 1 416 ? -53.890 -0.044 17.481 1.00 41.69 416 PRO A O 1
ATOM 3238 N N . ALA A 1 417 ? -54.186 -1.101 15.502 1.00 42.94 417 ALA A N 1
ATOM 3239 C CA . ALA A 1 417 ? -55.347 -0.347 15.069 1.00 42.94 417 ALA A CA 1
ATOM 3240 C C . ALA A 1 417 ? -56.399 -0.351 16.183 1.00 42.94 417 ALA A C 1
ATOM 3242 O O . ALA A 1 417 ? -56.844 -1.410 16.632 1.00 42.94 417 ALA A O 1
ATOM 3243 N N . ALA A 1 418 ? -56.763 0.846 16.637 1.00 41.81 418 ALA A N 1
ATOM 3244 C CA . ALA A 1 418 ? -57.913 1.042 17.493 1.00 41.81 418 ALA A CA 1
ATOM 3245 C C . ALA A 1 418 ? -59.134 0.417 16.806 1.00 41.81 418 ALA A C 1
ATOM 3247 O O . ALA A 1 418 ? -59.438 0.720 15.652 1.00 41.81 418 ALA A O 1
ATOM 3248 N N . SER A 1 419 ? -59.801 -0.481 17.524 1.00 46.06 419 SER A N 1
ATOM 3249 C CA . SER A 1 419 ? -61.082 -1.058 17.147 1.00 46.06 419 SER A CA 1
ATOM 3250 C C . SER A 1 419 ? -62.086 0.058 16.856 1.00 46.06 419 SER A C 1
ATOM 3252 O O . SER A 1 419 ? -62.432 0.826 17.758 1.00 46.06 419 SER A O 1
ATOM 3254 N N . ILE A 1 420 ? -62.559 0.131 15.617 1.00 47.69 420 ILE A N 1
ATOM 3255 C CA . ILE A 1 420 ? -63.715 0.944 15.250 1.00 47.69 420 ILE A CA 1
ATOM 3256 C C . ILE A 1 420 ? -64.962 0.093 15.513 1.00 47.69 420 ILE A C 1
ATOM 3258 O O . ILE A 1 420 ? -65.049 -1.043 15.045 1.00 47.69 420 ILE A O 1
ATOM 3262 N N . ARG A 1 421 ? -65.860 0.642 16.337 1.00 43.16 421 ARG A N 1
ATOM 3263 C CA . ARG A 1 421 ? -67.258 0.220 16.478 1.00 43.16 421 ARG A CA 1
ATOM 3264 C C . ARG A 1 421 ? -68.055 0.585 15.240 1.00 43.16 421 ARG A C 1
ATOM 3266 O O . ARG A 1 421 ? -67.777 1.676 14.695 1.00 43.16 421 ARG A O 1
#

pLDDT: mean 77.21, std 17.91, range [31.58, 97.5]

Mean predicted aligned error: 10.66 Å

Foldseek 3Di:
DPPLLVVLLVQLLVLVLVLLVVQAADDDPLLGAPRHDYCSNVVVLVVLLVLLVVVQVVCVVVVNDDPLSVCLNVLLVVLLCLQLVLLCVQPVDHSVQQNVLLSLLSLLSSLSVNQVSCVRSVDFLVSSLVSLLVNLVVVLVVQVVCCVPPVPVLVCPPPPPRDSVSSASQSSLLSLLLLQLLLLLLLLADPPNVVSVSSNVSSVCCNVPRNVDPLLVVLSVVLSVVLCVVSVRVVVVVVVVVVVVVVVVCCVVCVVVVVVVCCVVVVVVVCVVPVPPPVPPLLSQVLVVLVVVCVVVVQAASHRFHCVPPNTCCVPRHDPDDLQQQAQSSSSNSGGPCSVVSVVSLCVLVVVLLVLQPDPSLNSSLVSSVSSLVSCRRGRYNRSNCSNVSSSSSSSSNSRNPPDDPPCPPPPPPDPDDDDD

Radius of gyration: 24.36 Å; Cα contacts (8 Å, |Δi|>4): 526; chains: 1; bounding box: 101×57×57 Å

Secondary structure (DSSP, 8-state):
--HHHHHHHHHHHHHHHHHTTTTEE-SSTTSS-TTPEETHHHHHHHHHHHHHHHHHHHHHHTT---HHHHHHHHHHHHHHHHHHHHHHHHH---HHHHHHHHGGGGGGGGHHHHHHHHHHHT--HHHHHHHHHHHHHHHHHHHHHHHHH-HHHHS-TT-TT--TTTTS-TTHHHHHHHHHHHHHHHHHH-S-HHHHHHHHHHHHHHIIIII--HHHHHHHHHHHHHHHHHH--HHHHHHHHHHHHHHHHHHHHHHHHHHHHHHHHHHHHHHHHHHS-GGG-HHHHHHHHHHHHHHHTTTB------TTSTTTTHHHH-TT--GGGSTHHHHHHHHBTHHHHHHHHHHHHHHHHHHT---HHHHHHHHHHHHHHHHHHHHH-SSTTTHHHHHHHHHHHHHHGGG-PPPGGG----PPPPPP-

Solvent-accessible surface area (backbone atoms only — not comparable to full-atom values): 22144 Å²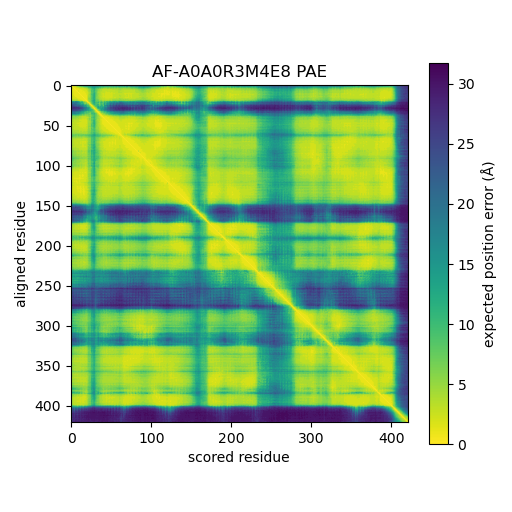 total; per-residue (Å²): 129,57,73,59,37,52,53,35,32,53,52,49,19,52,51,46,37,56,69,46,41,73,43,44,19,60,82,62,85,87,58,35,59,95,80,27,42,77,53,45,48,61,53,50,51,52,49,36,50,53,52,38,53,53,49,52,53,52,27,52,77,68,73,64,64,47,73,67,58,52,45,46,53,50,52,39,53,52,50,35,51,44,16,9,49,24,13,26,76,70,66,72,39,61,49,69,46,11,39,60,60,44,49,58,26,52,35,24,32,47,37,65,55,51,51,54,45,33,63,75,33,66,50,44,52,69,42,54,52,49,19,49,35,51,31,37,47,53,50,41,54,51,52,52,51,45,56,70,74,43,50,68,84,70,62,49,78,86,42,100,83,56,61,66,70,64,76,44,63,73,54,52,32,58,49,11,48,47,29,21,42,36,8,47,36,30,38,66,64,41,91,66,30,67,67,20,44,52,24,20,51,54,8,48,52,29,35,65,73,65,39,62,42,69,64,60,54,49,31,46,51,52,33,50,52,51,48,48,66,74,67,58,39,67,69,59,55,51,53,48,50,53,49,50,52,52,48,51,52,46,41,73,75,43,32,77,65,54,48,50,54,47,43,71,60,41,50,62,56,47,46,55,71,69,62,49,57,75,86,72,35,68,66,57,51,43,50,51,51,45,52,50,53,26,59,76,45,77,37,44,29,50,16,30,60,23,63,91,50,90,51,23,58,34,78,79,65,36,88,89,57,59,62,64,63,41,4,43,59,30,48,32,39,18,40,13,64,54,41,60,52,52,52,52,52,51,50,60,65,47,46,63,37,52,74,44,41,78,50,66,46,60,48,39,30,56,49,39,50,50,48,31,45,63,65,39,13,65,38,53,23,71,50,55,78,35,17,41,54,54,29,49,51,54,48,46,30,49,42,46,28,65,75,66,67,80,70,77,82,77,68,72,71,81,72,78,78,78,82,80,130

Sequence (421 aa):
MSKSRATGTAITTLLFCSAFQFFHSIGNAFETHPLAAYLLLEATLAMLIAIAMLTISTELASGKLRPLDLFFFLFPFTWLLLGSGFAWLAFDQPPIYGLSEERRILTFLYWFVLDPVRRKFGLTVSDLLLSLTLCASIYLVTAIGLQLAVPELLSGRALPDLDTRRLRMSSAGDCFAISFIIGVAGSLVSPRRTTYLVAAIVGLVGLVQVAQSRQLTLAAAITVLVLIFLLRPLWAMVVGLITIVAFLGTLSIRGPVVFSQILDTLLPNISEFFGSNLSDNPRINTLAIIANSLSENYFLGLGAVSLLYDGGLARLYGRNFFINDVGVMGEAFRVGLFYAIFVCAYAAMALRPWQRIDRMEHRSLVLGVYILYFLQAPTNGFFYRFGFVHAFLLLLMTAAGQHRKPSSAYLASPQPAASIR

Organism: NCBI:txid280332

Nearest PDB structures (foldseek):
  3noc-assembly1_A  TM=2.462E-01  e=5.834E+00  Escherichia coli K-12
  7oul-assembly1_A  TM=2.933E-01  e=8.096E+00  Escherichia coli K-12
  6baj-assembly1_B  TM=2.194E-01  e=5.159E+00  Escherichia coli K-12
  7oum-assembly1_A  TM=2.439E-01  e=5.600E+00  Escherichia coli K-12
  8qzq-assembly1_A  TM=2.280E-01  e=8.096E+00  Escherichia coli K-12